Protein 1WOM (pdb70)

Nearest PDB structures (foldseek):
  1wom-assembly2_B  TM=9.988E-01  e=1.855E-53  Bacillus subtilis
  1wpr-assembly1_A  TM=9.916E-01  e=2.662E-53  Bacillus subtilis
  1wpr-assembly2_B  TM=9.948E-01  e=2.582E-51  Bacillus subtilis
  3qvm-assembly1_A  TM=9.762E-01  e=5.808E-33  Oleispira antarctica
  7uoc-assembly1_B  TM=9.599E-01  e=1.690E-27  Orobanche minor

Solvent-accessible surface area: 21821 Å² total; per-residue (Å²): 133,56,129,54,94,54,18,56,77,42,0,60,20,91,76,82,38,72,32,200,45,1,0,0,0,0,0,0,17,12,14,39,23,38,5,1,103,51,0,1,69,51,14,50,149,100,33,77,0,1,8,0,10,10,12,3,30,51,102,22,120,83,87,44,48,72,123,122,78,2,86,74,8,94,6,0,7,68,0,0,6,14,0,1,97,22,38,99,25,159,95,4,8,1,0,0,6,8,5,0,1,2,0,0,0,22,0,1,55,162,55,49,108,10,7,24,29,1,1,1,0,0,0,2,1,0,7,47,28,55,53,111,126,3,60,0,33,18,37,94,65,37,6,90,14,46,25,73,27,4,106,131,56,26,109,9,1,0,10,15,13,0,14,30,6,1,38,14,49,87,66,70,92,19,32,114,69,2,36,64,38,4,50,70,17,35,54,91,7,2,53,15,13,0,104,14,1,19,60,27,71,16,51,146,29,0,80,109,2,82,6,53,3,4,0,0,2,1,27,92,8,73,4,0,30,57,66,0,0,117,37,0,67,115,80,5,63,128,30,60,58,106,102,4,159,0,87,0,7,4,0,0,19,5,48,33,118,43,0,45,104,30,0,25,61,22,19,169,81,98,164,117,126,52,91,55,17,58,72,39,0,54,19,89,74,77,42,76,30,211,43,0,0,0,0,0,0,1,14,9,7,47,18,37,4,1,108,46,0,2,63,49,14,50,152,96,32,76,0,1,11,0,10,5,1,5,18,52,38,94,13,91,106,48,25,60,96,110,70,1,126,59,4,78,4,1,2,51,0,0,5,22,0,0,109,21,40,125,32,186,92,3,9,1,0,0,5,8,4,0,0,4,0,0,0,15,0,1,64,118,90,46,112,14,4,24,26,0,0,2,0,2,0,5,2,3,6,51,31,49,53,119,125,3,56,0,30,16,48,92,67,32,9,77,12,42,27,46,27,4,108,125,51,26,108,13,4,0,10,14,10,0,13,23,7,1,34,10,41,81,60,68,94,16,28,97,75,2,36,60,33,4,60,70,12,44,66,92,6,2,47,25,15,3,84,9,2,24,70,24,77,28,46,135,28,0,74,114,1,86,4,52,0,1,0,0,2,0,26,87,8,74,4,0,31,50,54,0,0,120,33,0,71,117,80,1,58,143,27,43,50,104,98,3,145,0,85,0,6,4,0,0,20,7,51,29,120,42,0,45,101,33,0,15,66,21,16,146,75,100,177

InterPro domains:
  IPR000073 Alpha/beta hydrolase fold-1 [PF00561] (21-254)
  IPR000073 Alpha/beta hydrolase fold-1 [PR00111] (44-59)
  IPR000073 Alpha/beta hydrolase fold-1 [PR00111] (92-105)
  IPR000073 Alpha/beta hydrolase fold-1 [PR00111] (106-119)
  IPR000073 Alpha/beta hydrolase fold-1 [PR00111] (211-225)
  IPR029058 Alpha/Beta hydrolase fold [G3DSA:3.40.50.1820] (2-269)
  IPR029058 Alpha/Beta hydrolase fold [SSF53474] (8-266)

Structure (mmCIF, N/CA/C/O backbone):
data_1WOM
#
_entry.id   1WOM
#
_cell.length_a   77.508
_cell.length_b   82.404
_cell.length_c   137.359
_cell.angle_alpha   90.00
_cell.angle_beta   90.00
_cell.angle_gamma   90.00
#
_symmetry.space_group_name_H-M   'P 21 21 21'
#
loop_
_entity.id
_entity.type
_entity.pdbx_description
1 polymer 'Sigma factor sigB regulation protein rsbQ'
2 non-polymer 'MALONIC ACID'
3 non-polymer S-1,2-PROPANEDIOL
4 water water
#
loop_
_atom_site.group_PDB
_atom_site.id
_atom_site.type_symbol
_atom_site.label_atom_id
_atom_site.label_alt_id
_atom_site.label_comp_id
_atom_site.label_asym_id
_atom_site.label_entity_id
_atom_site.label_seq_id
_atom_site.pdbx_PDB_ins_code
_atom_site.Cartn_x
_atom_site.Cartn_y
_atom_site.Cartn_z
_atom_site.occupancy
_atom_site.B_iso_or_equiv
_atom_site.auth_seq_id
_atom_site.auth_comp_id
_atom_site.auth_asym_id
_atom_site.auth_atom_id
_atom_site.pdbx_PDB_model_num
ATOM 1 N N . ALA A 1 1 ? 65.587 72.064 50.682 1.00 66.21 -1 ALA A N 1
ATOM 2 C CA . ALA A 1 1 ? 65.760 72.019 49.199 1.00 66.93 -1 ALA A CA 1
ATOM 3 C C . ALA A 1 1 ? 64.660 71.147 48.611 1.00 65.58 -1 ALA A C 1
ATOM 4 O O . ALA A 1 1 ? 64.739 69.919 48.678 1.00 66.70 -1 ALA A O 1
ATOM 6 N N . GLY A 1 2 ? 63.645 71.781 48.023 1.00 64.37 0 GLY A N 1
ATOM 7 C CA . GLY A 1 2 ? 62.529 71.031 47.476 1.00 59.32 0 GLY A CA 1
ATOM 8 C C . GLY A 1 2 ? 61.971 70.288 48.673 1.00 56.77 0 GLY A C 1
ATOM 9 O O . GLY A 1 2 ? 62.156 69.078 48.803 1.00 55.95 0 GLY A O 1
ATOM 10 N N . HIS A 1 3 ? 61.297 71.018 49.559 1.00 54.21 1 HIS A N 1
ATOM 11 C CA . HIS A 1 3 ? 60.759 70.427 50.778 1.00 52.89 1 HIS A CA 1
ATOM 12 C C . HIS A 1 3 ? 59.622 69.419 50.668 1.00 49.19 1 HIS A C 1
ATOM 13 O O . HIS A 1 3 ? 59.590 68.456 51.431 1.00 49.58 1 HIS A O 1
ATOM 20 N N . MET A 1 4 ? 58.686 69.622 49.751 1.00 44.08 2 MET A N 1
ATOM 21 C CA . MET A 1 4 ? 57.600 68.664 49.631 1.00 42.47 2 MET A CA 1
ATOM 22 C C . MET A 1 4 ? 58.178 67.268 49.343 1.00 41.73 2 MET A C 1
ATOM 23 O O . MET A 1 4 ? 57.820 66.301 50.011 1.00 40.88 2 MET A O 1
ATOM 25 N N . THR A 1 5 ? 59.087 67.169 48.373 1.00 41.84 3 THR A N 1
ATOM 26 C CA . THR A 1 5 ? 59.686 65.881 48.021 1.00 43.23 3 THR A CA 1
ATOM 27 C C . THR A 1 5 ? 60.589 65.315 49.118 1.00 42.65 3 THR A C 1
ATOM 28 O O . THR A 1 5 ? 60.673 64.094 49.301 1.00 40.48 3 THR A O 1
ATOM 32 N N . SER A 1 6 ? 61.263 66.203 49.843 1.00 41.37 4 SER A N 1
ATOM 33 C CA . SER A 1 6 ? 62.153 65.788 50.919 1.00 39.62 4 SER A CA 1
ATOM 34 C C . SER A 1 6 ? 61.351 65.152 52.056 1.00 37.75 4 SER A C 1
ATOM 35 O O . SER A 1 6 ? 61.805 64.207 52.693 1.00 37.75 4 SER A O 1
ATOM 38 N N . ILE A 1 7 ? 60.150 65.670 52.301 1.00 37.02 5 ILE A N 1
ATOM 39 C CA . ILE A 1 7 ? 59.275 65.137 53.343 1.00 34.70 5 ILE A CA 1
ATOM 40 C C . ILE A 1 7 ? 58.723 63.793 52.864 1.00 35.60 5 ILE A C 1
ATOM 41 O O . ILE A 1 7 ? 58.752 62.784 53.586 1.00 34.64 5 ILE A O 1
ATOM 46 N N . LEU A 1 8 ? 58.229 63.788 51.634 1.00 34.23 6 LEU A N 1
ATOM 47 C CA . LEU A 1 8 ? 57.707 62.576 51.024 1.00 36.35 6 LEU A CA 1
ATOM 48 C C . LEU A 1 8 ? 58.769 61.460 51.043 1.00 36.49 6 LEU A C 1
ATOM 49 O O . LEU A 1 8 ? 58.439 60.281 51.182 1.00 36.60 6 LEU A O 1
ATOM 54 N N . SER A 1 9 ? 60.042 61.832 50.915 1.00 37.47 7 SER A N 1
ATOM 55 C CA . SER A 1 9 ? 61.125 60.846 50.934 1.00 36.24 7 SER A CA 1
ATOM 56 C C . SER A 1 9 ? 61.441 60.392 52.362 1.00 36.65 7 SER A C 1
ATOM 57 O O . SER A 1 9 ? 61.496 59.186 52.646 1.00 37.01 7 SER A O 1
ATOM 60 N N . ARG A 1 10 ? 61.641 61.350 53.265 1.00 36.20 8 ARG A N 1
ATOM 61 C CA . ARG A 1 10 ? 61.946 61.021 54.658 1.00 35.92 8 ARG A CA 1
ATOM 62 C C . ARG A 1 10 ? 60.897 60.094 55.279 1.00 37.29 8 ARG A C 1
ATOM 63 O O . ARG A 1 10 ? 61.238 59.163 56.008 1.00 38.86 8 ARG A O 1
ATOM 71 N N . ASN A 1 11 ? 59.620 60.344 54.992 1.00 37.12 9 ASN A N 1
ATOM 72 C CA . ASN A 1 11 ? 58.553 59.531 55.565 1.00 35.48 9 ASN A CA 1
ATOM 73 C C . ASN A 1 11 ? 57.976 58.455 54.638 1.00 34.09 9 ASN A C 1
ATOM 74 O O . ASN A 1 11 ? 56.921 57.895 54.929 1.00 36.05 9 ASN A O 1
ATOM 79 N N . HIS A 1 12 ? 58.668 58.162 53.538 1.00 32.30 10 HIS A N 1
ATOM 80 C CA . HIS A 1 12 ? 58.231 57.135 52.586 1.00 32.18 10 HIS A CA 1
ATOM 81 C C . HIS A 1 12 ? 56.737 57.251 52.307 1.00 32.78 10 HIS A C 1
ATOM 82 O O . HIS A 1 12 ? 56.001 56.263 52.315 1.00 32.15 10 HIS A O 1
ATOM 89 N N . VAL A 1 13 ? 56.302 58.474 52.060 1.00 32.11 11 VAL A N 1
ATOM 90 C CA . VAL A 1 13 ? 54.909 58.755 51.810 1.00 32.66 11 VAL A CA 1
ATOM 91 C C . VAL A 1 13 ? 54.368 58.196 50.511 1.00 32.62 11 VAL A C 1
ATOM 92 O O . VAL A 1 13 ? 54.984 58.332 49.451 1.00 32.27 11 VAL A O 1
ATOM 96 N N . LYS A 1 14 ? 53.201 57.570 50.609 1.00 32.77 12 LYS A N 1
ATOM 97 C CA . LYS A 1 14 ? 52.512 56.997 49.455 1.00 32.30 12 LYS A CA 1
ATOM 98 C C . LYS A 1 14 ? 51.010 57.245 49.564 1.00 32.58 12 LYS A C 1
ATOM 99 O O . LYS A 1 14 ? 50.445 57.259 50.664 1.00 31.85 12 LYS A O 1
ATOM 105 N N . VAL A 1 15 ? 50.361 57.449 48.425 1.00 33.28 13 VAL A N 1
ATOM 106 C CA . VAL A 1 15 ? 48.920 57.641 48.425 1.00 33.90 13 VAL A CA 1
ATOM 107 C C . VAL A 1 15 ? 48.293 56.640 47.469 1.00 34.47 13 VAL A C 1
ATOM 108 O O . VAL A 1 15 ? 48.779 56.449 46.354 1.00 33.09 13 VAL A O 1
ATOM 112 N N . LYS A 1 16 ? 47.207 56.017 47.915 1.00 35.42 14 LYS A N 1
ATOM 113 C CA . LYS A 1 16 ? 46.509 55.013 47.127 1.00 36.16 14 LYS A CA 1
ATOM 114 C C . LYS A 1 16 ? 45.007 55.239 47.171 1.00 36.20 14 LYS A C 1
ATOM 115 O O . LYS A 1 16 ? 44.517 56.017 47.988 1.00 34.77 14 LYS A O 1
ATOM 121 N N . GLY A 1 17 ? 44.287 54.554 46.283 1.00 35.61 15 GLY A N 1
ATOM 122 C CA . GLY A 1 17 ? 42.843 54.680 46.235 1.00 34.35 15 GLY A CA 1
ATOM 123 C C . GLY A 1 17 ? 42.379 56.050 45.783 1.00 35.07 15 GLY A C 1
ATOM 124 O O . GLY A 1 17 ? 43.174 56.853 45.290 1.00 33.80 15 GLY A O 1
ATOM 125 N N . SER A 1 18 ? 41.086 56.313 45.950 1.00 35.99 16 SER A N 1
ATOM 126 C CA . SER A 1 18 ? 40.496 57.590 45.561 1.00 38.82 16 SER A CA 1
ATOM 127 C C . SER A 1 18 ? 39.181 57.777 46.293 1.00 38.68 16 SER A C 1
ATOM 128 O O . SER A 1 18 ? 38.509 56.800 46.609 1.00 39.29 16 SER A O 1
ATOM 131 N N . GLY A 1 19 ? 38.819 59.030 46.560 1.00 38.64 17 GLY A N 1
ATOM 132 C CA . GLY A 1 19 ? 37.583 59.311 47.268 1.00 39.51 17 GLY A CA 1
ATOM 133 C C . GLY A 1 19 ? 37.507 60.766 47.690 1.00 42.14 17 GLY A C 1
ATOM 134 O O . GLY A 1 19 ? 38.452 61.529 47.470 1.00 40.95 17 GLY A O 1
ATOM 135 N N . LYS A 1 20 ? 36.390 61.164 48.294 1.00 45.16 18 LYS A N 1
ATOM 136 C CA . LYS A 1 20 ? 36.232 62.549 48.730 1.00 47.29 18 LYS A CA 1
ATOM 137 C C . LYS A 1 20 ? 37.098 62.791 49.965 1.00 45.25 18 LYS A C 1
ATOM 138 O O . LYS A 1 20 ? 37.667 63.868 50.134 1.00 46.71 18 LYS A O 1
ATOM 144 N N . ALA A 1 21 ? 37.196 61.778 50.820 1.00 42.51 19 ALA A N 1
ATOM 145 C CA . ALA A 1 21 ? 37.997 61.872 52.039 1.00 42.41 19 ALA A CA 1
ATOM 146 C C . ALA A 1 21 ? 39.246 60.990 51.966 1.00 41.47 19 ALA A C 1
ATOM 147 O O . ALA A 1 21 ? 39.375 60.141 51.083 1.00 40.37 19 ALA A O 1
ATOM 149 N N . SER A 1 22 ? 40.167 61.206 52.898 1.00 40.11 20 SER A N 1
ATOM 150 C CA . SER A 1 22 ? 41.395 60.422 52.956 1.00 37.85 20 SER A CA 1
ATOM 151 C C . SER A 1 22 ? 41.594 59.845 54.352 1.00 36.99 20 SER A C 1
ATOM 152 O O . SER A 1 22 ? 41.104 60.390 55.351 1.00 35.23 20 SER A O 1
ATOM 155 N N . ILE A 1 23 ? 42.304 58.727 54.409 1.00 34.89 21 ILE A N 1
ATOM 156 C CA . ILE A 1 23 ? 42.592 58.079 55.671 1.00 32.34 21 ILE A CA 1
ATOM 157 C C . ILE A 1 23 ? 44.105 57.878 55.784 1.00 33.37 21 ILE A C 1
ATOM 158 O O . ILE A 1 23 ? 44.717 57.203 54.947 1.00 33.27 21 ILE A O 1
ATOM 163 N N . MET A 1 24 ? 44.708 58.479 56.808 1.00 32.58 22 MET A N 1
ATOM 164 C CA . MET A 1 24 ? 46.144 58.351 57.026 1.00 31.37 22 MET A CA 1
ATOM 165 C C . MET A 1 24 ? 46.358 57.247 58.043 1.00 29.87 22 MET A C 1
ATOM 166 O O . MET A 1 24 ? 45.734 57.263 59.099 1.00 33.12 22 MET A O 1
ATOM 171 N N . PHE A 1 25 ? 47.211 56.278 57.726 1.00 29.13 23 PHE A N 1
ATOM 172 C CA . PHE A 1 25 ? 47.489 55.175 58.657 1.00 30.03 23 PHE A CA 1
ATOM 173 C C . PHE A 1 25 ? 48.876 55.376 59.260 1.00 30.30 23 PHE A C 1
ATOM 174 O O . PHE A 1 25 ? 49.854 55.589 58.541 1.00 28.83 23 PHE A O 1
ATOM 182 N N . ALA A 1 26 ? 48.958 55.306 60.581 1.00 30.36 24 ALA A N 1
ATOM 183 C CA . ALA A 1 26 ? 50.228 55.506 61.276 1.00 31.22 24 ALA A CA 1
ATOM 184 C C . ALA A 1 26 ? 50.603 54.268 62.071 1.00 29.92 24 ALA A C 1
ATOM 185 O O . ALA A 1 26 ? 49.860 53.836 62.948 1.00 31.17 24 ALA A O 1
ATOM 187 N N . PRO A 1 27 ? 51.784 53.704 61.797 1.00 30.65 25 PRO A N 1
ATOM 188 C CA . PRO A 1 27 ? 52.314 52.501 62.453 1.00 31.64 25 PRO A CA 1
ATOM 189 C C . PRO A 1 27 ? 52.524 52.673 63.951 1.00 32.47 25 PRO A C 1
ATOM 190 O O . PRO A 1 27 ? 52.550 53.796 64.462 1.00 30.00 25 PRO A O 1
ATOM 194 N N . GLY A 1 28 ? 52.683 51.547 64.642 1.00 32.56 26 GLY A N 1
ATOM 195 C CA . GLY A 1 28 ? 52.950 51.577 66.068 1.00 32.71 26 GLY A CA 1
ATOM 196 C C . GLY A 1 28 ? 54.466 51.535 66.216 1.00 35.25 26 GLY A C 1
ATOM 197 O O . GLY A 1 28 ? 55.184 51.597 65.214 1.00 33.87 26 GLY A O 1
ATOM 198 N N . PHE A 1 29 ? 54.964 51.429 67.448 1.00 36.79 27 PHE A N 1
ATOM 199 C CA . PHE A 1 29 ? 56.403 51.376 67.684 1.00 35.36 27 PHE A CA 1
ATOM 200 C C . PHE A 1 29 ? 57.043 50.186 66.987 1.00 36.38 27 PHE A C 1
ATOM 201 O O . PHE A 1 29 ? 56.494 49.081 66.998 1.00 37.37 27 PHE A O 1
ATOM 209 N N . GLY A 1 30 ? 58.207 50.429 66.384 1.00 35.13 28 GLY A N 1
ATOM 210 C CA . GLY A 1 30 ? 58.945 49.386 65.697 1.00 33.95 28 GLY A CA 1
ATOM 211 C C . GLY A 1 30 ? 58.364 48.894 64.385 1.00 34.43 28 GLY A C 1
ATOM 212 O O . GLY A 1 30 ? 58.835 47.889 63.837 1.00 35.73 28 GLY A O 1
ATOM 213 N N . CYS A 1 31 ? 57.352 49.583 63.869 1.00 32.77 29 CYS A N 1
ATOM 214 C CA . CYS A 1 31 ? 56.732 49.155 62.619 1.00 33.72 29 CYS A CA 1
ATOM 215 C C . CYS A 1 31 ? 56.814 50.158 61.478 1.00 33.68 29 CYS A C 1
ATOM 216 O O . CYS A 1 31 ? 56.863 51.369 61.695 1.00 32.94 29 CYS A O 1
ATOM 219 N N . ASP A 1 32 ? 56.839 49.637 60.257 1.00 32.59 30 ASP A N 1
ATOM 220 C CA . ASP A 1 32 ? 56.873 50.488 59.080 1.00 32.97 30 ASP A CA 1
ATOM 221 C C . ASP A 1 32 ? 55.477 50.385 58.477 1.00 30.42 30 ASP A C 1
ATOM 222 O O . ASP A 1 32 ? 54.657 49.603 58.954 1.00 27.40 30 ASP A O 1
ATOM 227 N N . GLN A 1 33 ? 55.203 51.171 57.444 1.00 30.35 31 GLN A N 1
ATOM 228 C CA . GLN A 1 33 ? 53.877 51.172 56.835 1.00 31.45 31 GLN A CA 1
ATOM 229 C C . GLN A 1 33 ? 53.325 49.806 56.421 1.00 31.58 31 GLN A C 1
ATOM 230 O O . GLN A 1 33 ? 52.113 49.631 56.388 1.00 32.47 31 GLN A O 1
ATOM 236 N N . SER A 1 34 ? 54.192 48.838 56.131 1.00 30.35 32 SER A N 1
ATOM 237 C CA . SER A 1 34 ? 53.706 47.530 55.703 1.00 31.04 32 SER A CA 1
ATOM 238 C C . SER A 1 34 ? 52.880 46.753 56.732 1.00 31.05 32 SER A C 1
ATOM 239 O O . SER A 1 34 ? 52.235 45.780 56.373 1.00 32.13 32 SER A O 1
ATOM 242 N N . VAL A 1 35 ? 52.880 47.157 58.000 1.00 32.42 33 VAL A N 1
ATOM 243 C CA . VAL A 1 35 ? 52.062 46.432 58.978 1.00 32.99 33 VAL A CA 1
ATOM 244 C C . VAL A 1 35 ? 50.599 46.658 58.667 1.00 32.02 33 VAL A C 1
ATOM 245 O O . VAL A 1 35 ? 49.732 45.937 59.163 1.00 32.33 33 VAL A O 1
ATOM 249 N N . TRP A 1 36 ? 50.326 47.674 57.861 1.00 29.93 34 TRP A N 1
ATOM 250 C CA . TRP A 1 36 ? 48.958 47.977 57.478 1.00 33.01 34 TRP A CA 1
ATOM 251 C C . TRP A 1 36 ? 48.481 47.206 56.239 1.00 35.19 34 TRP A C 1
ATOM 252 O O . TRP A 1 36 ? 47.319 47.325 55.847 1.00 37.52 34 TRP A O 1
ATOM 263 N N . ASN A 1 37 ? 49.365 46.405 55.643 1.00 36.20 35 ASN A N 1
ATOM 264 C CA . ASN A 1 37 ? 49.046 45.625 54.436 1.00 38.05 35 ASN A CA 1
ATOM 265 C C . ASN A 1 37 ? 47.727 44.851 54.436 1.00 37.08 35 ASN A C 1
ATOM 266 O O . ASN A 1 37 ? 47.065 44.760 53.408 1.00 37.53 35 ASN A O 1
ATOM 271 N N . ALA A 1 38 ? 47.352 44.288 55.578 1.00 37.22 36 ALA A N 1
ATOM 272 C CA . ALA A 1 38 ? 46.133 43.495 55.670 1.00 38.17 36 ALA A CA 1
ATOM 273 C C . ALA A 1 38 ? 44.855 44.303 55.905 1.00 39.64 36 ALA A C 1
ATOM 274 O O . ALA A 1 38 ? 43.746 43.790 55.706 1.00 40.32 36 ALA A O 1
ATOM 276 N N . VAL A 1 39 ? 45.007 45.563 56.310 1.00 39.29 37 VAL A N 1
ATOM 277 C CA . VAL A 1 39 ? 43.859 46.423 56.603 1.00 36.14 37 VAL A CA 1
ATOM 278 C C . VAL A 1 39 ? 43.626 47.565 55.616 1.00 37.51 37 VAL A C 1
ATOM 279 O O . VAL A 1 39 ? 42.563 47.669 55.009 1.00 38.93 37 VAL A O 1
ATOM 283 N N . ALA A 1 40 ? 44.632 48.420 55.474 1.00 37.79 38 ALA A N 1
ATOM 284 C CA . ALA A 1 40 ? 44.566 49.597 54.618 1.00 36.37 38 ALA A CA 1
ATOM 285 C C . ALA A 1 40 ? 44.026 49.437 53.199 1.00 35.82 38 ALA A C 1
ATOM 286 O O . ALA A 1 40 ? 43.233 50.255 52.748 1.00 33.87 38 ALA A O 1
ATOM 288 N N . PRO A 1 41 ? 44.469 48.407 52.461 1.00 37.66 39 PRO A N 1
ATOM 289 C CA . PRO A 1 41 ? 43.950 48.255 51.097 1.00 38.25 39 PRO A CA 1
ATOM 290 C C . PRO A 1 41 ? 42.431 48.067 50.985 1.00 37.53 39 PRO A C 1
ATOM 291 O O . PRO A 1 41 ? 41.860 48.229 49.912 1.00 37.56 39 PRO A O 1
ATOM 295 N N . ALA A 1 42 ? 41.774 47.751 52.092 1.00 37.27 40 ALA A N 1
ATOM 296 C CA . ALA A 1 42 ? 40.326 47.588 52.074 1.00 37.52 40 ALA A CA 1
ATOM 297 C C . ALA A 1 42 ? 39.620 48.937 51.929 1.00 37.17 40 ALA A C 1
ATOM 298 O O . ALA A 1 42 ? 38.433 48.984 51.625 1.00 40.92 40 ALA A O 1
ATOM 300 N N . PHE A 1 43 ? 40.349 50.030 52.123 1.00 34.87 41 PHE A N 1
ATOM 301 C CA . PHE A 1 43 ? 39.761 51.368 52.039 1.00 33.51 41 PHE A CA 1
ATOM 302 C C . PHE A 1 43 ? 40.119 52.179 50.795 1.00 34.52 41 PHE A C 1
ATOM 303 O O . PHE A 1 43 ? 39.659 53.313 50.639 1.00 36.38 41 PHE A O 1
ATOM 311 N N . GLU A 1 44 ? 40.931 51.606 49.912 1.00 35.57 42 GLU A N 1
ATOM 312 C CA . GLU A 1 44 ? 41.343 52.300 48.696 1.00 38.10 42 GLU A CA 1
ATOM 313 C C . GLU A 1 44 ? 40.167 52.538 47.751 1.00 39.37 42 GLU A C 1
ATOM 314 O O . GLU A 1 44 ? 40.147 53.505 46.988 1.00 39.36 42 GLU A O 1
ATOM 320 N N . GLU A 1 45 ? 39.191 51.644 47.814 1.00 41.87 43 GLU A N 1
ATOM 321 C CA . GLU A 1 45 ? 37.996 51.730 46.989 1.00 44.39 43 GLU A CA 1
ATOM 322 C C . GLU A 1 45 ? 37.288 53.058 47.158 1.00 44.31 43 GLU A C 1
ATOM 323 O O . GLU A 1 45 ? 37.009 53.735 46.182 1.00 45.28 43 GLU A O 1
ATOM 329 N N . ASP A 1 46 ? 37.013 53.439 48.402 1.00 45.17 44 ASP A N 1
ATOM 330 C CA . ASP A 1 46 ? 36.304 54.684 48.668 1.00 45.39 44 ASP A CA 1
ATOM 331 C C . ASP A 1 46 ? 37.111 55.868 49.191 1.00 44.27 44 ASP A C 1
ATOM 332 O O . ASP A 1 46 ? 36.581 56.975 49.300 1.00 44.12 44 ASP A O 1
ATOM 337 N N . HIS A 1 47 ? 38.381 55.658 49.523 1.00 42.79 45 HIS A N 1
ATOM 338 C CA . HIS A 1 47 ? 39.182 56.771 50.029 1.00 40.59 45 HIS A CA 1
ATOM 339 C C . HIS A 1 47 ? 40.599 56.764 49.487 1.00 39.25 45 HIS A C 1
ATOM 340 O O . HIS A 1 47 ? 41.115 55.732 49.047 1.00 38.53 45 HIS A O 1
ATOM 347 N N . ARG A 1 48 ? 41.213 57.938 49.511 1.00 37.02 46 ARG A N 1
ATOM 348 C CA . ARG A 1 48 ? 42.609 58.065 49.153 1.00 36.14 46 ARG A CA 1
ATOM 349 C C . ARG A 1 48 ? 43.224 57.544 50.460 1.00 35.64 46 ARG A C 1
ATOM 350 O O . ARG A 1 48 ? 42.821 57.961 51.553 1.00 36.12 46 ARG A O 1
ATOM 358 N N . VAL A 1 49 ? 44.156 56.609 50.359 1.00 33.64 47 VAL A N 1
ATOM 359 C CA . VAL A 1 49 ? 44.786 56.046 51.543 1.00 32.40 47 VAL A CA 1
ATOM 360 C C . VAL A 1 49 ? 46.220 56.528 51.635 1.00 31.73 47 VAL A C 1
ATOM 361 O O . VAL A 1 49 ? 46.979 56.426 50.674 1.00 34.05 47 VAL A O 1
ATOM 365 N N . ILE A 1 50 ? 46.589 57.057 52.795 1.00 31.31 48 ILE A N 1
ATOM 366 C CA . ILE A 1 50 ? 47.937 57.577 52.991 1.00 28.76 48 ILE A CA 1
ATOM 367 C C . ILE A 1 50 ? 48.726 56.727 53.963 1.00 28.77 48 ILE A C 1
ATOM 368 O O . ILE A 1 50 ? 48.286 56.492 55.082 1.00 29.61 48 ILE A O 1
ATOM 373 N N . LEU A 1 51 ? 49.896 56.279 53.517 1.00 28.83 49 LEU A N 1
ATOM 374 C CA . LEU A 1 51 ? 50.798 55.451 54.310 1.00 27.21 49 LEU A CA 1
ATOM 375 C C . LEU A 1 51 ? 52.128 56.193 54.446 1.00 26.73 49 LEU A C 1
ATOM 376 O O . LEU A 1 51 ? 52.513 56.952 53.554 1.00 27.18 49 LEU A O 1
ATOM 381 N N . PHE A 1 52 ? 52.835 55.972 55.548 1.00 26.51 50 PHE A N 1
ATOM 382 C CA . PHE A 1 52 ? 54.117 56.650 55.768 1.00 26.69 50 PHE A CA 1
ATOM 383 C C . PHE A 1 52 ? 54.904 55.963 56.873 1.00 26.52 50 PHE A C 1
ATOM 384 O O . PHE A 1 52 ? 54.355 55.218 57.681 1.00 25.20 50 PHE A O 1
ATOM 392 N N . ASP A 1 53 ? 56.198 56.245 56.915 1.00 28.62 51 ASP A N 1
ATOM 393 C CA . ASP A 1 53 ? 57.066 55.671 57.925 1.00 28.59 51 ASP A CA 1
ATOM 394 C C . ASP A 1 53 ? 57.607 56.740 58.844 1.00 29.41 51 ASP A C 1
ATOM 395 O O . ASP A 1 53 ? 57.703 57.916 58.470 1.00 28.39 51 ASP A O 1
ATOM 400 N N . TYR A 1 54 ? 57.940 56.327 60.060 1.00 30.85 52 TYR A N 1
ATOM 401 C CA . TYR A 1 54 ? 58.580 57.228 61.001 1.00 33.22 52 TYR A CA 1
ATOM 402 C C . TYR A 1 54 ? 60.051 57.013 60.624 1.00 35.95 52 TYR A C 1
ATOM 403 O O . TYR A 1 54 ? 60.397 55.999 60.010 1.00 37.20 52 TYR A O 1
ATOM 412 N N . VAL A 1 55 ? 60.913 57.956 60.973 1.00 39.76 53 VAL A N 1
ATOM 413 C CA . VAL A 1 55 ? 62.339 57.820 60.702 1.00 42.43 53 VAL A CA 1
ATOM 414 C C . VAL A 1 55 ? 62.893 56.614 61.473 1.00 46.04 53 VAL A C 1
ATOM 415 O O . VAL A 1 55 ? 62.301 56.176 62.466 1.00 45.27 53 VAL A O 1
ATOM 419 N N . GLY A 1 56 ? 64.017 56.073 61.011 1.00 49.42 54 GLY A N 1
ATOM 420 C CA . GLY A 1 56 ? 64.644 54.951 61.697 1.00 55.33 54 GLY A CA 1
ATOM 421 C C . GLY A 1 56 ? 64.271 53.530 61.305 1.00 60.59 54 GLY A C 1
ATOM 422 O O . GLY A 1 56 ? 64.576 52.583 62.040 1.00 60.61 54 GLY A O 1
ATOM 423 N N . SER A 1 57 ? 63.637 53.359 60.149 1.00 65.55 55 SER A N 1
ATOM 424 C CA . SER A 1 57 ? 63.227 52.029 59.715 1.00 70.17 55 SER A CA 1
ATOM 425 C C . SER A 1 57 ? 64.141 51.354 58.699 1.00 72.57 55 SER A C 1
ATOM 426 O O . SER A 1 57 ? 64.039 51.613 57.496 1.00 72.91 55 SER A O 1
ATOM 429 N N . GLY A 1 58 ? 65.011 50.478 59.207 1.00 74.11 56 GLY A N 1
ATOM 430 C CA . GLY A 1 58 ? 65.950 49.716 58.394 1.00 76.01 56 GLY A CA 1
ATOM 431 C C . GLY A 1 58 ? 66.314 50.223 57.009 1.00 77.46 56 GLY A C 1
ATOM 432 O O . GLY A 1 58 ? 67.446 50.654 56.776 1.00 77.55 56 GLY A O 1
ATOM 433 N N . HIS A 1 59 ? 65.365 50.149 56.079 1.00 78.50 57 HIS A N 1
ATOM 434 C CA . HIS A 1 59 ? 65.597 50.607 54.713 1.00 79.47 57 HIS A CA 1
ATOM 435 C C . HIS A 1 59 ? 65.508 52.133 54.638 1.00 79.79 57 HIS A C 1
ATOM 436 O O . HIS A 1 59 ? 65.273 52.700 53.569 1.00 79.71 57 HIS A O 1
ATOM 438 N N . SER A 1 60 ? 65.699 52.787 55.781 1.00 80.31 58 SER A N 1
ATOM 439 C CA . SER A 1 60 ? 65.642 54.245 55.865 1.00 80.38 58 SER A CA 1
ATOM 440 C C . SER A 1 60 ? 67.001 54.878 55.570 1.00 80.23 58 SER A C 1
ATOM 441 O O . SER A 1 60 ? 68.036 54.399 56.036 1.00 79.83 58 SER A O 1
ATOM 443 N N . ASP A 1 61 ? 66.988 55.954 54.790 1.00 80.47 59 ASP A N 1
ATOM 444 C CA . ASP A 1 61 ? 68.215 56.657 54.442 1.00 80.57 59 ASP A CA 1
ATOM 445 C C . ASP A 1 61 ? 68.927 57.015 55.746 1.00 79.93 59 ASP A C 1
ATOM 446 O O . ASP A 1 61 ? 70.159 57.070 55.802 1.00 81.07 59 ASP A O 1
ATOM 451 N N . LEU A 1 62 ? 68.134 57.239 56.794 1.00 77.06 60 LEU A N 1
ATOM 452 C CA . LEU A 1 62 ? 68.647 57.588 58.116 1.00 73.97 60 LEU A CA 1
ATOM 453 C C . LEU A 1 62 ? 69.394 58.925 58.066 1.00 71.81 60 LEU A C 1
ATOM 454 O O . LEU A 1 62 ? 69.721 59.510 59.098 1.00 72.41 60 LEU A O 1
ATOM 459 N N . ARG A 1 63 ? 69.656 59.412 56.858 1.00 68.08 61 ARG A N 1
ATOM 460 C CA . ARG A 1 63 ? 70.326 60.692 56.692 1.00 64.61 61 ARG A CA 1
ATOM 461 C C . ARG A 1 63 ? 69.266 61.782 56.893 1.00 62.42 61 ARG A C 1
ATOM 462 O O . ARG A 1 63 ? 69.530 62.971 56.707 1.00 62.13 61 ARG A O 1
ATOM 464 N N . ALA A 1 64 ? 68.063 61.353 57.277 1.00 59.27 62 ALA A N 1
ATOM 465 C CA . ALA A 1 64 ? 66.935 62.251 57.522 1.00 54.71 62 ALA A CA 1
ATOM 466 C C . ALA A 1 64 ? 66.684 62.355 59.026 1.00 51.81 62 ALA A C 1
ATOM 467 O O . ALA A 1 64 ? 65.873 63.170 59.485 1.00 48.94 62 ALA A O 1
ATOM 469 N N . TYR A 1 65 ? 67.382 61.513 59.782 1.00 47.62 63 TYR A N 1
ATOM 470 C CA . TYR A 1 65 ? 67.260 61.496 61.231 1.00 45.05 63 TYR A CA 1
ATOM 471 C C . TYR A 1 65 ? 67.922 62.709 61.879 1.00 42.91 63 TYR A C 1
ATOM 472 O O . TYR A 1 65 ? 68.896 63.256 61.356 1.00 43.28 63 TYR A O 1
ATOM 481 N N . ASP A 1 66 ? 67.381 63.120 63.021 1.00 40.77 64 ASP A N 1
ATOM 482 C CA . ASP A 1 66 ? 67.912 64.243 63.789 1.00 38.43 64 ASP A CA 1
ATOM 483 C C . ASP A 1 66 ? 67.765 63.884 65.259 1.00 36.99 64 ASP A C 1
ATOM 484 O O . ASP A 1 66 ? 66.656 63.667 65.742 1.00 36.68 64 ASP A O 1
ATOM 489 N N . LEU A 1 67 ? 68.894 63.807 65.957 1.00 36.30 65 LEU A N 1
ATOM 490 C CA . LEU A 1 67 ? 68.932 63.451 67.373 1.00 35.43 65 LEU A CA 1
ATOM 491 C C . LEU A 1 67 ? 67.873 64.130 68.256 1.00 37.04 65 LEU A C 1
ATOM 492 O O . LEU A 1 67 ? 67.072 63.446 68.904 1.00 36.07 65 LEU A O 1
ATOM 497 N N . ASN A 1 68 ? 67.872 65.465 68.273 1.00 34.53 66 ASN A N 1
ATOM 498 C CA . ASN A 1 68 ? 66.945 66.236 69.095 1.00 35.46 66 ASN A CA 1
ATOM 499 C C . ASN A 1 68 ? 65.459 66.138 68.762 1.00 36.99 66 ASN A C 1
ATOM 500 O O . ASN A 1 68 ? 64.639 65.934 69.658 1.00 36.93 66 ASN A O 1
ATOM 505 N N . ARG A 1 69 ? 65.104 66.296 67.489 1.00 37.49 67 ARG A N 1
ATOM 506 C CA . ARG A 1 69 ? 63.695 66.275 67.109 1.00 38.47 67 ARG A CA 1
ATOM 507 C C . ARG A 1 69 ? 62.922 65.080 67.630 1.00 37.77 67 ARG A C 1
ATOM 508 O O . ARG A 1 69 ? 61.836 65.247 68.179 1.00 39.38 67 ARG A O 1
ATOM 516 N N . TYR A 1 70 ? 63.486 63.883 67.505 1.00 35.69 68 TYR A N 1
ATOM 517 C CA . TYR A 1 70 ? 62.780 62.680 67.939 1.00 32.48 68 TYR A CA 1
ATOM 518 C C . TYR A 1 70 ? 63.035 62.226 69.374 1.00 32.98 68 TYR A C 1
ATOM 519 O O . TYR A 1 70 ? 62.774 61.072 69.732 1.00 29.00 68 TYR A O 1
ATOM 528 N N . GLN A 1 71 ? 63.534 63.147 70.194 1.00 31.86 69 GLN A N 1
ATOM 529 C CA . GLN A 1 71 ? 63.809 62.856 71.588 1.00 31.75 69 GLN A CA 1
ATOM 530 C C . GLN A 1 71 ? 62.463 62.704 72.326 1.00 32.46 69 GLN A C 1
ATOM 531 O O . GLN A 1 71 ? 62.354 61.938 73.285 1.00 32.00 69 GLN A O 1
ATOM 537 N N . THR A 1 72 ? 61.438 63.429 71.876 1.00 30.29 70 THR A N 1
ATOM 538 C CA . THR A 1 72 ? 60.105 63.305 72.483 1.00 31.30 70 THR A CA 1
ATOM 539 C C . THR A 1 72 ? 59.089 62.981 71.382 1.00 29.53 70 THR A C 1
ATOM 540 O O . THR A 1 72 ? 59.397 63.073 70.197 1.00 31.22 70 THR A O 1
ATOM 544 N N . LEU A 1 73 ? 57.879 62.606 71.770 1.00 28.38 71 LEU A N 1
ATOM 545 C CA . LEU A 1 73 ? 56.855 62.289 70.782 1.00 27.52 71 LEU A CA 1
ATOM 546 C C . LEU A 1 73 ? 56.465 63.486 69.915 1.00 27.16 71 LEU A C 1
ATOM 547 O O . LEU A 1 73 ? 55.935 63.311 68.821 1.00 27.72 71 LEU A O 1
ATOM 552 N N . ASP A 1 74 ? 56.732 64.696 70.390 1.00 27.64 72 ASP A N 1
ATOM 553 C CA . ASP A 1 74 ? 56.395 65.889 69.622 1.00 30.94 72 ASP A CA 1
ATOM 554 C C . ASP A 1 74 ? 57.072 65.854 68.263 1.00 30.31 72 ASP A C 1
ATOM 555 O O . ASP A 1 74 ? 56.491 66.274 67.264 1.00 30.10 72 ASP A O 1
ATOM 560 N N . GLY A 1 75 ? 58.308 65.363 68.232 1.00 28.73 73 GLY A N 1
ATOM 561 C CA . GLY A 1 75 ? 59.032 65.280 66.978 1.00 28.13 73 GLY A CA 1
ATOM 562 C C . GLY A 1 75 ? 58.304 64.382 65.992 1.00 29.67 73 GLY A C 1
ATOM 563 O O . GLY A 1 75 ? 58.327 64.620 64.778 1.00 29.58 73 GLY A O 1
ATOM 564 N N . TYR A 1 76 ? 57.662 63.345 66.527 1.00 28.50 74 TYR A N 1
ATOM 565 C CA . TYR A 1 76 ? 56.893 62.390 65.735 1.00 29.96 74 TYR A CA 1
ATOM 566 C C . TYR A 1 76 ? 55.585 63.043 65.270 1.00 29.91 74 TYR A C 1
ATOM 567 O O . TYR A 1 76 ? 55.165 62.882 64.114 1.00 28.61 74 TYR A O 1
ATOM 576 N N . ALA A 1 77 ? 54.955 63.793 66.169 1.00 28.45 75 ALA A N 1
ATOM 577 C CA . ALA A 1 77 ? 53.722 64.482 65.830 1.00 28.19 75 ALA A CA 1
ATOM 578 C C . ALA A 1 77 ? 54.053 65.474 64.717 1.00 27.63 75 ALA A C 1
ATOM 579 O O . ALA A 1 77 ? 53.242 65.704 63.817 1.00 29.58 75 ALA A O 1
ATOM 581 N N . GLN A 1 78 ? 55.259 66.038 64.759 1.00 27.93 76 GLN A N 1
ATOM 582 C CA . GLN A 1 78 ? 55.677 66.995 63.728 1.00 28.74 76 GLN A CA 1
ATOM 583 C C . GLN A 1 78 ? 55.810 66.332 62.358 1.00 28.28 76 GLN A C 1
ATOM 584 O O . GLN A 1 78 ? 55.536 66.970 61.335 1.00 28.19 76 GLN A O 1
ATOM 590 N N . ASP A 1 79 ? 56.246 65.071 62.328 1.00 26.36 77 ASP A N 1
ATOM 591 C CA . ASP A 1 79 ? 56.355 64.347 61.052 1.00 26.80 77 ASP A CA 1
ATOM 592 C C . ASP A 1 79 ? 54.970 64.205 60.401 1.00 27.72 77 ASP A C 1
ATOM 593 O O . ASP A 1 79 ? 54.823 64.398 59.188 1.00 27.05 77 ASP A O 1
ATOM 598 N N . VAL A 1 80 ? 53.967 63.854 61.213 1.00 26.91 78 VAL A N 1
ATOM 599 C CA . VAL A 1 80 ? 52.603 63.700 60.729 1.00 28.15 78 VAL A CA 1
ATOM 600 C C . VAL A 1 80 ? 52.125 65.029 60.149 1.00 31.48 78 VAL A C 1
ATOM 601 O O . VAL A 1 80 ? 51.538 65.069 59.064 1.00 33.12 78 VAL A O 1
ATOM 605 N N . LEU A 1 81 ? 52.384 66.116 60.874 1.00 32.02 79 LEU A N 1
ATOM 606 C CA . LEU A 1 81 ? 52.015 67.456 60.419 1.00 32.19 79 LEU A CA 1
ATOM 607 C C . LEU A 1 81 ? 52.752 67.776 59.112 1.00 33.49 79 LEU A C 1
ATOM 608 O O . LEU A 1 81 ? 52.162 68.323 58.177 1.00 33.57 79 LEU A O 1
ATOM 613 N N . ASP A 1 82 ? 54.036 67.420 59.049 1.00 34.57 80 ASP A N 1
ATOM 614 C CA . ASP A 1 82 ? 54.848 67.648 57.850 1.00 35.08 80 ASP A CA 1
ATOM 615 C C . ASP A 1 82 ? 54.248 66.931 56.637 1.00 34.32 80 ASP A C 1
ATOM 616 O O . ASP A 1 82 ? 54.150 67.507 55.551 1.00 34.69 80 ASP A O 1
ATOM 621 N N . VAL A 1 83 ? 53.857 65.674 56.821 1.00 31.56 81 VAL A N 1
ATOM 622 C CA . VAL A 1 83 ? 53.264 64.902 55.732 1.00 30.64 81 VAL A CA 1
ATOM 623 C C . VAL A 1 83 ? 51.952 65.543 55.289 1.00 32.49 81 VAL A C 1
ATOM 624 O O . VAL A 1 83 ? 51.706 65.681 54.090 1.00 33.73 81 VAL A O 1
ATOM 628 N N . CYS A 1 84 ? 51.111 65.932 56.247 1.00 32.70 82 CYS A N 1
ATOM 629 C CA . CYS A 1 84 ? 49.837 66.564 55.905 1.00 35.29 82 CYS A CA 1
ATOM 630 C C . CYS A 1 84 ? 50.048 67.834 55.068 1.00 36.40 82 CYS A C 1
ATOM 631 O O . CYS A 1 84 ? 49.275 68.103 54.140 1.00 36.90 82 CYS A O 1
ATOM 634 N N . GLU A 1 85 ? 51.094 68.600 55.388 1.00 35.87 83 GLU A N 1
ATOM 635 C CA . GLU A 1 85 ? 51.402 69.833 54.663 1.00 38.80 83 GLU A CA 1
ATOM 636 C C . GLU A 1 85 ? 51.957 69.536 53.271 1.00 38.79 83 GLU A C 1
ATOM 637 O O . GLU A 1 85 ? 51.675 70.249 52.314 1.00 39.13 83 GLU A O 1
ATOM 643 N N . ALA A 1 86 ? 52.753 68.481 53.161 1.00 38.53 84 ALA A N 1
ATOM 644 C CA . ALA A 1 86 ? 53.330 68.106 51.881 1.00 36.97 84 ALA A CA 1
ATOM 645 C C . ALA A 1 86 ? 52.229 67.624 50.951 1.00 36.38 84 ALA A C 1
ATOM 646 O O . ALA A 1 86 ? 52.210 67.975 49.769 1.00 33.73 84 ALA A O 1
ATOM 648 N N . LEU A 1 87 ? 51.317 66.813 51.488 1.00 35.24 85 LEU A N 1
ATOM 649 C CA . LEU A 1 87 ? 50.207 66.288 50.695 1.00 35.80 85 LEU A CA 1
ATOM 650 C C . LEU A 1 87 ? 49.171 67.380 50.431 1.00 36.95 85 LEU A C 1
ATOM 651 O O . LEU A 1 87 ? 48.192 67.168 49.707 1.00 36.40 85 LEU A O 1
ATOM 656 N N . ASP A 1 88 ? 49.394 68.549 51.027 1.00 38.82 86 ASP A N 1
ATOM 657 C CA . ASP A 1 88 ? 48.503 69.685 50.834 1.00 40.27 86 ASP A CA 1
ATOM 658 C C . ASP A 1 88 ? 47.053 69.377 51.221 1.00 39.41 86 ASP A C 1
ATOM 659 O O . ASP A 1 88 ? 46.118 69.852 50.588 1.00 40.75 86 ASP A O 1
ATOM 664 N N . LEU A 1 89 ? 46.874 68.584 52.269 1.00 39.06 87 LEU A N 1
ATOM 665 C CA . LEU A 1 89 ? 45.548 68.204 52.739 1.00 39.31 87 LEU A CA 1
ATOM 666 C C . LEU A 1 89 ? 44.873 69.323 53.528 1.00 41.19 87 LEU A C 1
ATOM 667 O O . LEU A 1 89 ? 45.537 70.128 54.182 1.00 42.00 87 LEU A O 1
ATOM 672 N N . LYS A 1 90 ? 43.548 69.372 53.466 1.00 42.32 88 LYS A N 1
ATOM 673 C CA . LYS A 1 90 ? 42.802 70.360 54.229 1.00 44.51 88 LYS A CA 1
ATOM 674 C C . LYS A 1 90 ? 42.285 69.640 55.467 1.00 43.36 88 LYS A C 1
ATOM 675 O O . LYS A 1 90 ? 42.140 70.238 56.537 1.00 43.93 88 LYS A O 1
ATOM 681 N N . GLU A 1 91 ? 42.043 68.340 55.314 1.00 40.53 89 GLU A N 1
ATOM 682 C CA . GLU A 1 91 ? 41.512 67.521 56.393 1.00 40.05 89 GLU A CA 1
ATOM 683 C C . GLU A 1 91 ? 41.714 66.030 56.073 1.00 37.39 89 GLU A C 1
ATOM 684 O O . GLU A 1 91 ? 41.818 65.656 54.910 1.00 36.96 89 GLU A O 1
ATOM 690 N N . THR A 1 92 ? 41.765 65.187 57.101 1.00 32.88 90 THR A N 1
ATOM 691 C CA . THR A 1 92 ? 41.921 63.753 56.888 1.00 31.43 90 THR A CA 1
ATOM 692 C C . THR A 1 92 ? 41.528 62.918 58.100 1.00 31.03 90 THR A C 1
ATOM 693 O O . THR A 1 92 ? 41.573 63.388 59.241 1.00 30.58 90 THR A O 1
ATOM 697 N N . VAL A 1 93 ? 41.117 61.681 57.837 1.00 29.58 91 VAL A N 1
ATOM 698 C CA . VAL A 1 93 ? 40.806 60.746 58.905 1.00 27.62 91 VAL A CA 1
ATOM 699 C C . VAL A 1 93 ? 42.206 60.253 59.298 1.00 29.65 91 VAL A C 1
ATOM 700 O O . VAL A 1 93 ? 43.110 60.168 58.449 1.00 30.18 91 VAL A O 1
ATOM 704 N N . PHE A 1 94 ? 42.405 59.946 60.571 1.00 28.85 92 PHE A N 1
ATOM 705 C CA . PHE A 1 94 ? 43.704 59.473 61.011 1.00 28.15 92 PHE A CA 1
ATOM 706 C C . PHE A 1 94 ? 43.527 58.172 61.780 1.00 28.10 92 PHE A C 1
ATOM 707 O O . PHE A 1 94 ? 42.827 58.145 62.792 1.00 27.65 92 PHE A O 1
ATOM 715 N N . VAL A 1 95 ? 44.147 57.099 61.290 1.00 25.55 93 VAL A N 1
ATOM 716 C CA . VAL A 1 95 ? 44.077 55.806 61.960 1.00 25.06 93 VAL A CA 1
ATOM 717 C C . VAL A 1 95 ? 45.472 55.474 62.484 1.00 26.98 93 VAL A C 1
ATOM 718 O O . VAL A 1 95 ? 46.411 55.281 61.707 1.00 26.91 93 VAL A O 1
ATOM 722 N N . GLY A 1 96 ? 45.611 55.399 63.801 1.00 26.92 94 GLY A N 1
ATOM 723 C CA . GLY A 1 96 ? 46.910 55.096 64.360 1.00 26.05 94 GLY A CA 1
ATOM 724 C C . GLY A 1 96 ? 46.886 53.895 65.266 1.00 26.12 94 GLY A C 1
ATOM 725 O O . GLY A 1 96 ? 45.900 53.663 65.959 1.00 25.86 94 GLY A O 1
ATOM 726 N N . HIS A 1 97 ? 47.970 53.124 65.257 1.00 26.89 95 HIS A N 1
ATOM 727 C CA . HIS A 1 97 ? 48.070 51.951 66.122 1.00 28.71 95 HIS A CA 1
ATOM 728 C C . HIS A 1 97 ? 48.982 52.234 67.312 1.00 29.79 95 HIS A C 1
ATOM 729 O O . HIS A 1 97 ? 50.082 52.757 67.151 1.00 29.61 95 HIS A O 1
ATOM 736 N N . SER A 1 98 ? 48.510 51.897 68.508 1.00 31.76 96 SER A N 1
ATOM 737 C CA . SER A 1 98 ? 49.308 52.057 69.712 1.00 30.32 96 SER A CA 1
ATOM 738 C C . SER A 1 98 ? 49.872 53.480 69.847 1.00 31.03 96 SER A C 1
ATOM 739 O O . SER A 1 98 ? 49.121 54.459 69.777 1.00 30.08 96 SER A O 1
ATOM 742 N N . VAL A 1 99 ? 51.187 53.607 70.024 1.00 28.94 97 VAL A N 1
ATOM 743 C CA . VAL A 1 99 ? 51.764 54.932 70.172 1.00 30.19 97 VAL A CA 1
ATOM 744 C C . VAL A 1 99 ? 51.429 55.819 68.970 1.00 30.12 97 VAL A C 1
ATOM 745 O O . VAL A 1 99 ? 51.434 57.047 69.078 1.00 33.04 97 VAL A O 1
ATOM 749 N N . GLY A 1 100 ? 51.127 55.203 67.831 1.00 29.41 98 GLY A N 1
ATOM 750 C CA . GLY A 1 100 ? 50.764 55.975 66.653 1.00 28.49 98 GLY A CA 1
ATOM 751 C C . GLY A 1 100 ? 49.462 56.742 66.879 1.00 29.78 98 GLY A C 1
ATOM 752 O O . GLY A 1 100 ? 49.263 57.832 66.335 1.00 28.62 98 GLY A O 1
ATOM 753 N N . ALA A 1 101 ? 48.563 56.174 67.678 1.00 27.98 99 ALA A N 1
ATOM 754 C CA . ALA A 1 101 ? 47.302 56.848 67.980 1.00 28.54 99 ALA A CA 1
ATOM 755 C C . ALA A 1 101 ? 47.570 58.145 68.769 1.00 29.57 99 ALA A C 1
ATOM 756 O O . ALA A 1 101 ? 46.953 59.182 68.502 1.00 27.31 99 ALA A O 1
ATOM 758 N N . LEU A 1 102 ? 48.482 58.067 69.744 1.00 29.34 100 LEU A N 1
ATOM 759 C CA . LEU A 1 102 ? 48.837 59.210 70.585 1.00 28.57 100 LEU A CA 1
ATOM 760 C C . LEU A 1 102 ? 49.593 60.276 69.820 1.00 28.01 100 LEU A C 1
ATOM 761 O O . LEU A 1 102 ? 49.413 61.469 70.076 1.00 26.23 100 LEU A O 1
ATOM 766 N N . ILE A 1 103 ? 50.433 59.838 68.883 1.00 25.84 101 ILE A N 1
ATOM 767 C CA . ILE A 1 103 ? 51.204 60.752 68.056 1.00 24.42 101 ILE A CA 1
ATOM 768 C C . ILE A 1 103 ? 50.183 61.548 67.258 1.00 25.56 101 ILE A C 1
ATOM 769 O O . ILE A 1 103 ? 50.280 62.775 67.138 1.00 25.78 101 ILE A O 1
ATOM 774 N N . GLY A 1 104 ? 49.187 60.838 66.727 1.00 27.18 102 GLY A N 1
ATOM 775 C CA . GLY A 1 104 ? 48.136 61.492 65.967 1.00 27.33 102 GLY A CA 1
ATOM 776 C C . GLY A 1 104 ? 47.356 62.439 66.866 1.00 27.80 102 GLY A C 1
ATOM 777 O O . GLY A 1 104 ? 47.006 63.554 66.475 1.00 27.80 102 GLY A O 1
ATOM 778 N N . MET A 1 105 ? 47.099 62.005 68.092 1.00 27.74 103 MET A N 1
ATOM 779 C CA . MET A 1 105 ? 46.357 62.834 69.032 1.00 30.94 103 MET A CA 1
ATOM 780 C C . MET A 1 105 ? 47.090 64.145 69.297 1.00 30.59 103 MET A C 1
ATOM 781 O O . MET A 1 105 ? 46.480 65.213 69.269 1.00 33.77 103 MET A O 1
ATOM 786 N N . LEU A 1 106 ? 48.393 64.062 69.551 1.00 29.66 104 LEU A N 1
ATOM 787 C CA . LEU A 1 106 ? 49.203 65.245 69.813 1.00 28.43 104 LEU A CA 1
ATOM 788 C C . LEU A 1 106 ? 49.158 66.225 68.646 1.00 27.23 104 LEU A C 1
ATOM 789 O O . LEU A 1 106 ? 48.971 67.428 68.843 1.00 28.05 104 LEU A O 1
ATOM 794 N N . ALA A 1 107 ? 49.327 65.721 67.431 1.00 25.74 105 ALA A N 1
ATOM 795 C CA . ALA A 1 107 ? 49.283 66.592 66.256 1.00 27.03 105 ALA A CA 1
ATOM 796 C C . ALA A 1 107 ? 47.888 67.226 66.107 1.00 27.96 105 ALA A C 1
ATOM 797 O O . ALA A 1 107 ? 47.751 68.353 65.607 1.00 26.28 105 ALA A O 1
ATOM 799 N N . SER A 1 108 ? 46.852 66.512 66.545 1.00 26.51 106 SER A N 1
ATOM 800 C CA . SER A 1 108 ? 45.499 67.049 66.427 1.00 28.43 106 SER A CA 1
ATOM 801 C C . SER A 1 108 ? 45.269 68.200 67.397 1.00 27.50 106 SER A C 1
ATOM 802 O O . SER A 1 108 ? 44.474 69.099 67.125 1.00 27.69 106 SER A O 1
ATOM 805 N N . ILE A 1 109 ? 45.966 68.179 68.528 1.00 27.99 107 ILE A N 1
ATOM 806 C CA . ILE A 1 109 ? 45.822 69.253 69.505 1.00 28.94 107 ILE A CA 1
ATOM 807 C C . ILE A 1 109 ? 46.512 70.509 68.981 1.00 31.48 107 ILE A C 1
ATOM 808 O O . ILE A 1 109 ? 46.117 71.640 69.284 1.00 33.27 107 ILE A O 1
ATOM 813 N N . ARG A 1 110 ? 47.543 70.300 68.177 1.00 32.08 108 ARG A N 1
ATOM 814 C CA . ARG A 1 110 ? 48.295 71.403 67.614 1.00 33.12 108 ARG A CA 1
ATOM 815 C C . ARG A 1 110 ? 47.584 71.957 66.384 1.00 35.13 108 ARG A C 1
ATOM 816 O O . ARG A 1 110 ? 47.550 73.170 66.168 1.00 35.76 108 ARG A O 1
ATOM 829 N N . ARG A 1 111 ? 47.008 71.060 65.587 1.00 35.89 109 ARG A N 1
ATOM 830 C CA . ARG A 1 111 ? 46.297 71.440 64.367 1.00 36.87 109 ARG A CA 1
ATOM 831 C C . ARG A 1 111 ? 44.989 70.660 64.248 1.00 36.27 109 ARG A C 1
ATOM 832 O O . ARG A 1 111 ? 44.856 69.794 63.382 1.00 35.11 109 ARG A O 1
ATOM 840 N N . PRO A 1 112 ? 44.009 70.953 65.118 1.00 33.57 110 PRO A N 1
ATOM 841 C CA . PRO A 1 112 ? 42.727 70.244 65.068 1.00 33.28 110 PRO A CA 1
ATOM 842 C C . PRO A 1 112 ? 41.974 70.314 63.730 1.00 33.11 110 PRO A C 1
ATOM 843 O O . PRO A 1 112 ? 41.369 69.327 63.308 1.00 32.11 110 PRO A O 1
ATOM 847 N N . GLU A 1 113 ? 42.030 71.457 63.054 1.00 32.54 111 GLU A N 1
ATOM 848 C CA . GLU A 1 113 ? 41.321 71.622 61.782 1.00 34.47 111 GLU A CA 1
ATOM 849 C C . GLU A 1 113 ? 41.805 70.667 60.689 1.00 36.29 111 GLU A C 1
ATOM 850 O O . GLU A 1 113 ? 41.150 70.499 59.658 1.00 36.54 111 GLU A O 1
ATOM 856 N N . LEU A 1 114 ? 42.943 70.028 60.934 1.00 37.31 112 LEU A N 1
ATOM 857 C CA . LEU A 1 114 ? 43.549 69.104 59.981 1.00 36.17 112 LEU A CA 1
ATOM 858 C C . LEU A 1 114 ? 42.984 67.689 60.103 1.00 35.74 112 LEU A C 1
ATOM 859 O O . LEU A 1 114 ? 43.138 66.872 59.193 1.00 36.42 112 LEU A O 1
ATOM 864 N N . PHE A 1 115 ? 42.318 67.394 61.213 1.00 33.78 113 PHE A N 1
ATOM 865 C CA . PHE A 1 115 ? 41.786 66.052 61.394 1.00 33.59 113 PHE A CA 1
ATOM 866 C C . PHE A 1 115 ? 40.277 65.956 61.612 1.00 34.18 113 PHE A C 1
ATOM 867 O O . PHE A 1 115 ? 39.736 66.540 62.541 1.00 33.89 113 PHE A O 1
ATOM 875 N N . SER A 1 116 ? 39.609 65.183 60.758 1.00 34.44 114 SER A N 1
ATOM 876 C CA . SER A 1 116 ? 38.172 64.974 60.866 1.00 32.59 114 SER A CA 1
ATOM 877 C C . SER A 1 116 ? 37.903 63.969 61.987 1.00 31.81 114 SER A C 1
ATOM 878 O O . SER A 1 116 ? 37.102 64.217 62.879 1.00 31.81 114 SER A O 1
ATOM 881 N N . HIS A 1 117 ? 38.575 62.828 61.939 1.00 32.21 115 HIS A N 1
ATOM 882 C CA . HIS A 1 117 ? 38.398 61.811 62.974 1.00 31.62 115 HIS A CA 1
ATOM 883 C C . HIS A 1 117 ? 39.731 61.191 63.409 1.00 31.89 115 HIS A C 1
ATOM 884 O O . HIS A 1 117 ? 40.713 61.183 62.658 1.00 29.14 115 HIS A O 1
ATOM 891 N N . LEU A 1 118 ? 39.739 60.660 64.626 1.00 30.54 116 LEU A N 1
ATOM 892 C CA . LEU A 1 118 ? 40.907 60.012 65.189 1.00 30.93 116 LEU A CA 1
ATOM 893 C C . LEU A 1 118 ? 40.531 58.564 65.528 1.00 31.03 116 LEU A C 1
ATOM 894 O O . LEU A 1 118 ? 39.854 58.311 66.528 1.00 32.93 116 LEU A O 1
ATOM 899 N N . VAL A 1 119 ? 40.936 57.612 64.696 1.00 29.20 117 VAL A N 1
ATOM 900 C CA . VAL A 1 119 ? 40.637 56.211 64.991 1.00 28.72 117 VAL A CA 1
ATOM 901 C C . VAL A 1 119 ? 41.866 55.638 65.694 1.00 29.71 117 VAL A C 1
ATOM 902 O O . VAL A 1 119 ? 42.930 55.507 65.085 1.00 31.47 117 VAL A O 1
ATOM 906 N N . MET A 1 120 ? 41.720 55.308 66.974 1.00 28.74 118 MET A N 1
ATOM 907 C CA . MET A 1 120 ? 42.835 54.787 67.760 1.00 28.47 118 MET A CA 1
ATOM 908 C C . MET A 1 120 ? 42.750 53.283 68.007 1.00 29.92 118 MET A C 1
ATOM 909 O O . MET A 1 120 ? 41.829 52.800 68.668 1.00 29.92 118 MET A O 1
ATOM 914 N N . VAL A 1 121 ? 43.719 52.541 67.481 1.00 30.39 119 VAL A N 1
ATOM 915 C CA . VAL A 1 121 ? 43.741 51.088 67.670 1.00 29.95 119 VAL A CA 1
ATOM 916 C C . VAL A 1 121 ? 44.714 50.717 68.797 1.00 29.78 119 VAL A C 1
ATOM 917 O O . VAL A 1 121 ? 45.927 50.712 68.599 1.00 31.03 119 VAL A O 1
ATOM 921 N N . GLY A 1 122 ? 44.178 50.424 69.977 1.00 30.38 120 GLY A N 1
ATOM 922 C CA . GLY A 1 122 ? 45.012 50.054 71.111 1.00 30.36 120 GLY A CA 1
ATOM 923 C C . GLY A 1 122 ? 45.822 51.200 71.710 1.00 31.07 120 GLY A C 1
ATOM 924 O O . GLY A 1 122 ? 47.017 51.051 71.977 1.00 29.44 120 GLY A O 1
ATOM 925 N N . PRO A 1 123 ? 45.200 52.358 71.957 1.00 31.48 121 PRO A N 1
ATOM 926 C CA . PRO A 1 123 ? 45.951 53.478 72.528 1.00 31.66 121 PRO A CA 1
ATOM 927 C C . PRO A 1 123 ? 46.162 53.406 74.048 1.00 31.76 121 PRO A C 1
ATOM 928 O O . PRO A 1 123 ? 45.490 52.665 74.755 1.00 32.27 121 PRO A O 1
ATOM 932 N N . SER A 1 124 ? 47.115 54.187 74.531 1.00 32.59 122 SER A N 1
ATOM 933 C CA . SER A 1 124 ? 47.384 54.299 75.954 1.00 32.27 122 SER A CA 1
ATOM 934 C C . SER A 1 124 ? 47.942 55.695 76.163 1.00 32.63 122 SER A C 1
ATOM 935 O O . SER A 1 124 ? 48.798 56.150 75.405 1.00 32.22 122 SER A O 1
ATOM 938 N N . PRO A 1 125 ? 47.444 56.406 77.178 1.00 31.80 123 PRO A N 1
ATOM 939 C CA . PRO A 1 125 ? 47.941 57.754 77.432 1.00 33.17 123 PRO A CA 1
ATOM 940 C C . PRO A 1 125 ? 49.082 57.720 78.434 1.00 33.22 123 PRO A C 1
ATOM 941 O O . PRO A 1 125 ? 49.724 58.738 78.684 1.00 33.87 123 PRO A O 1
ATOM 945 N N . CYS A 1 126 ? 49.327 56.538 78.992 1.00 32.79 124 CYS A N 1
ATOM 946 C CA . CYS A 1 126 ? 50.359 56.362 80.007 1.00 33.26 124 CYS A CA 1
ATOM 947 C C . CYS A 1 126 ? 50.478 54.878 80.374 1.00 33.63 124 CYS A C 1
ATOM 948 O O . CYS A 1 126 ? 49.491 54.255 80.760 1.00 35.32 124 CYS A O 1
ATOM 951 N N . TYR A 1 127 ? 51.677 54.311 80.263 1.00 34.66 125 TYR A N 1
ATOM 952 C CA . TYR A 1 127 ? 51.873 52.893 80.579 1.00 35.25 125 TYR A CA 1
ATOM 953 C C . TYR A 1 127 ? 52.181 52.609 82.055 1.00 37.31 125 TYR A C 1
ATOM 954 O O . TYR A 1 127 ? 52.277 51.444 82.456 1.00 34.62 125 TYR A O 1
ATOM 963 N N . LEU A 1 128 ? 52.325 53.665 82.859 1.00 40.32 126 LEU A N 1
ATOM 964 C CA . LEU A 1 128 ? 52.628 53.512 84.289 1.00 43.36 126 LEU A CA 1
ATOM 965 C C . LEU A 1 128 ? 51.400 53.303 85.179 1.00 44.35 126 LEU A C 1
ATOM 966 O O . LEU A 1 128 ? 50.359 53.919 84.969 1.00 43.16 126 LEU A O 1
ATOM 971 N N . ASN A 1 129 ? 51.532 52.412 86.161 1.00 46.74 127 ASN A N 1
ATOM 972 C CA . ASN A 1 129 ? 50.469 52.135 87.127 1.00 46.70 127 ASN A CA 1
ATOM 973 C C . ASN A 1 129 ? 50.418 53.331 88.069 1.00 48.72 127 ASN A C 1
ATOM 974 O O . ASN A 1 129 ? 51.460 53.816 88.514 1.00 48.43 127 ASN A O 1
ATOM 979 N N . ASP A 1 130 ? 49.217 53.809 88.374 1.00 50.05 128 ASP A N 1
ATOM 980 C CA . ASP A 1 130 ? 49.073 54.940 89.283 1.00 53.30 128 ASP A CA 1
ATOM 981 C C . ASP A 1 130 ? 47.836 54.751 90.165 1.00 54.52 128 ASP A C 1
ATOM 982 O O . ASP A 1 130 ? 46.913 55.565 90.140 1.00 53.11 128 ASP A O 1
ATOM 987 N N . PRO A 1 131 ? 47.803 53.664 90.957 1.00 56.11 129 PRO A N 1
ATOM 988 C CA . PRO A 1 131 ? 46.639 53.439 91.820 1.00 57.06 129 PRO A CA 1
ATOM 989 C C . PRO A 1 131 ? 46.502 54.587 92.816 1.00 56.94 129 PRO A C 1
ATOM 990 O O . PRO A 1 131 ? 47.498 55.192 93.221 1.00 56.22 129 PRO A O 1
ATOM 994 N N . PRO A 1 132 ? 45.265 54.892 93.232 1.00 57.51 130 PRO A N 1
ATOM 995 C CA . PRO A 1 132 ? 44.031 54.214 92.810 1.00 58.19 130 PRO A CA 1
ATOM 996 C C . PRO A 1 132 ? 43.345 54.753 91.543 1.00 58.31 130 PRO A C 1
ATOM 997 O O . PRO A 1 132 ? 42.451 54.103 90.994 1.00 57.36 130 PRO A O 1
ATOM 1001 N N . GLU A 1 133 ? 43.761 55.928 91.077 1.00 58.14 131 GLU A N 1
ATOM 1002 C CA . GLU A 1 133 ? 43.137 56.533 89.904 1.00 58.93 131 GLU A CA 1
ATOM 1003 C C . GLU A 1 133 ? 43.405 55.882 88.547 1.00 57.16 131 GLU A C 1
ATOM 1004 O O . GLU A 1 133 ? 42.486 55.734 87.738 1.00 55.97 131 GLU A O 1
ATOM 1010 N N . TYR A 1 134 ? 44.652 55.484 88.300 1.00 54.22 132 TYR A N 1
ATOM 1011 C CA . TYR A 1 134 ? 45.021 54.937 86.997 1.00 51.21 132 TYR A CA 1
ATOM 1012 C C . TYR A 1 134 ? 45.895 53.679 87.006 1.00 51.29 132 TYR A C 1
ATOM 1013 O O . TYR A 1 134 ? 46.845 53.573 87.774 1.00 51.06 132 TYR A O 1
ATOM 1022 N N . TYR A 1 135 ? 45.582 52.737 86.123 1.00 51.74 133 TYR A N 1
ATOM 1023 C CA . TYR A 1 135 ? 46.345 51.492 86.022 1.00 51.69 133 TYR A CA 1
ATOM 1024 C C . TYR A 1 135 ? 46.901 51.305 84.618 1.00 48.98 133 TYR A C 1
ATOM 1025 O O . TYR A 1 135 ? 46.284 50.647 83.781 1.00 48.78 133 TYR A O 1
ATOM 1034 N N . GLY A 1 136 ? 48.072 51.883 84.367 1.00 47.57 134 GLY A N 1
ATOM 1035 C CA . GLY A 1 136 ? 48.686 51.779 83.052 1.00 45.19 134 GLY A CA 1
ATOM 1036 C C . GLY A 1 136 ? 49.093 50.369 82.666 1.00 44.96 134 GLY A C 1
ATOM 1037 O O . GLY A 1 136 ? 49.146 50.028 81.478 1.00 41.47 134 GLY A O 1
ATOM 1038 N N . GLY A 1 137 ? 49.397 49.550 83.672 1.00 44.28 135 GLY A N 1
ATOM 1039 C CA . GLY A 1 137 ? 49.788 48.178 83.415 1.00 43.56 135 GLY A CA 1
ATOM 1040 C C . GLY A 1 137 ? 51.247 47.857 83.683 1.00 43.69 135 GLY A C 1
ATOM 1041 O O . GLY A 1 137 ? 51.650 46.696 83.601 1.00 45.35 135 GLY A O 1
ATOM 1042 N N . PHE A 1 138 ? 52.046 48.866 84.010 1.00 43.67 136 PHE A N 1
ATOM 1043 C CA . PHE A 1 138 ? 53.465 48.635 84.266 1.00 43.48 136 PHE A CA 1
ATOM 1044 C C . PHE A 1 138 ? 54.038 49.445 85.409 1.00 42.87 136 PHE A C 1
ATOM 1045 O O . PHE A 1 138 ? 53.642 50.586 85.649 1.00 43.03 136 PHE A O 1
ATOM 1053 N N . GLU A 1 139 ? 54.987 48.837 86.108 1.00 42.91 137 GLU A N 1
ATOM 1054 C CA . GLU A 1 139 ? 55.678 49.495 87.202 1.00 42.35 137 GLU A CA 1
ATOM 1055 C C . GLU A 1 139 ? 56.849 50.164 86.502 1.00 43.27 137 GLU A C 1
ATOM 1056 O O . GLU A 1 139 ? 57.351 49.640 85.510 1.00 44.85 137 GLU A O 1
ATOM 1062 N N . GLU A 1 140 ? 57.273 51.318 86.993 1.00 42.61 138 GLU A N 1
ATOM 1063 C CA . GLU A 1 140 ? 58.393 52.008 86.386 1.00 45.13 138 GLU A CA 1
ATOM 1064 C C . GLU A 1 140 ? 59.573 51.049 86.188 1.00 45.37 138 GLU A C 1
ATOM 1065 O O . GLU A 1 140 ? 60.215 51.047 85.130 1.00 42.85 138 GLU A O 1
ATOM 1071 N N . GLU A 1 141 ? 59.837 50.220 87.199 1.00 45.59 139 GLU A N 1
ATOM 1072 C CA . GLU A 1 141 ? 60.940 49.264 87.139 1.00 46.37 139 GLU A CA 1
ATOM 1073 C C . GLU A 1 141 ? 60.805 48.260 85.999 1.00 45.96 139 GLU A C 1
ATOM 1074 O O . GLU A 1 141 ? 61.808 47.792 85.458 1.00 45.49 139 GLU A O 1
ATOM 1080 N N . GLN A 1 142 ? 59.573 47.927 85.633 1.00 45.52 140 GLN A N 1
ATOM 1081 C CA . GLN A 1 142 ? 59.351 46.994 84.537 1.00 47.45 140 GLN A CA 1
ATOM 1082 C C . GLN A 1 142 ? 59.758 47.649 83.217 1.00 47.65 140 GLN A C 1
ATOM 1083 O O . GLN A 1 142 ? 60.440 47.036 82.390 1.00 48.06 140 GLN A O 1
ATOM 1089 N N . LEU A 1 143 ? 59.355 48.901 83.027 1.00 46.65 141 LEU A N 1
ATOM 1090 C CA . LEU A 1 143 ? 59.699 49.620 81.808 1.00 46.62 141 LEU A CA 1
ATOM 1091 C C . LEU A 1 143 ? 61.197 49.897 81.787 1.00 46.03 141 LEU A C 1
ATOM 1092 O O . LEU A 1 143 ? 61.848 49.766 80.753 1.00 46.76 141 LEU A O 1
ATOM 1097 N N . LEU A 1 144 ? 61.737 50.277 82.939 1.00 46.56 142 LEU A N 1
ATOM 1098 C CA . LEU A 1 144 ? 63.160 50.561 83.067 1.00 44.86 142 LEU A CA 1
ATOM 1099 C C . LEU A 1 144 ? 63.937 49.281 82.751 1.00 44.74 142 LEU A C 1
ATOM 1100 O O . LEU A 1 144 ? 65.018 49.324 82.152 1.00 43.41 142 LEU A O 1
ATOM 1105 N N . GLY A 1 145 ? 63.366 48.143 83.144 1.00 44.73 143 GLY A N 1
ATOM 1106 C CA . GLY A 1 145 ? 63.995 46.859 82.885 1.00 44.89 143 GLY A CA 1
ATOM 1107 C C . GLY A 1 145 ? 64.089 46.563 81.397 1.00 46.68 143 GLY A C 1
ATOM 1108 O O . GLY A 1 145 ? 65.150 46.197 80.889 1.00 48.08 143 GLY A O 1
ATOM 1109 N N . LEU A 1 146 ? 62.979 46.714 80.685 1.00 46.13 144 LEU A N 1
ATOM 1110 C CA . LEU A 1 146 ? 62.976 46.462 79.251 1.00 45.75 144 LEU A CA 1
ATOM 1111 C C . LEU A 1 146 ? 63.919 47.417 78.524 1.00 45.34 144 LEU A C 1
ATOM 1112 O O . LEU A 1 146 ? 64.561 47.032 77.552 1.00 44.91 144 LEU A O 1
ATOM 1117 N N . LEU A 1 147 ? 63.999 48.660 78.992 1.00 45.67 145 LEU A N 1
ATOM 1118 C CA . LEU A 1 147 ? 64.876 49.650 78.368 1.00 46.95 145 LEU A CA 1
ATOM 1119 C C . LEU A 1 147 ? 66.316 49.172 78.481 1.00 47.53 145 LEU A C 1
ATOM 1120 O O . LEU A 1 147 ? 67.081 49.224 77.521 1.00 46.43 145 LEU A O 1
ATOM 1125 N N . GLU A 1 148 ? 66.667 48.711 79.676 1.00 48.10 146 GLU A N 1
ATOM 1126 C CA . GLU A 1 148 ? 67.997 48.207 79.960 1.00 49.63 146 GLU A CA 1
ATOM 1127 C C . GLU A 1 148 ? 68.275 47.014 79.040 1.00 48.85 146 GLU A C 1
ATOM 1128 O O . GLU A 1 148 ? 69.308 46.964 78.362 1.00 49.06 146 GLU A O 1
ATOM 1134 N N . MET A 1 149 ? 67.345 46.066 78.996 1.00 45.89 147 MET A N 1
ATOM 1135 C CA . MET A 1 149 ? 67.526 44.899 78.145 1.00 46.93 147 MET A CA 1
ATOM 1136 C C . MET A 1 149 ? 67.658 45.286 76.675 1.00 47.71 147 MET A C 1
ATOM 1137 O O . MET A 1 149 ? 68.316 44.596 75.900 1.00 46.67 147 MET A O 1
ATOM 1142 N N . MET A 1 150 ? 67.027 46.390 76.291 1.00 49.12 148 MET A N 1
ATOM 1143 C CA . MET A 1 150 ? 67.095 46.850 74.916 1.00 50.09 148 MET A CA 1
ATOM 1144 C C . MET A 1 150 ? 68.537 47.233 74.609 1.00 51.98 148 MET A C 1
ATOM 1145 O O . MET A 1 150 ? 69.035 46.998 73.508 1.00 51.48 148 MET A O 1
ATOM 1150 N N . GLU A 1 151 ? 69.211 47.818 75.593 1.00 54.21 149 GLU A N 1
ATOM 1151 C CA . GLU A 1 151 ? 70.593 48.233 75.406 1.00 56.58 149 GLU A CA 1
ATOM 1152 C C . GLU A 1 151 ? 71.583 47.072 75.463 1.00 55.21 149 GLU A C 1
ATOM 1153 O O . GLU A 1 151 ? 72.430 46.942 74.587 1.00 55.24 149 GLU A O 1
ATOM 1159 N N . LYS A 1 152 ? 71.468 46.232 76.488 1.00 55.03 150 LYS A N 1
ATOM 1160 C CA . LYS A 1 152 ? 72.372 45.096 76.664 1.00 55.45 150 LYS A CA 1
ATOM 1161 C C . LYS A 1 152 ? 72.221 43.985 75.624 1.00 55.03 150 LYS A C 1
ATOM 1162 O O . LYS A 1 152 ? 73.206 43.565 75.019 1.00 57.04 150 LYS A O 1
ATOM 1168 N N . ASN A 1 153 ? 70.994 43.507 75.424 1.00 53.17 151 ASN A N 1
ATOM 1169 C CA . ASN A 1 153 ? 70.727 42.416 74.482 1.00 49.90 151 ASN A CA 1
ATOM 1170 C C . ASN A 1 153 ? 69.530 42.716 73.566 1.00 49.32 151 ASN A C 1
ATOM 1171 O O . ASN A 1 153 ? 68.455 42.119 73.698 1.00 49.98 151 ASN A O 1
ATOM 1176 N N . TYR A 1 154 ? 69.735 43.634 72.624 1.00 48.90 152 TYR A N 1
ATOM 1177 C CA . TYR A 1 154 ? 68.690 44.048 71.685 1.00 46.69 152 TYR A CA 1
ATOM 1178 C C . TYR A 1 154 ? 67.928 42.897 71.031 1.00 45.68 152 TYR A C 1
ATOM 1179 O O . TYR A 1 154 ? 66.698 42.847 71.093 1.00 45.21 152 TYR A O 1
ATOM 1188 N N . ILE A 1 155 ? 68.653 41.982 70.396 1.00 44.62 153 ILE A N 1
ATOM 1189 C CA . ILE A 1 155 ? 68.025 40.830 69.751 1.00 43.59 153 ILE A CA 1
ATOM 1190 C C . ILE A 1 155 ? 67.161 40.092 70.772 1.00 42.68 153 ILE A C 1
ATOM 1191 O O . ILE A 1 155 ? 66.042 39.670 70.472 1.00 41.49 153 ILE A O 1
ATOM 1196 N N . GLY A 1 156 ? 67.691 39.942 71.982 1.00 41.87 154 GLY A N 1
ATOM 1197 C CA . GLY A 1 156 ? 66.957 39.252 73.025 1.00 41.87 154 GLY A CA 1
ATOM 1198 C C . GLY A 1 156 ? 65.696 40.009 73.383 1.00 42.15 154 GLY A C 1
ATOM 1199 O O . GLY A 1 156 ? 64.627 39.419 73.583 1.00 39.05 154 GLY A O 1
ATOM 1200 N N . TRP A 1 157 ? 65.824 41.328 73.476 1.00 41.65 155 TRP A N 1
ATOM 1201 C CA . TRP A 1 157 ? 64.685 42.163 73.795 1.00 40.07 155 TRP A CA 1
ATOM 1202 C C . TRP A 1 157 ? 63.645 42.042 72.685 1.00 40.33 155 TRP A C 1
ATOM 1203 O O . TRP A 1 157 ? 62.445 41.975 72.950 1.00 41.14 155 TRP A O 1
ATOM 1214 N N . ALA A 1 158 ? 64.108 42.012 71.442 1.00 39.10 156 ALA A N 1
ATOM 1215 C CA . ALA A 1 158 ? 63.201 41.927 70.304 1.00 41.31 156 ALA A CA 1
ATOM 1216 C C . ALA A 1 158 ? 62.239 40.753 70.405 1.00 42.76 156 ALA A C 1
ATOM 1217 O O . ALA A 1 158 ? 61.028 40.905 70.209 1.00 43.55 156 ALA A O 1
ATOM 1219 N N . THR A 1 159 ? 62.776 39.582 70.718 1.00 44.20 157 THR A N 1
ATOM 1220 C CA . THR A 1 159 ? 61.962 38.383 70.832 1.00 45.50 157 THR A CA 1
ATOM 1221 C C . THR A 1 159 ? 61.098 38.362 72.097 1.00 45.55 157 THR A C 1
ATOM 1222 O O . THR A 1 159 ? 59.997 37.815 72.090 1.00 46.85 157 THR A O 1
ATOM 1226 N N . VAL A 1 160 ? 61.578 38.969 73.177 1.00 46.82 158 VAL A N 1
ATOM 1227 C CA . VAL A 1 160 ? 60.809 39.006 74.421 1.00 47.63 158 VAL A CA 1
ATOM 1228 C C . VAL A 1 160 ? 59.628 39.962 74.289 1.00 47.43 158 VAL A C 1
ATOM 1229 O O . VAL A 1 160 ? 58.493 39.622 74.626 1.00 47.42 158 VAL A O 1
ATOM 1233 N N . PHE A 1 161 ? 59.906 41.162 73.792 1.00 46.92 159 PHE A N 1
ATOM 1234 C CA . PHE A 1 161 ? 58.877 42.176 73.623 1.00 46.35 159 PHE A CA 1
ATOM 1235 C C . PHE A 1 161 ? 57.844 41.759 72.579 1.00 46.36 159 PHE A C 1
ATOM 1236 O O . PHE A 1 161 ? 56.654 42.041 72.728 1.00 47.97 159 PHE A O 1
ATOM 1244 N N . ALA A 1 162 ? 58.291 41.089 71.524 1.00 45.16 160 ALA A N 1
ATOM 1245 C CA . ALA A 1 162 ? 57.363 40.648 70.489 1.00 44.27 160 ALA A CA 1
ATOM 1246 C C . ALA A 1 162 ? 56.362 39.658 71.085 1.00 44.20 160 ALA A C 1
ATOM 1247 O O . ALA A 1 162 ? 55.160 39.726 70.804 1.00 43.51 160 ALA A O 1
ATOM 1249 N N . ALA A 1 163 ? 56.856 38.742 71.913 1.00 42.58 161 ALA A N 1
ATOM 1250 C CA . ALA A 1 163 ? 55.985 37.761 72.541 1.00 42.70 161 ALA A CA 1
ATOM 1251 C C . ALA A 1 163 ? 54.954 38.458 73.425 1.00 43.06 161 ALA A C 1
ATOM 1252 O O . ALA A 1 163 ? 53.779 38.096 73.434 1.00 43.11 161 ALA A O 1
ATOM 1254 N N . THR A 1 164 ? 55.411 39.469 74.159 1.00 43.20 162 THR A N 1
ATOM 1255 C CA . THR A 1 164 ? 54.559 40.217 75.068 1.00 42.66 162 THR A CA 1
ATOM 1256 C C . THR A 1 164 ? 53.424 40.985 74.411 1.00 43.88 162 THR A C 1
ATOM 1257 O O . THR A 1 164 ? 52.275 40.866 74.835 1.00 44.34 162 THR A O 1
ATOM 1261 N N . VAL A 1 165 ? 53.726 41.774 73.381 1.00 43.31 163 VAL A N 1
ATOM 1262 C CA . VAL A 1 165 ? 52.674 42.556 72.754 1.00 42.45 163 VAL A CA 1
ATOM 1263 C C . VAL A 1 165 ? 51.628 41.690 72.071 1.00 42.33 163 VAL A C 1
ATOM 1264 O O . VAL A 1 165 ? 50.446 42.012 72.107 1.00 43.00 163 VAL A O 1
ATOM 1268 N N . LEU A 1 166 ? 52.048 40.581 71.469 1.00 44.14 164 LEU A N 1
ATOM 1269 C CA . LEU A 1 166 ? 51.103 39.696 70.792 1.00 44.49 164 LEU A CA 1
ATOM 1270 C C . LEU A 1 166 ? 50.239 38.895 71.762 1.00 45.71 164 LEU A C 1
ATOM 1271 O O . LEU A 1 166 ? 49.049 38.685 71.510 1.00 45.35 164 LEU A O 1
ATOM 1276 N N . ASN A 1 167 ? 50.840 38.456 72.868 1.00 46.71 165 ASN A N 1
ATOM 1277 C CA . ASN A 1 167 ? 50.135 37.684 73.895 1.00 48.39 165 ASN A CA 1
ATOM 1278 C C . ASN A 1 167 ? 49.314 36.544 73.275 1.00 50.50 165 ASN A C 1
ATOM 1279 O O . ASN A 1 167 ? 48.197 36.259 73.702 1.00 51.66 165 ASN A O 1
ATOM 1284 N N . GLN A 1 168 ? 49.887 35.898 72.262 1.00 51.60 166 GLN A N 1
ATOM 1285 C CA . GLN A 1 168 ? 49.236 34.792 71.566 1.00 52.86 166 GLN A CA 1
ATOM 1286 C C . GLN A 1 168 ? 50.254 33.706 71.226 1.00 53.12 166 GLN A C 1
ATOM 1287 O O . GLN A 1 168 ? 50.803 33.679 70.128 1.00 50.98 166 GLN A O 1
ATOM 1293 N N . PRO A 1 169 ? 50.514 32.790 72.170 1.00 55.67 167 PRO A N 1
ATOM 1294 C CA . PRO A 1 169 ? 51.473 31.698 71.966 1.00 56.58 167 PRO A CA 1
ATOM 1295 C C . PRO A 1 169 ? 51.113 30.755 70.819 1.00 57.27 167 PRO A C 1
ATOM 1296 O O . PRO A 1 169 ? 51.982 30.081 70.262 1.00 57.21 167 PRO A O 1
ATOM 1300 N N . ASP A 1 170 ? 49.835 30.720 70.459 1.00 58.17 168 ASP A N 1
ATOM 1301 C CA . ASP A 1 170 ? 49.372 29.855 69.380 1.00 59.74 168 ASP A CA 1
ATOM 1302 C C . ASP A 1 170 ? 49.317 30.595 68.041 1.00 59.25 168 ASP A C 1
ATOM 1303 O O . ASP A 1 170 ? 48.501 30.268 67.180 1.00 57.88 168 ASP A O 1
ATOM 1308 N N . ARG A 1 171 ? 50.186 31.588 67.870 1.00 59.72 169 ARG A N 1
ATOM 1309 C CA . ARG A 1 171 ? 50.221 32.374 66.639 1.00 58.37 169 ARG A CA 1
ATOM 1310 C C . ARG A 1 171 ? 51.653 32.812 66.334 1.00 58.27 169 ARG A C 1
ATOM 1311 O O . ARG A 1 171 ? 51.918 33.992 66.101 1.00 57.39 169 ARG A O 1
ATOM 1319 N N . PRO A 1 172 ? 52.590 31.851 66.297 1.00 58.29 170 PRO A N 1
ATOM 1320 C CA . PRO A 1 172 ? 54.020 32.062 66.035 1.00 56.87 170 PRO A CA 1
ATOM 1321 C C . PRO A 1 172 ? 54.416 32.863 64.798 1.00 55.75 170 PRO A C 1
ATOM 1322 O O . PRO A 1 172 ? 55.421 33.577 64.822 1.00 54.29 170 PRO A O 1
ATOM 1326 N N . GLU A 1 173 ? 53.644 32.746 63.722 1.00 55.08 171 GLU A N 1
ATOM 1327 C CA . GLU A 1 173 ? 53.979 33.455 62.492 1.00 55.25 171 GLU A CA 1
ATOM 1328 C C . GLU A 1 173 ? 53.922 34.977 62.628 1.00 52.62 171 GLU A C 1
ATOM 1329 O O . GLU A 1 173 ? 54.828 35.669 62.168 1.00 51.97 171 GLU A O 1
ATOM 1335 N N . ILE A 1 174 ? 52.866 35.496 63.248 1.00 50.58 172 ILE A N 1
ATOM 1336 C CA . ILE A 1 174 ? 52.739 36.938 63.459 1.00 50.16 172 ILE A CA 1
ATOM 1337 C C . ILE A 1 174 ? 53.848 37.329 64.448 1.00 50.52 172 ILE A C 1
ATOM 1338 O O . ILE A 1 174 ? 54.452 38.400 64.353 1.00 49.81 172 ILE A O 1
ATOM 1343 N N . LYS A 1 175 ? 54.105 36.427 65.389 1.00 50.59 173 LYS A N 1
ATOM 1344 C CA . LYS A 1 175 ? 55.123 36.597 66.418 1.00 50.25 173 LYS A CA 1
ATOM 1345 C C . LYS A 1 175 ? 56.516 36.769 65.813 1.00 48.19 173 LYS A C 1
ATOM 1346 O O . LYS A 1 175 ? 57.248 37.690 66.164 1.00 46.06 173 LYS A O 1
ATOM 1352 N N . GLU A 1 176 ? 56.881 35.878 64.900 1.00 49.44 174 GLU A N 1
ATOM 1353 C CA . GLU A 1 176 ? 58.192 35.948 64.260 1.00 49.76 174 GLU A CA 1
ATOM 1354 C C . GLU A 1 176 ? 58.300 37.182 63.377 1.00 47.72 174 GLU A C 1
ATOM 1355 O O . GLU A 1 176 ? 59.380 37.742 63.194 1.00 44.92 174 GLU A O 1
ATOM 1361 N N . GLU A 1 177 ? 57.165 37.618 62.848 1.00 46.70 175 GLU A N 1
ATOM 1362 C CA . GLU A 1 177 ? 57.146 38.783 61.991 1.00 46.50 175 GLU A CA 1
ATOM 1363 C C . GLU A 1 177 ? 57.462 40.047 62.780 1.00 45.62 175 GLU A C 1
ATOM 1364 O O . GLU A 1 177 ? 58.315 40.837 62.376 1.00 44.89 175 GLU A O 1
ATOM 1370 N N . LEU A 1 178 ? 56.768 40.239 63.898 1.00 43.99 176 LEU A N 1
ATOM 1371 C CA . LEU A 1 178 ? 56.995 41.415 64.730 1.00 44.51 176 LEU A CA 1
ATOM 1372 C C . LEU A 1 178 ? 58.437 41.417 65.199 1.00 44.58 176 LEU A C 1
ATOM 1373 O O . LEU A 1 178 ? 59.092 42.457 65.227 1.00 45.03 176 LEU A O 1
ATOM 1378 N N . GLU A 1 179 ? 58.925 40.239 65.565 1.00 45.64 177 GLU A N 1
ATOM 1379 C CA . GLU A 1 179 ? 60.292 40.089 66.036 1.00 48.32 177 GLU A CA 1
ATOM 1380 C C . GLU A 1 179 ? 61.290 40.555 64.978 1.00 47.92 177 GLU A C 1
ATOM 1381 O O . GLU A 1 179 ? 62.256 41.261 65.279 1.00 48.23 177 GLU A O 1
ATOM 1387 N N . SER A 1 180 ? 61.056 40.149 63.738 1.00 48.45 178 SER A N 1
ATOM 1388 C CA . SER A 1 180 ? 61.930 40.535 62.639 1.00 48.57 178 SER A CA 1
ATOM 1389 C C . SER A 1 180 ? 61.865 42.050 62.450 1.00 47.41 178 SER A C 1
ATOM 1390 O O . SER A 1 180 ? 62.890 42.706 62.272 1.00 47.09 178 SER A O 1
ATOM 1393 N N . ARG A 1 181 ? 60.655 42.602 62.494 1.00 46.11 179 ARG A N 1
ATOM 1394 C CA . ARG A 1 181 ? 60.478 44.038 62.344 1.00 44.30 179 ARG A CA 1
ATOM 1395 C C . ARG A 1 181 ? 61.278 44.777 63.419 1.00 44.51 179 ARG A C 1
ATOM 1396 O O . ARG A 1 181 ? 61.902 45.805 63.141 1.00 45.20 179 ARG A O 1
ATOM 1404 N N . PHE A 1 182 ? 61.262 44.254 64.642 1.00 41.87 180 PHE A N 1
ATOM 1405 C CA . PHE A 1 182 ? 61.999 44.880 65.731 1.00 42.88 180 PHE A CA 1
ATOM 1406 C C . PHE A 1 182 ? 63.512 44.759 65.525 1.00 43.58 180 PHE A C 1
ATOM 1407 O O . PHE A 1 182 ? 64.265 45.664 65.880 1.00 41.65 180 PHE A O 1
ATOM 1415 N N . CYS A 1 183 ? 63.956 43.640 64.958 1.00 44.03 181 CYS A N 1
ATOM 1416 C CA . CYS A 1 183 ? 65.380 43.428 64.717 1.00 44.60 181 CYS A CA 1
ATOM 1417 C C . CYS A 1 183 ? 65.872 44.246 63.547 1.00 46.18 181 CYS A C 1
ATOM 1418 O O . CYS A 1 183 ? 67.060 44.555 63.459 1.00 48.13 181 CYS A O 1
ATOM 1421 N N . SER A 1 184 ? 64.958 44.592 62.651 1.00 46.14 182 SER A N 1
ATOM 1422 C CA . SER A 1 184 ? 65.299 45.362 61.467 1.00 48.63 182 SER A CA 1
ATOM 1423 C C . SER A 1 184 ? 65.370 46.860 61.707 1.00 47.44 182 SER A C 1
ATOM 1424 O O . SER A 1 184 ? 65.877 47.600 60.871 1.00 48.86 182 SER A O 1
ATOM 1427 N N . THR A 1 185 ? 64.868 47.307 62.848 1.00 47.24 183 THR A N 1
ATOM 1428 C CA . THR A 1 185 ? 64.844 48.728 63.156 1.00 46.74 183 THR A CA 1
ATOM 1429 C C . THR A 1 185 ? 66.129 49.204 63.851 1.00 45.33 183 THR A C 1
ATOM 1430 O O . THR A 1 185 ? 66.647 48.526 64.731 1.00 44.72 183 THR A O 1
ATOM 1434 N N . ASP A 1 186 ? 66.651 50.360 63.436 1.00 43.40 184 ASP A N 1
ATOM 1435 C CA . ASP A 1 186 ? 67.863 50.910 64.045 1.00 41.26 184 ASP A CA 1
ATOM 1436 C C . ASP A 1 186 ? 67.709 50.869 65.573 1.00 40.70 184 ASP A C 1
ATOM 1437 O O . ASP A 1 186 ? 66.783 51.460 66.125 1.00 40.55 184 ASP A O 1
ATOM 1442 N N . PRO A 1 187 ? 68.627 50.184 66.276 1.00 39.78 185 PRO A N 1
ATOM 1443 C CA . PRO A 1 187 ? 68.557 50.076 67.739 1.00 37.13 185 PRO A CA 1
ATOM 1444 C C . PRO A 1 187 ? 68.713 51.376 68.535 1.00 37.05 185 PRO A C 1
ATOM 1445 O O . PRO A 1 187 ? 68.074 51.561 69.568 1.00 36.59 185 PRO A O 1
ATOM 1449 N N . VAL A 1 188 ? 69.557 52.282 68.065 1.00 36.63 186 VAL A N 1
ATOM 1450 C CA . VAL A 1 188 ? 69.744 53.542 68.782 1.00 36.12 186 VAL A CA 1
ATOM 1451 C C . VAL A 1 188 ? 68.462 54.374 68.721 1.00 35.49 186 VAL A C 1
ATOM 1452 O O . VAL A 1 188 ? 67.997 54.913 69.727 1.00 34.84 186 VAL A O 1
ATOM 1456 N N . ILE A 1 189 ? 67.887 54.459 67.530 1.00 33.43 187 ILE A N 1
ATOM 1457 C CA . ILE A 1 189 ? 66.669 55.206 67.337 1.00 33.32 187 ILE A CA 1
ATOM 1458 C C . ILE A 1 189 ? 65.500 54.501 68.038 1.00 32.82 187 ILE A C 1
ATOM 1459 O O . ILE A 1 189 ? 64.678 55.145 68.687 1.00 32.05 187 ILE A O 1
ATOM 1464 N N . ALA A 1 190 ? 65.455 53.178 67.955 1.00 31.18 188 ALA A N 1
ATOM 1465 C CA . ALA A 1 190 ? 64.380 52.432 68.592 1.00 31.12 188 ALA A CA 1
ATOM 1466 C C . ALA A 1 190 ? 64.336 52.699 70.090 1.00 32.45 188 ALA A C 1
ATOM 1467 O O . ALA A 1 190 ? 63.262 52.887 70.668 1.00 32.56 188 ALA A O 1
ATOM 1469 N N . ARG A 1 191 ? 65.503 52.707 70.722 1.00 34.09 189 ARG A N 1
ATOM 1470 C CA . ARG A 1 191 ? 65.584 52.959 72.161 1.00 35.08 189 ARG A CA 1
ATOM 1471 C C . ARG A 1 191 ? 65.103 54.372 72.504 1.00 32.85 189 ARG A C 1
ATOM 1472 O O . ARG A 1 191 ? 64.456 54.578 73.520 1.00 32.19 189 ARG A O 1
ATOM 1480 N N . GLN A 1 192 ? 65.433 55.344 71.662 1.00 30.14 190 GLN A N 1
ATOM 1481 C CA . GLN A 1 192 ? 65.001 56.710 71.901 1.00 30.97 190 GLN A CA 1
ATOM 1482 C C . GLN A 1 192 ? 63.473 56.753 71.784 1.00 32.81 190 GLN A C 1
ATOM 1483 O O . GLN A 1 192 ? 62.799 57.432 72.553 1.00 33.33 190 GLN A O 1
ATOM 1489 N N . PHE A 1 193 ? 62.946 56.003 70.818 1.00 33.41 191 PHE A N 1
ATOM 1490 C CA . PHE A 1 193 ? 61.512 55.933 70.539 1.00 35.47 191 PHE A CA 1
ATOM 1491 C C . PHE A 1 193 ? 60.779 55.268 71.701 1.00 36.86 191 PHE A C 1
ATOM 1492 O O . PHE A 1 193 ? 59.763 55.775 72.181 1.00 37.06 191 PHE A O 1
ATOM 1500 N N . ALA A 1 194 ? 61.309 54.139 72.157 1.00 35.13 192 ALA A N 1
ATOM 1501 C CA . ALA A 1 194 ? 60.707 53.417 73.261 1.00 37.03 192 ALA A CA 1
ATOM 1502 C C . ALA A 1 194 ? 60.662 54.296 74.506 1.00 38.05 192 ALA A C 1
ATOM 1503 O O . ALA A 1 194 ? 59.626 54.414 75.160 1.00 38.86 192 ALA A O 1
ATOM 1505 N N . LYS A 1 195 ? 61.786 54.914 74.835 1.00 39.83 193 LYS A N 1
ATOM 1506 C CA . LYS A 1 195 ? 61.837 55.771 76.006 1.00 42.72 193 LYS A CA 1
ATOM 1507 C C . LYS A 1 195 ? 60.783 56.875 75.898 1.00 43.02 193 LYS A C 1
ATOM 1508 O O . LYS A 1 195 ? 59.990 57.082 76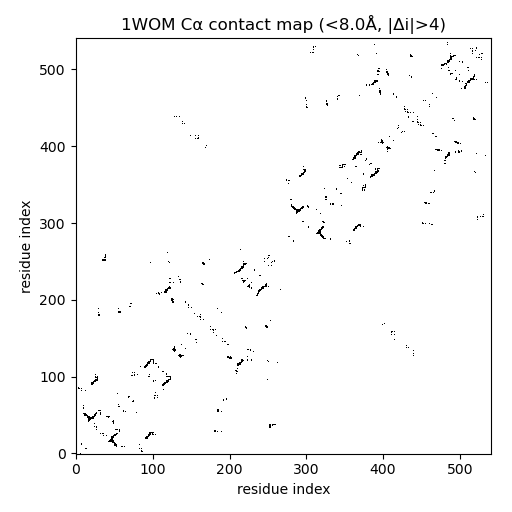.817 1.00 43.13 193 LYS A O 1
ATOM 1514 N N . ALA A 1 196 ? 60.769 57.575 74.769 1.00 41.62 194 ALA A N 1
ATOM 1515 C CA . ALA A 1 196 ? 59.813 58.658 74.567 1.00 43.18 194 ALA A CA 1
ATOM 1516 C C . ALA A 1 196 ? 58.352 58.190 74.632 1.00 44.34 194 ALA A C 1
ATOM 1517 O O . ALA A 1 196 ? 57.466 58.925 75.069 1.00 44.01 194 ALA A O 1
ATOM 1519 N N . ALA A 1 197 ? 58.105 56.962 74.201 1.00 44.45 195 ALA A N 1
ATOM 1520 C CA . ALA A 1 197 ? 56.757 56.438 74.181 1.00 44.98 195 ALA A CA 1
ATOM 1521 C C . ALA A 1 197 ? 56.281 55.841 75.494 1.00 46.59 195 ALA A C 1
ATOM 1522 O O . ALA A 1 197 ? 55.208 56.189 75.994 1.00 46.89 195 ALA A O 1
ATOM 1524 N N . PHE A 1 198 ? 57.082 54.955 76.066 1.00 48.17 196 PHE A N 1
ATOM 1525 C CA . PHE A 1 198 ? 56.682 54.288 77.293 1.00 50.49 196 PHE A CA 1
ATOM 1526 C C . PHE A 1 198 ? 56.820 55.058 78.603 1.00 49.91 196 PHE A C 1
ATOM 1527 O O . PHE A 1 198 ? 56.363 54.592 79.640 1.00 50.65 196 PHE A O 1
ATOM 1535 N N . PHE A 1 199 ? 57.418 56.243 78.568 1.00 49.38 197 PHE A N 1
ATOM 1536 C CA . PHE A 1 199 ? 57.553 57.028 79.793 1.00 48.62 197 PHE A CA 1
ATOM 1537 C C . PHE A 1 199 ? 56.756 58.320 79.739 1.00 47.38 197 PHE A C 1
ATOM 1538 O O . PHE A 1 199 ? 56.693 59.070 80.710 1.00 46.76 197 PHE A O 1
ATOM 1546 N N . SER A 1 200 ? 56.139 58.581 78.597 1.00 46.77 198 SER A N 1
ATOM 1547 C CA . SER A 1 200 ? 55.342 59.786 78.458 1.00 46.18 198 SER A CA 1
ATOM 1548 C C . SER A 1 200 ? 54.025 59.612 79.217 1.00 43.94 198 SER A C 1
ATOM 1549 O O . SER A 1 200 ? 53.609 58.494 79.532 1.00 41.91 198 SER A O 1
ATOM 1552 N N . ASP A 1 201 ? 53.387 60.733 79.527 1.00 42.44 199 ASP A N 1
ATOM 1553 C CA . ASP A 1 201 ? 52.113 60.724 80.233 1.00 40.36 199 ASP A CA 1
ATOM 1554 C C . ASP A 1 201 ? 51.253 61.813 79.597 1.00 39.57 199 ASP A C 1
ATOM 1555 O O . ASP A 1 201 ? 51.523 63.008 79.753 1.00 38.52 199 ASP A O 1
ATOM 1560 N N . HIS A 1 202 ? 50.226 61.394 78.866 1.00 39.35 200 HIS A N 1
ATOM 1561 C CA . HIS A 1 202 ? 49.350 62.332 78.189 1.00 39.52 200 HIS A CA 1
ATOM 1562 C C . HIS A 1 202 ? 47.983 62.436 78.824 1.00 37.75 200 HIS A C 1
ATOM 1563 O O . HIS A 1 202 ? 47.079 63.023 78.244 1.00 37.21 200 HIS A O 1
ATOM 1570 N N . ARG A 1 203 ? 47.820 61.864 80.008 1.00 36.87 201 ARG A N 1
ATOM 1571 C CA . ARG A 1 203 ? 46.531 61.938 80.680 1.00 37.25 201 ARG A CA 1
ATOM 1572 C C . ARG A 1 203 ? 45.978 63.370 80.775 1.00 38.39 201 ARG A C 1
ATOM 1573 O O . ARG A 1 203 ? 44.783 63.590 80.575 1.00 39.53 201 ARG A O 1
ATOM 1581 N N . GLU A 1 204 ? 46.840 64.341 81.061 1.00 40.28 202 GLU A N 1
ATOM 1582 C CA . GLU A 1 204 ? 46.404 65.732 81.166 1.00 43.36 202 GLU A CA 1
ATOM 1583 C C . GLU A 1 204 ? 46.040 66.338 79.810 1.00 42.96 202 GLU A C 1
ATOM 1584 O O . GLU A 1 204 ? 45.428 67.402 79.738 1.00 44.18 202 GLU A O 1
ATOM 1590 N N . ASP A 1 205 ? 46.417 65.670 78.732 1.00 41.48 203 ASP A N 1
ATOM 1591 C CA . ASP A 1 205 ? 46.144 66.204 77.410 1.00 39.37 203 ASP A CA 1
ATOM 1592 C C . ASP A 1 205 ? 44.848 65.707 76.797 1.00 37.35 203 ASP A C 1
ATOM 1593 O O . ASP A 1 205 ? 44.335 66.308 75.857 1.00 35.42 203 ASP A O 1
ATOM 1598 N N . LEU A 1 206 ? 44.317 64.615 77.337 1.00 36.18 204 LEU A N 1
ATOM 1599 C CA . LEU A 1 206 ? 43.078 64.048 76.825 1.00 37.15 204 LEU A CA 1
ATOM 1600 C C . LEU A 1 206 ? 41.986 65.114 76.726 1.00 37.48 204 LEU A C 1
ATOM 1601 O O . LEU A 1 206 ? 41.336 65.264 75.689 1.00 37.90 204 LEU A O 1
ATOM 1606 N N . SER A 1 207 ? 41.800 65.867 77.801 1.00 36.51 205 SER A N 1
ATOM 1607 C CA . SER A 1 207 ? 40.782 66.913 77.835 1.00 37.48 205 SER A CA 1
ATOM 1608 C C . SER A 1 207 ? 40.934 67.970 76.742 1.00 37.32 205 SER A C 1
ATOM 1609 O O . SER A 1 207 ? 39.992 68.720 76.473 1.00 38.16 205 SER A O 1
ATOM 1612 N N . LYS A 1 208 ? 42.108 68.040 76.116 1.00 36.36 206 LYS A N 1
ATOM 1613 C CA . LYS A 1 208 ? 42.352 69.044 75.079 1.00 32.90 206 LYS A CA 1
ATOM 1614 C C . LYS A 1 208 ? 41.937 68.622 73.683 1.00 31.67 206 LYS A C 1
ATOM 1615 O O . LYS A 1 208 ? 41.836 69.462 72.790 1.00 32.24 206 LYS A O 1
ATOM 1621 N N . VAL A 1 209 ? 41.706 67.328 73.488 1.00 31.24 207 VAL A N 1
ATOM 1622 C CA . VAL A 1 209 ? 41.316 66.807 72.175 1.00 30.63 207 VAL A CA 1
ATOM 1623 C C . VAL A 1 209 ? 39.933 67.278 71.751 1.00 31.55 207 VAL A C 1
ATOM 1624 O O . VAL A 1 209 ? 38.944 67.006 72.435 1.00 32.50 207 VAL A O 1
ATOM 1628 N N . THR A 1 210 ? 39.857 67.968 70.617 1.00 29.98 208 THR A N 1
ATOM 1629 C CA . THR A 1 210 ? 38.579 68.462 70.144 1.00 31.48 208 THR A CA 1
ATOM 1630 C C . THR A 1 210 ? 38.102 67.733 68.901 1.00 33.56 208 THR A C 1
ATOM 1631 O O . THR A 1 210 ? 37.011 67.997 68.388 1.00 34.98 208 THR A O 1
ATOM 1635 N N . VAL A 1 211 ? 38.918 66.803 68.426 1.00 34.16 209 VAL A N 1
ATOM 1636 C CA . VAL A 1 211 ? 38.566 66.018 67.255 1.00 34.43 209 VAL A CA 1
ATOM 1637 C C . VAL A 1 211 ? 37.888 64.728 67.719 1.00 33.53 209 VAL A C 1
ATOM 1638 O O . VAL A 1 211 ? 38.319 64.111 68.689 1.00 32.48 209 VAL A O 1
ATOM 1642 N N . PRO A 1 212 ? 36.796 64.318 67.044 1.00 34.17 210 PRO A N 1
ATOM 1643 C CA . PRO A 1 212 ? 36.074 63.090 67.410 1.00 33.02 210 PRO A CA 1
ATOM 1644 C C . PRO A 1 212 ? 37.026 61.897 67.412 1.00 33.97 210 PRO A C 1
ATOM 1645 O O . PRO A 1 212 ? 37.867 61.771 66.514 1.00 32.46 210 PRO A O 1
ATOM 1649 N N . SER A 1 213 ? 36.898 61.023 68.407 1.00 33.72 211 SER A N 1
ATOM 1650 C CA . SER A 1 213 ? 37.794 59.878 68.487 1.00 35.62 211 SER A CA 1
ATOM 1651 C C . SER A 1 213 ? 37.127 58.548 68.785 1.00 34.86 211 SER A C 1
ATOM 1652 O O . SER A 1 213 ? 36.282 58.451 69.666 1.00 35.44 211 SER A O 1
ATOM 1655 N N . LEU A 1 214 ? 37.549 57.520 68.054 1.00 34.53 212 LEU A N 1
ATOM 1656 C CA . LEU A 1 214 ? 37.051 56.168 68.246 1.00 34.14 212 LEU A CA 1
ATOM 1657 C C . LEU A 1 214 ? 38.167 55.341 68.899 1.00 35.28 212 LEU A C 1
ATOM 1658 O O . LEU A 1 214 ? 39.277 55.258 68.371 1.00 35.77 212 LEU A O 1
ATOM 1663 N N . ILE A 1 215 ? 37.873 54.739 70.046 1.00 35.74 213 ILE A N 1
ATOM 1664 C CA . ILE A 1 215 ? 38.854 53.922 70.760 1.00 36.36 213 ILE A CA 1
ATOM 1665 C C . ILE A 1 215 ? 38.567 52.433 70.584 1.00 37.70 213 ILE A C 1
ATOM 1666 O O . ILE A 1 215 ? 37.569 51.931 71.092 1.00 39.96 213 ILE A O 1
ATOM 1671 N N . LEU A 1 216 ? 39.434 51.729 69.865 1.00 36.58 214 LEU A N 1
ATOM 1672 C CA . LEU A 1 216 ? 39.265 50.294 69.677 1.00 36.18 214 LEU A CA 1
ATOM 1673 C C . LEU A 1 216 ? 40.118 49.589 70.727 1.00 36.38 214 LEU A C 1
ATOM 1674 O O . LEU A 1 216 ? 41.350 49.593 70.649 1.00 35.54 214 LEU A O 1
ATOM 1679 N N . GLN A 1 217 ? 39.455 49.000 71.717 1.00 35.47 215 GLN A N 1
ATOM 1680 C CA . GLN A 1 217 ? 40.146 48.301 72.793 1.00 35.99 215 GLN A CA 1
ATOM 1681 C C . GLN A 1 217 ? 40.299 46.820 72.489 1.00 36.88 215 GLN A C 1
ATOM 1682 O O . GLN A 1 217 ? 39.340 46.156 72.105 1.00 36.81 215 GLN A O 1
ATOM 1688 N N . CYS A 1 218 ? 41.508 46.302 72.672 1.00 38.69 216 CYS A N 1
ATOM 1689 C CA . CYS A 1 218 ? 41.778 44.889 72.418 1.00 40.85 216 CYS A CA 1
ATOM 1690 C C . CYS A 1 218 ? 41.518 44.045 73.655 1.00 40.25 216 CYS A C 1
ATOM 1691 O O . CYS A 1 218 ? 41.502 44.551 74.772 1.00 38.92 216 CYS A O 1
ATOM 1694 N N . ALA A 1 219 ? 41.318 42.749 73.451 1.00 42.76 217 ALA A N 1
ATOM 1695 C CA . ALA A 1 219 ? 41.081 41.843 74.568 1.00 43.05 217 ALA A CA 1
ATOM 1696 C C . ALA A 1 219 ? 42.425 41.292 75.027 1.00 43.80 217 ALA A C 1
ATOM 1697 O O . ALA A 1 219 ? 43.334 41.102 74.217 1.00 44.67 217 ALA A O 1
ATOM 1699 N N . ASP A 1 220 ? 42.552 41.045 76.324 1.00 44.35 218 ASP A N 1
ATOM 1700 C CA . ASP A 1 220 ? 43.787 40.506 76.876 1.00 45.76 218 ASP A CA 1
ATOM 1701 C C . ASP A 1 220 ? 45.021 41.186 76.293 1.00 44.50 218 ASP A C 1
ATOM 1702 O O . ASP A 1 220 ? 45.968 40.535 75.854 1.00 43.59 218 ASP A O 1
ATOM 1707 N N . ASP A 1 221 ? 44.993 42.511 76.301 1.00 43.63 219 ASP A N 1
ATOM 1708 C CA . ASP A 1 221 ? 46.090 43.311 75.801 1.00 42.65 219 ASP A CA 1
ATOM 1709 C C . ASP A 1 221 ? 46.978 43.659 76.997 1.00 44.50 219 ASP A C 1
ATOM 1710 O O . ASP A 1 221 ? 46.527 44.308 77.945 1.00 46.76 219 ASP A O 1
ATOM 1715 N N . ILE A 1 222 ? 48.232 43.216 76.959 1.00 44.41 220 ILE A N 1
ATOM 1716 C CA . ILE A 1 222 ? 49.174 43.485 78.039 1.00 44.39 220 ILE A CA 1
ATOM 1717 C C . ILE A 1 222 ? 49.738 44.900 77.958 1.00 43.70 220 ILE A C 1
ATOM 1718 O O . ILE A 1 222 ? 49.989 45.539 78.977 1.00 44.45 220 ILE A O 1
ATOM 1723 N N . ILE A 1 223 ? 49.939 45.383 76.739 1.00 41.85 221 ILE A N 1
ATOM 1724 C CA . ILE A 1 223 ? 50.492 46.714 76.518 1.00 40.09 221 ILE A CA 1
ATOM 1725 C C . ILE A 1 223 ? 49.494 47.806 76.887 1.00 39.10 221 ILE A C 1
ATOM 1726 O O . ILE A 1 223 ? 49.836 48.766 77.579 1.00 36.60 221 ILE A O 1
ATOM 1731 N N . ALA A 1 224 ? 48.258 47.643 76.422 1.00 38.84 222 ALA A N 1
ATOM 1732 C CA . ALA A 1 224 ? 47.190 48.600 76.679 1.00 38.33 222 ALA A CA 1
ATOM 1733 C C . ALA A 1 224 ? 45.972 47.873 77.240 1.00 37.68 222 ALA A C 1
ATOM 1734 O O . ALA A 1 224 ? 45.029 47.554 76.513 1.00 37.71 222 ALA A O 1
ATOM 1736 N N . PRO A 1 225 ? 45.974 47.611 78.554 1.00 38.82 223 PRO A N 1
ATOM 1737 C CA . PRO A 1 225 ? 44.855 46.912 79.203 1.00 39.91 223 PRO A CA 1
ATOM 1738 C C . PRO A 1 225 ? 43.506 47.607 79.065 1.00 39.81 223 PRO A C 1
ATOM 1739 O O . PRO A 1 225 ? 43.437 48.809 78.823 1.00 42.63 223 PRO A O 1
ATOM 1743 N N . ALA A 1 226 ? 42.436 46.835 79.203 1.00 39.01 224 ALA A N 1
ATOM 1744 C CA . ALA A 1 226 ? 41.081 47.364 79.104 1.00 39.79 224 ALA A CA 1
ATOM 1745 C C . ALA A 1 226 ? 40.859 48.642 79.934 1.00 40.42 224 ALA A C 1
ATOM 1746 O O . ALA A 1 226 ? 40.137 49.546 79.504 1.00 38.11 224 ALA A O 1
ATOM 1748 N N . THR A 1 227 ? 41.473 48.713 81.116 1.00 39.63 225 THR A N 1
ATOM 1749 C CA . THR A 1 227 ? 41.323 49.881 81.973 1.00 40.15 225 THR A CA 1
ATOM 1750 C C . THR A 1 227 ? 41.817 51.173 81.326 1.00 40.12 225 THR A C 1
ATOM 1751 O O . THR A 1 227 ? 41.228 52.230 81.550 1.00 42.76 225 THR A O 1
ATOM 1755 N N . VAL A 1 228 ? 42.882 51.110 80.528 1.00 37.97 226 VAL A N 1
ATOM 1756 C CA . VAL A 1 228 ? 43.385 52.326 79.890 1.00 38.04 226 VAL A CA 1
ATOM 1757 C C . VAL A 1 228 ? 42.450 52.839 78.798 1.00 36.33 226 VAL A C 1
ATOM 1758 O O . VAL A 1 228 ? 42.316 54.042 78.616 1.00 39.00 226 VAL A O 1
ATOM 1762 N N . GLY A 1 229 ? 41.803 51.934 78.077 1.00 34.87 227 GLY A N 1
ATOM 1763 C CA . GLY A 1 229 ? 40.884 52.351 77.034 1.00 35.36 227 GLY A CA 1
ATOM 1764 C C . GLY A 1 229 ? 39.629 52.963 77.632 1.00 36.21 227 GLY A C 1
ATOM 1765 O O . GLY A 1 229 ? 39.068 53.920 77.102 1.00 36.60 227 GLY A O 1
ATOM 1766 N N . LYS A 1 230 ? 39.185 52.395 78.745 1.00 38.40 228 LYS A N 1
ATOM 1767 C CA . LYS A 1 230 ? 38.005 52.876 79.454 1.00 40.87 228 LYS A CA 1
ATOM 1768 C C . LYS A 1 230 ? 38.322 54.279 79.982 1.00 40.88 228 LYS A C 1
ATOM 1769 O O . LYS A 1 230 ? 37.532 55.211 79.845 1.00 41.13 228 LYS A O 1
ATOM 1775 N N . TYR A 1 231 ? 39.496 54.424 80.578 1.00 38.12 229 TYR A N 1
ATOM 1776 C CA . TYR A 1 231 ? 39.909 55.705 81.109 1.00 37.71 229 TYR A CA 1
ATOM 1777 C C . TYR A 1 231 ? 39.968 56.742 79.985 1.00 39.10 229 TYR A C 1
ATOM 1778 O O . TYR A 1 231 ? 39.481 57.865 80.134 1.00 39.98 229 TYR A O 1
ATOM 1787 N N . MET A 1 232 ? 40.545 56.368 78.849 1.00 39.52 230 MET A N 1
ATOM 1788 C CA . MET A 1 232 ? 40.635 57.301 77.740 1.00 39.03 230 MET A CA 1
ATOM 1789 C C . MET A 1 232 ? 39.252 57.694 77.268 1.00 39.35 230 MET A C 1
ATOM 1790 O O . MET A 1 232 ? 38.989 58.869 77.001 1.00 39.31 230 MET A O 1
ATOM 1795 N N . HIS A 1 233 ? 38.360 56.716 77.165 1.00 38.61 231 HIS A N 1
ATOM 1796 C CA . HIS A 1 233 ? 37.009 57.028 76.737 1.00 38.84 231 HIS A CA 1
ATOM 1797 C C . HIS A 1 233 ? 36.388 58.074 77.680 1.00 39.26 231 HIS A C 1
ATOM 1798 O O . HIS A 1 233 ? 35.772 59.039 77.230 1.00 39.55 231 HIS A O 1
ATOM 1805 N N . GLN A 1 234 ? 36.579 57.886 78.981 1.00 38.38 232 GLN A N 1
ATOM 1806 C CA . GLN A 1 234 ? 36.041 58.792 79.984 1.00 39.54 232 GLN A CA 1
ATOM 1807 C C . GLN A 1 234 ? 36.560 60.227 79.920 1.00 39.57 232 GLN A C 1
ATOM 1808 O O . GLN A 1 234 ? 35.784 61.168 80.072 1.00 40.70 232 GLN A O 1
ATOM 1814 N N . HIS A 1 235 ? 37.859 60.398 79.684 1.00 39.37 233 HIS A N 1
ATOM 1815 C CA . HIS A 1 235 ? 38.459 61.732 79.691 1.00 38.37 233 HIS A CA 1
ATOM 1816 C C . HIS A 1 235 ? 38.562 62.491 78.388 1.00 37.07 233 HIS A C 1
ATOM 1817 O O . HIS A 1 235 ? 38.785 63.702 78.387 1.00 36.87 233 HIS A O 1
ATOM 1824 N N . LEU A 1 236 ? 38.413 61.783 77.280 1.00 37.29 234 LEU A N 1
ATOM 1825 C CA . LEU A 1 236 ? 38.451 62.407 75.965 1.00 36.86 234 LEU A CA 1
ATOM 1826 C C . LEU A 1 236 ? 37.026 62.972 75.813 1.00 37.41 234 LEU A C 1
ATOM 1827 O O . LEU A 1 236 ? 36.045 62.247 75.958 1.00 36.16 234 LEU A O 1
ATOM 1832 N N . PRO A 1 237 ? 36.893 64.276 75.551 1.00 38.55 235 PRO A N 1
ATOM 1833 C CA . PRO A 1 237 ? 35.558 64.867 75.404 1.00 38.10 235 PRO A CA 1
ATOM 1834 C C . PRO A 1 237 ? 34.583 64.291 74.375 1.00 36.87 235 PRO A C 1
ATOM 1835 O O . PRO A 1 237 ? 33.393 64.140 74.670 1.00 37.94 235 PRO A O 1
ATOM 1839 N N . TYR A 1 238 ? 35.066 63.958 73.186 1.00 35.77 236 TYR A N 1
ATOM 1840 C CA . TYR A 1 238 ? 34.189 63.439 72.137 1.00 34.36 236 TYR A CA 1
ATOM 1841 C C . TYR A 1 238 ? 34.600 62.055 71.666 1.00 34.19 236 TYR A C 1
ATOM 1842 O O . TYR A 1 238 ? 35.255 61.918 70.642 1.00 36.87 236 TYR A O 1
ATOM 1851 N N . SER A 1 239 ? 34.186 61.018 72.376 1.00 34.24 237 SER A N 1
ATOM 1852 C CA . SER A 1 239 ? 34.613 59.693 71.974 1.00 35.30 237 SER A CA 1
ATOM 1853 C C . SER A 1 239 ? 33.617 58.565 72.161 1.00 36.05 237 SER A C 1
ATOM 1854 O O . SER A 1 239 ? 32.579 58.728 72.792 1.00 35.94 237 SER A O 1
ATOM 1857 N N . SER A 1 240 ? 33.980 57.410 71.602 1.00 37.03 238 SER A N 1
ATOM 1858 C CA . SER A 1 240 ? 33.208 56.178 71.705 1.00 38.29 238 SER A CA 1
ATOM 1859 C C . SER A 1 240 ? 34.217 55.051 71.876 1.00 37.79 238 SER A C 1
ATOM 1860 O O . SER A 1 240 ? 35.342 55.148 71.393 1.00 37.69 238 SER A O 1
ATOM 1863 N N . LEU A 1 241 ? 33.803 53.995 72.570 1.00 38.42 239 LEU A N 1
ATOM 1864 C CA . LEU A 1 241 ? 34.647 52.841 72.853 1.00 39.26 239 LEU A CA 1
ATOM 1865 C C . LEU A 1 241 ? 34.072 51.540 72.269 1.00 42.20 239 LEU A C 1
ATOM 1866 O O . LEU A 1 241 ? 32.862 51.281 72.344 1.00 43.58 239 LEU A O 1
ATOM 1871 N N . LYS A 1 242 ? 34.947 50.723 71.691 1.00 42.60 240 LYS A N 1
ATOM 1872 C CA . LYS A 1 242 ? 34.549 49.450 71.102 1.00 43.22 240 LYS A CA 1
ATOM 1873 C C . LYS A 1 242 ? 35.510 48.334 71.496 1.00 43.35 240 LYS A C 1
ATOM 1874 O O . LYS A 1 242 ? 36.696 48.373 71.165 1.00 44.87 240 LYS A O 1
ATOM 1880 N N . GLN A 1 243 ? 34.990 47.353 72.224 1.00 42.57 241 GLN A N 1
ATOM 1881 C CA . GLN A 1 243 ? 35.773 46.210 72.660 1.00 42.12 241 GLN A CA 1
ATOM 1882 C C . GLN A 1 243 ? 35.864 45.212 71.522 1.00 42.01 241 GLN A C 1
ATOM 1883 O O . GLN A 1 243 ? 34.851 44.675 71.080 1.00 42.03 241 GLN A O 1
ATOM 1889 N N . MET A 1 244 ? 37.075 44.979 71.037 1.00 41.73 242 MET A N 1
ATOM 1890 C CA . MET A 1 244 ? 37.281 44.028 69.954 1.00 42.04 242 MET A CA 1
ATOM 1891 C C . MET A 1 244 ? 37.294 42.633 70.554 1.00 42.88 242 MET A C 1
ATOM 1892 O O . MET A 1 244 ? 37.494 42.466 71.756 1.00 41.78 242 MET A O 1
ATOM 1897 N N . GLU A 1 245 ? 37.064 41.632 69.718 1.00 44.75 243 GLU A N 1
ATOM 1898 C CA . GLU A 1 245 ? 37.115 40.258 70.183 1.00 44.86 243 GLU A CA 1
ATOM 1899 C C . GLU A 1 245 ? 38.580 39.865 70.040 1.00 43.45 243 GLU A C 1
ATOM 1900 O O . GLU A 1 245 ? 39.050 38.926 70.684 1.00 43.27 243 GLU A O 1
ATOM 1906 N N . ALA A 1 246 ? 39.291 40.624 69.203 1.00 41.89 244 ALA A N 1
ATOM 1907 C CA . ALA A 1 246 ? 40.711 40.416 68.929 1.00 41.12 244 ALA A CA 1
ATOM 1908 C C . ALA A 1 246 ? 41.562 40.473 70.194 1.00 41.26 244 ALA A C 1
ATOM 1909 O O . ALA A 1 246 ? 41.374 41.339 71.052 1.00 40.85 244 ALA A O 1
ATOM 1911 N N . ARG A 1 247 ? 42.501 39.537 70.289 1.00 42.28 245 ARG A N 1
ATOM 1912 C CA . ARG A 1 247 ? 43.401 39.422 71.431 1.00 43.61 245 ARG A CA 1
ATOM 1913 C C . ARG A 1 247 ? 44.757 40.036 71.124 1.00 42.04 245 ARG A C 1
ATOM 1914 O O . ARG A 1 247 ? 45.154 40.140 69.968 1.00 40.79 245 ARG A O 1
ATOM 1922 N N . GLY A 1 248 ? 45.476 40.427 72.168 1.00 41.24 246 GLY A N 1
ATOM 1923 C CA . GLY A 1 248 ? 46.787 41.007 71.960 1.00 42.51 246 GLY A CA 1
ATOM 1924 C C . GLY A 1 248 ? 46.734 42.490 71.651 1.00 42.11 246 GLY A C 1
ATOM 1925 O O . GLY A 1 248 ? 45.666 43.100 71.676 1.00 42.35 246 GLY A O 1
ATOM 1926 N N . HIS A 1 249 ? 47.889 43.059 71.320 1.00 40.17 247 HIS A N 1
ATOM 1927 C CA . HIS A 1 249 ? 47.988 44.483 71.052 1.00 39.49 247 HIS A CA 1
ATOM 1928 C C . HIS A 1 249 ? 48.044 44.880 69.578 1.00 39.42 247 HIS A C 1
ATOM 1929 O O . HIS A 1 249 ? 47.995 46.073 69.267 1.00 37.74 247 HIS A O 1
ATOM 1936 N N . CYS A 1 250 ? 48.125 43.896 68.677 1.00 38.42 248 CYS A N 1
ATOM 1937 C CA . CYS A 1 250 ? 48.197 44.171 67.238 1.00 38.37 248 CYS A CA 1
ATOM 1938 C C . CYS A 1 250 ? 47.082 43.537 66.408 1.00 38.17 248 CYS A C 1
ATOM 1939 O O . CYS A 1 250 ? 47.333 42.683 65.556 1.00 37.66 248 CYS A O 1
ATOM 1942 N N . PRO A 1 251 ? 45.836 43.980 66.610 1.00 38.90 249 PRO A N 1
ATOM 1943 C CA . PRO A 1 251 ? 44.725 43.405 65.843 1.00 37.27 249 PRO A CA 1
ATOM 1944 C C . PRO A 1 251 ? 44.822 43.609 64.328 1.00 36.61 249 PRO A C 1
ATOM 1945 O O . PRO A 1 251 ? 44.307 42.809 63.560 1.00 35.59 249 PRO A O 1
ATOM 1949 N N . HIS A 1 252 ? 45.477 44.680 63.893 1.00 36.79 250 HIS A N 1
ATOM 1950 C CA . HIS A 1 252 ? 45.602 44.940 62.462 1.00 35.35 250 HIS A CA 1
ATOM 1951 C C . HIS A 1 252 ? 46.448 43.889 61.760 1.00 36.58 250 HIS A C 1
ATOM 1952 O O . HIS A 1 252 ? 46.456 43.804 60.533 1.00 36.32 250 HIS A O 1
ATOM 1959 N N . MET A 1 253 ? 47.184 43.093 62.521 1.00 38.69 251 MET A N 1
ATOM 1960 C CA . MET A 1 253 ? 47.966 42.058 61.872 1.00 41.15 251 MET A CA 1
ATOM 1961 C C . MET A 1 253 ? 47.538 40.650 62.275 1.00 41.54 251 MET A C 1
ATOM 1962 O O . MET A 1 253 ? 47.733 39.701 61.517 1.00 44.77 251 MET A O 1
ATOM 1967 N N . SER A 1 254 ? 46.915 40.514 63.442 1.00 40.78 252 SER A N 1
ATOM 1968 C CA . SER A 1 254 ? 46.463 39.208 63.901 1.00 39.15 252 SER A CA 1
ATOM 1969 C C . SER A 1 254 ? 44.977 38.983 63.600 1.00 39.77 252 SER A C 1
ATOM 1970 O O . SER A 1 254 ? 44.541 37.847 63.424 1.00 40.04 252 SER A O 1
ATOM 1973 N N . HIS A 1 255 ? 44.206 40.065 63.531 1.00 39.19 253 HIS A N 1
ATOM 1974 C CA . HIS A 1 255 ? 42.774 39.990 63.230 1.00 37.82 253 HIS A CA 1
ATOM 1975 C C . HIS A 1 255 ? 42.360 41.124 62.290 1.00 38.82 253 HIS A C 1
ATOM 1976 O O . HIS A 1 255 ? 41.496 41.938 62.619 1.00 39.02 253 HIS A O 1
ATOM 1983 N N . PRO A 1 256 ? 42.965 41.185 61.101 1.00 38.96 254 PRO A N 1
ATOM 1984 C CA . PRO A 1 256 ? 42.624 42.248 60.151 1.00 40.07 254 PRO A CA 1
ATOM 1985 C C . PRO A 1 256 ? 41.153 42.388 59.797 1.00 42.04 254 PRO A C 1
ATOM 1986 O O . PRO A 1 256 ? 40.654 43.503 59.635 1.00 44.35 254 PRO A O 1
ATOM 1990 N N . ASP A 1 257 ? 40.448 41.271 59.681 1.00 43.79 255 ASP A N 1
ATOM 1991 C CA . ASP A 1 257 ? 39.043 41.341 59.308 1.00 44.81 255 ASP A CA 1
ATOM 1992 C C . ASP A 1 257 ? 38.168 42.119 60.273 1.00 43.22 255 ASP A C 1
ATOM 1993 O O . ASP A 1 257 ? 37.339 42.919 59.843 1.00 42.01 255 ASP A O 1
ATOM 1998 N N . GLU A 1 258 ? 38.341 41.900 61.571 1.00 43.28 256 GLU A N 1
ATOM 1999 C CA . GLU A 1 258 ? 37.538 42.635 62.538 1.00 42.03 256 GLU A CA 1
ATOM 2000 C C . GLU A 1 258 ? 37.971 44.094 62.536 1.00 42.46 256 GLU A C 1
ATOM 2001 O O . GLU A 1 258 ? 37.136 44.994 62.656 1.00 44.86 256 GLU A O 1
ATOM 2007 N N . THR A 1 259 ? 39.275 44.325 62.384 1.00 39.87 257 THR A N 1
ATOM 2008 C CA . THR A 1 259 ? 39.812 45.677 62.372 1.00 37.03 257 THR A CA 1
ATOM 2009 C C . THR A 1 259 ? 39.171 46.470 61.248 1.00 37.12 257 THR A C 1
ATOM 2010 O O . THR A 1 259 ? 38.717 47.596 61.458 1.00 36.11 257 THR A O 1
ATOM 2014 N N . ILE A 1 260 ? 39.125 45.878 60.057 1.00 36.20 258 ILE A N 1
ATOM 2015 C CA . ILE A 1 260 ? 38.514 46.527 58.897 1.00 35.34 258 ILE A CA 1
ATOM 2016 C C . ILE A 1 260 ? 37.033 46.808 59.135 1.00 36.37 258 ILE A C 1
ATOM 2017 O O . ILE A 1 260 ? 36.525 47.871 58.767 1.00 34.99 258 ILE A O 1
ATOM 2022 N N . GLN A 1 261 ? 36.346 45.852 59.756 1.00 37.48 259 GLN A N 1
ATOM 2023 C CA . GLN A 1 261 ? 34.911 45.978 60.019 1.00 38.98 259 GLN A CA 1
ATOM 2024 C C . GLN A 1 261 ? 34.567 47.182 60.891 1.00 38.44 259 GLN A C 1
ATOM 2025 O O . GLN A 1 261 ? 33.771 48.048 60.501 1.00 35.55 259 GLN A O 1
ATOM 2031 N N . LEU A 1 262 ? 35.177 47.224 62.072 1.00 36.43 260 LEU A N 1
ATOM 2032 C CA . LEU A 1 262 ? 34.954 48.298 63.027 1.00 36.04 260 LEU A CA 1
ATOM 2033 C C . LEU A 1 262 ? 35.298 49.685 62.467 1.00 36.10 260 LEU A C 1
ATOM 2034 O O . LEU A 1 262 ? 34.535 50.639 62.653 1.00 36.30 260 LEU A O 1
ATOM 2039 N N . ILE A 1 263 ? 36.425 49.807 61.773 1.00 34.97 261 ILE A N 1
ATOM 2040 C CA . ILE A 1 263 ? 36.795 51.097 61.203 1.00 35.45 261 ILE A CA 1
ATOM 2041 C C . ILE A 1 263 ? 35.793 51.478 60.111 1.00 36.53 261 ILE A C 1
ATOM 2042 O O . ILE A 1 263 ? 35.377 52.639 60.004 1.00 37.48 261 ILE A O 1
ATOM 2047 N N . GLY A 1 264 ? 35.399 50.495 59.306 1.00 37.42 262 GLY A N 1
ATOM 2048 C CA . GLY A 1 264 ? 34.435 50.744 58.249 1.00 36.73 262 GLY A CA 1
ATOM 2049 C C . GLY A 1 264 ? 33.069 51.140 58.796 1.00 37.60 262 GLY A C 1
ATOM 2050 O O . GLY A 1 264 ? 32.422 52.044 58.258 1.00 36.02 262 GLY A O 1
ATOM 2051 N N . ASP A 1 265 ? 32.621 50.471 59.857 1.00 37.69 263 ASP A N 1
ATOM 2052 C CA . ASP A 1 265 ? 31.318 50.796 60.453 1.00 40.42 263 ASP A CA 1
ATOM 2053 C C . ASP A 1 265 ? 31.317 52.222 60.952 1.00 40.51 263 ASP A C 1
ATOM 2054 O O . ASP A 1 265 ? 30.347 52.961 60.756 1.00 42.21 263 ASP A O 1
ATOM 2059 N N . TYR A 1 266 ? 32.417 52.601 61.599 1.00 39.51 2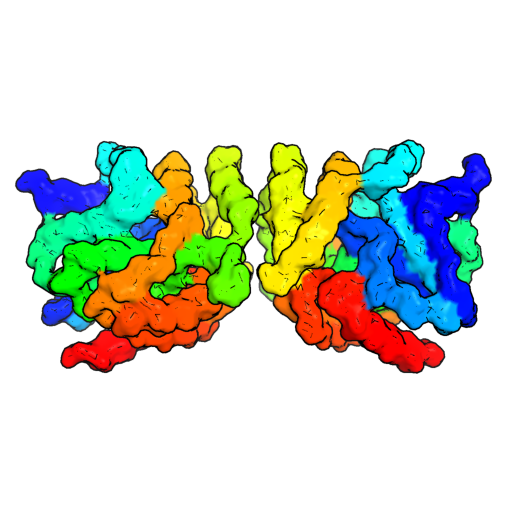64 TYR A N 1
ATOM 2060 C CA . TYR A 1 266 ? 32.555 53.937 62.148 1.00 38.21 264 TYR A CA 1
ATOM 2061 C C . TYR A 1 266 ? 32.487 55.029 61.090 1.00 38.39 264 TYR A C 1
ATOM 2062 O O . TYR A 1 266 ? 31.716 55.972 61.229 1.00 38.43 264 TYR A O 1
ATOM 2071 N N . LEU A 1 267 ? 33.296 54.908 60.040 1.00 40.66 265 LEU A N 1
ATOM 2072 C CA . LEU A 1 267 ? 33.321 55.921 58.989 1.00 41.73 265 LEU A CA 1
ATOM 2073 C C . LEU A 1 267 ? 31.991 55.957 58.254 1.00 43.26 265 LEU A C 1
ATOM 2074 O O . LEU A 1 267 ? 31.537 57.010 57.799 1.00 43.81 265 LEU A O 1
ATOM 2079 N N . LYS A 1 268 ? 31.360 54.797 58.154 1.00 45.09 266 LYS A N 1
ATOM 2080 C CA . LYS A 1 268 ? 30.073 54.683 57.486 1.00 48.11 266 LYS A CA 1
ATOM 2081 C C . LYS A 1 268 ? 29.004 55.458 58.262 1.00 46.66 266 LYS A C 1
ATOM 2082 O O . LYS A 1 268 ? 28.074 56.004 57.678 1.00 47.12 266 LYS A O 1
ATOM 2088 N N . ALA A 1 269 ? 29.157 55.520 59.581 1.00 45.34 267 ALA A N 1
ATOM 2089 C CA . ALA A 1 269 ? 28.195 56.207 60.436 1.00 43.62 267 ALA A CA 1
ATOM 2090 C C . ALA A 1 269 ? 28.421 57.704 60.601 1.00 44.90 267 ALA A C 1
ATOM 2091 O O . ALA A 1 269 ? 27.500 58.428 60.977 1.00 45.31 267 ALA A O 1
ATOM 2093 N N . HIS A 1 270 ? 29.630 58.179 60.320 1.00 44.87 268 HIS A N 1
ATOM 2094 C CA . HIS A 1 270 ? 29.919 59.599 60.492 1.00 45.50 268 HIS A CA 1
ATOM 2095 C C . HIS A 1 270 ? 30.158 60.362 59.204 1.00 47.46 268 HIS A C 1
ATOM 2096 O O . HIS A 1 270 ? 30.589 61.521 59.227 1.00 45.90 268 HIS A O 1
ATOM 2103 N N . VAL A 1 271 ? 29.871 59.717 58.082 1.00 51.13 269 VAL A N 1
ATOM 2104 C CA . VAL A 1 271 ? 30.061 60.352 56.784 1.00 55.31 269 VAL A CA 1
ATOM 2105 C C . VAL A 1 271 ? 28.919 61.340 56.513 1.00 56.49 269 VAL A C 1
ATOM 2106 O O . VAL A 1 271 ? 27.924 61.300 57.270 1.00 57.05 269 VAL A O 1
ATOM 2111 N N . GLY B 1 2 ? 72.844 13.782 117.507 1.00 55.60 0 GLY B N 1
ATOM 2112 C CA . GLY B 1 2 ? 73.712 14.878 116.957 1.00 56.09 0 GLY B CA 1
ATOM 2113 C C . GLY B 1 2 ? 73.376 15.389 115.558 1.00 55.87 0 GLY B C 1
ATOM 2114 O O . GLY B 1 2 ? 73.904 16.425 115.153 1.00 56.87 0 GLY B O 1
ATOM 2115 N N . HIS B 1 3 ? 72.500 14.693 114.829 1.00 54.09 1 HIS B N 1
ATOM 2116 C CA . HIS B 1 3 ? 72.143 15.091 113.465 1.00 52.71 1 HIS B CA 1
ATOM 2117 C C . HIS B 1 3 ? 70.681 15.483 113.215 1.00 50.47 1 HIS B C 1
ATOM 2118 O O . HIS B 1 3 ? 70.390 16.249 112.292 1.00 49.87 1 HIS B O 1
ATOM 2125 N N . MET B 1 4 ? 69.763 14.950 114.013 1.00 46.46 2 MET B N 1
ATOM 2126 C CA . MET B 1 4 ? 68.362 15.296 113.859 1.00 43.90 2 MET B CA 1
ATOM 2127 C C . MET B 1 4 ? 68.217 16.789 114.182 1.00 43.49 2 MET B C 1
ATOM 2128 O O . MET B 1 4 ? 67.397 17.487 113.582 1.00 42.79 2 MET B O 1
ATOM 2130 N N . THR B 1 5 ? 69.030 17.281 115.115 1.00 42.07 3 THR B N 1
ATOM 2131 C CA . THR B 1 5 ? 68.970 18.690 115.498 1.00 43.41 3 THR B CA 1
ATOM 2132 C C . THR B 1 5 ? 69.619 19.602 114.472 1.00 43.56 3 THR B C 1
ATOM 2133 O O . THR B 1 5 ? 69.237 20.770 114.332 1.00 41.84 3 THR B O 1
ATOM 2137 N N . SER B 1 6 ? 70.614 19.069 113.771 1.00 43.89 4 SER B N 1
ATOM 2138 C CA . SER B 1 6 ? 71.312 19.827 112.743 1.00 44.03 4 SER B CA 1
ATOM 2139 C C . SER B 1 6 ? 70.323 20.111 111.614 1.00 42.73 4 SER B C 1
ATOM 2140 O O . SER B 1 6 ? 70.295 21.201 111.045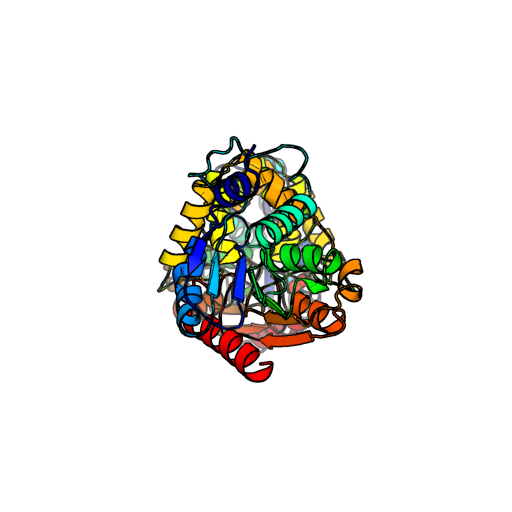 1.00 40.39 4 SER B O 1
ATOM 2143 N N . ILE B 1 7 ? 69.504 19.118 111.298 1.00 41.38 5 ILE B N 1
ATOM 2144 C CA . ILE B 1 7 ? 68.503 19.277 110.267 1.00 41.81 5 ILE B CA 1
ATOM 2145 C C . ILE B 1 7 ? 67.498 20.334 110.743 1.00 42.28 5 ILE B C 1
ATOM 2146 O O . ILE B 1 7 ? 67.163 21.266 110.008 1.00 41.80 5 ILE B O 1
ATOM 2151 N N . LEU B 1 8 ? 67.028 20.183 111.977 1.00 41.30 6 LEU B N 1
ATOM 2152 C CA . LEU B 1 8 ? 66.077 21.124 112.554 1.00 41.13 6 LEU B CA 1
ATOM 2153 C C . LEU B 1 8 ? 66.618 22.562 112.506 1.00 40.91 6 LEU B C 1
ATOM 2154 O O . LEU B 1 8 ? 65.857 23.522 112.341 1.00 40.30 6 LEU B O 1
ATOM 2159 N N . SER B 1 9 ? 67.933 22.702 112.645 1.00 39.59 7 SER B N 1
ATOM 2160 C CA . SER B 1 9 ? 68.584 24.010 112.604 1.00 39.47 7 SER B CA 1
ATOM 2161 C C . SER B 1 9 ? 68.688 24.502 111.158 1.00 40.55 7 SER B C 1
ATOM 2162 O O . SER B 1 9 ? 68.249 25.605 110.816 1.00 41.60 7 SER B O 1
ATOM 2165 N N . ARG B 1 10 ? 69.275 23.664 110.316 1.00 40.58 8 ARG B N 1
ATOM 2166 C CA . ARG B 1 10 ? 69.453 23.971 108.903 1.00 42.04 8 ARG B CA 1
ATOM 2167 C C . ARG B 1 10 ? 68.150 24.412 108.216 1.00 41.08 8 ARG B C 1
ATOM 2168 O O . ARG B 1 10 ? 68.120 25.421 107.517 1.00 40.60 8 ARG B O 1
ATOM 2176 N N . ASN B 1 11 ? 67.074 23.659 108.422 1.00 39.30 9 ASN B N 1
ATOM 2177 C CA . ASN B 1 11 ? 65.798 23.979 107.799 1.00 37.17 9 ASN B CA 1
ATOM 2178 C C . ASN B 1 11 ? 64.838 24.792 108.676 1.00 37.74 9 ASN B C 1
ATOM 2179 O O . ASN B 1 11 ? 63.636 24.815 108.411 1.00 36.25 9 ASN B O 1
ATOM 2184 N N . HIS B 1 12 ? 65.364 25.453 109.710 1.00 36.86 10 HIS B N 1
ATOM 2185 C CA . HIS B 1 12 ? 64.547 26.266 110.617 1.00 35.88 10 HIS B CA 1
ATOM 2186 C C . HIS B 1 12 ? 63.202 25.619 110.917 1.00 35.60 10 HIS B C 1
ATOM 2187 O O . HIS B 1 12 ? 62.164 26.268 110.833 1.00 37.57 10 HIS B O 1
ATOM 2194 N N . VAL B 1 13 ? 63.221 24.344 111.285 1.00 34.55 11 VAL B N 1
ATOM 2195 C CA . VAL B 1 13 ? 61.991 23.614 111.552 1.00 33.49 11 VAL B CA 1
ATOM 2196 C C . VAL B 1 13 ? 61.315 23.988 112.854 1.00 34.47 11 VAL B C 1
ATOM 2197 O O . VAL B 1 13 ? 61.974 24.127 113.881 1.00 35.69 11 VAL B O 1
ATOM 2201 N N . LYS B 1 14 ? 59.993 24.147 112.792 1.00 33.42 12 LYS B N 1
ATOM 2202 C CA . LYS B 1 14 ? 59.169 24.482 113.949 1.00 33.49 12 LYS B CA 1
ATOM 2203 C C . LYS B 1 14 ? 57.876 23.691 113.812 1.00 34.53 12 LYS B C 1
ATOM 2204 O O . LYS B 1 14 ? 57.470 23.346 112.693 1.00 32.70 12 LYS B O 1
ATOM 2210 N N . VAL B 1 15 ? 57.238 23.412 114.948 1.00 33.22 13 VAL B N 1
ATOM 2211 C CA . VAL B 1 15 ? 55.975 22.686 114.973 1.00 33.68 13 VAL B CA 1
ATOM 2212 C C . VAL B 1 15 ? 55.053 23.407 115.942 1.00 34.24 13 VAL B C 1
ATOM 2213 O O . VAL B 1 15 ? 55.467 23.753 117.046 1.00 32.81 13 VAL B O 1
ATOM 2217 N N . LYS B 1 16 ? 53.807 23.623 115.526 1.00 36.44 14 LYS B N 1
ATOM 2218 C CA . LYS B 1 16 ? 52.816 24.313 116.346 1.00 37.69 14 LYS B CA 1
ATOM 2219 C C . LYS B 1 16 ? 51.499 23.544 116.388 1.00 37.20 14 LYS B C 1
ATOM 2220 O O . LYS B 1 16 ? 51.277 22.627 115.594 1.00 38.54 14 LYS B O 1
ATOM 2226 N N . GLY B 1 17 ? 50.625 23.934 117.312 1.00 37.51 15 GLY B N 1
ATOM 2227 C CA . GLY B 1 17 ? 49.335 23.280 117.450 1.00 39.70 15 GLY B CA 1
ATOM 2228 C C . GLY B 1 17 ? 49.401 21.802 117.798 1.00 40.61 15 GLY B C 1
ATOM 2229 O O . GLY B 1 17 ? 50.451 21.303 118.202 1.00 41.06 15 GLY B O 1
ATOM 2230 N N . SER B 1 18 ? 48.273 21.103 117.650 1.00 42.57 16 SER B N 1
ATOM 2231 C CA . SER B 1 18 ? 48.204 19.668 117.939 1.00 43.14 16 SER B CA 1
ATOM 2232 C C . SER B 1 18 ? 46.979 18.998 117.310 1.00 44.84 16 SER B C 1
ATOM 2233 O O . SER B 1 18 ? 45.931 19.627 117.138 1.00 45.25 16 SER B O 1
ATOM 2236 N N . GLY B 1 19 ? 47.114 17.715 116.985 1.00 44.56 17 GLY B N 1
ATOM 2237 C CA . GLY B 1 19 ? 46.018 16.977 116.385 1.00 45.54 17 GLY B CA 1
ATOM 2238 C C . GLY B 1 19 ? 46.463 15.604 115.909 1.00 47.74 17 GLY B C 1
ATOM 2239 O O . GLY B 1 19 ? 47.656 15.297 115.919 1.00 46.76 17 GLY B O 1
ATOM 2240 N N . LYS B 1 20 ? 45.513 14.773 115.486 1.00 49.95 18 LYS B N 1
ATOM 2241 C CA . LYS B 1 20 ? 45.851 13.429 115.015 1.00 51.00 18 LYS B CA 1
ATOM 2242 C C . LYS B 1 20 ? 46.737 13.449 113.771 1.00 49.34 18 LYS B C 1
ATOM 2243 O O . LYS B 1 20 ? 47.544 12.543 113.558 1.00 48.98 18 LYS B O 1
ATOM 2249 N N . ALA B 1 21 ? 46.576 14.478 112.946 1.00 47.95 19 ALA B N 1
ATOM 2250 C CA . ALA B 1 21 ? 47.361 14.598 111.725 1.00 47.36 19 ALA B CA 1
ATOM 2251 C C . ALA B 1 21 ? 48.242 15.848 111.732 1.00 47.59 19 ALA B C 1
ATOM 2252 O O . ALA B 1 21 ? 48.022 16.783 112.508 1.00 48.15 19 ALA B O 1
ATOM 2254 N N . SER B 1 22 ? 49.242 15.860 110.861 1.00 47.20 20 SER B N 1
ATOM 2255 C CA . SER B 1 22 ? 50.142 16.998 110.765 1.00 47.80 20 SER B CA 1
ATOM 2256 C C . SER B 1 22 ? 50.107 17.592 109.357 1.00 48.47 20 SER B C 1
ATOM 2257 O O . SER B 1 22 ? 49.849 16.885 108.381 1.00 49.03 20 SER B O 1
ATOM 2260 N N . ILE B 1 23 ? 50.349 18.894 109.257 1.00 48.09 21 ILE B N 1
ATOM 2261 C CA . ILE B 1 23 ? 50.379 19.552 107.956 1.00 47.54 21 ILE B CA 1
ATOM 2262 C C . ILE B 1 23 ? 51.694 20.308 107.805 1.00 46.41 21 ILE B C 1
ATOM 2263 O O . ILE B 1 23 ? 52.018 21.182 108.612 1.00 47.49 21 ILE B O 1
ATOM 2268 N N . MET B 1 24 ? 52.451 19.959 106.773 1.00 45.58 22 MET B N 1
ATOM 2269 C CA . MET B 1 24 ? 53.728 20.601 106.490 1.00 43.27 22 MET B CA 1
ATOM 2270 C C . MET B 1 24 ? 53.490 21.643 105.391 1.00 42.48 22 MET B C 1
ATOM 2271 O O . MET B 1 24 ? 52.850 21.340 104.387 1.00 43.12 22 MET B O 1
ATOM 2276 N N . PHE B 1 25 ? 53.978 22.867 105.591 1.00 42.17 23 PHE B N 1
ATOM 2277 C CA . PHE B 1 25 ? 53.829 23.939 104.596 1.00 40.20 23 PHE B CA 1
ATOM 2278 C C . PHE B 1 25 ? 55.192 24.301 104.005 1.00 39.83 23 PHE B C 1
ATOM 2279 O O . PHE B 1 25 ? 56.117 24.645 104.739 1.00 38.12 23 PHE B O 1
ATOM 2287 N N . ALA B 1 26 ? 55.310 24.227 102.682 1.00 40.05 24 ALA B N 1
ATOM 2288 C CA . ALA B 1 26 ? 56.555 24.567 101.994 1.00 41.29 24 ALA B CA 1
ATOM 2289 C C . ALA B 1 26 ? 56.417 25.910 101.265 1.00 42.10 24 ALA B C 1
ATOM 2290 O O . ALA B 1 26 ? 55.435 26.154 100.560 1.00 41.83 24 ALA B O 1
ATOM 2292 N N . PRO B 1 27 ? 57.402 26.803 101.433 1.00 42.64 25 PRO B N 1
ATOM 2293 C CA . PRO B 1 27 ? 57.355 28.112 100.774 1.00 43.78 25 PRO B CA 1
ATOM 2294 C C . PRO B 1 27 ? 57.661 27.992 99.280 1.00 43.99 25 PRO B C 1
ATOM 2295 O O . PRO B 1 27 ? 58.143 26.957 98.815 1.00 43.50 25 PRO B O 1
ATOM 2299 N N . GLY B 1 28 ? 57.376 29.057 98.538 1.00 44.28 26 GLY B N 1
ATOM 2300 C CA . GLY B 1 28 ? 57.672 29.066 97.119 1.00 45.00 26 GLY B CA 1
ATOM 2301 C C . GLY B 1 28 ? 59.076 29.622 96.976 1.00 45.57 26 GLY B C 1
ATOM 2302 O O . GLY B 1 28 ? 59.767 29.795 97.975 1.00 46.29 26 GLY B O 1
ATOM 2303 N N . PHE B 1 29 ? 59.508 29.908 95.754 1.00 45.93 27 PHE B N 1
ATOM 2304 C CA . PHE B 1 29 ? 60.842 30.456 95.534 1.00 47.27 27 PHE B CA 1
ATOM 2305 C C . PHE B 1 29 ? 61.027 31.839 96.171 1.00 47.52 27 PHE B C 1
ATOM 2306 O O . PHE B 1 29 ? 60.103 32.656 96.210 1.00 48.71 27 PHE B O 1
ATOM 2314 N N . GLY B 1 30 ? 62.232 32.092 96.667 1.00 46.94 28 GLY B N 1
ATOM 2315 C CA . GLY B 1 30 ? 62.533 33.373 97.279 1.00 47.08 28 GLY B CA 1
ATOM 2316 C C . GLY B 1 30 ? 61.783 33.697 98.559 1.00 47.35 28 GLY B C 1
ATOM 2317 O O . GLY B 1 30 ? 61.894 34.811 99.070 1.00 46.30 28 GLY B O 1
ATOM 2318 N N . CYS B 1 31 ? 61.031 32.740 99.092 1.00 47.76 29 CYS B N 1
ATOM 2319 C CA . CYS B 1 31 ? 60.277 32.983 100.322 1.00 49.03 29 CYS B CA 1
ATOM 2320 C C . CYS B 1 31 ? 60.681 32.064 101.468 1.00 47.63 29 CYS B C 1
ATOM 2321 O O . CYS B 1 31 ? 61.244 30.995 101.241 1.00 47.23 29 CYS B O 1
ATOM 2324 N N . ASP B 1 32 ? 60.390 32.495 102.695 1.00 45.69 30 ASP B N 1
ATOM 2325 C CA . ASP B 1 32 ? 60.672 31.694 103.879 1.00 45.07 30 ASP B CA 1
ATOM 2326 C C . ASP B 1 32 ? 59.329 31.372 104.540 1.00 44.95 30 ASP B C 1
ATOM 2327 O O . ASP B 1 32 ? 58.282 31.847 104.088 1.00 44.10 30 ASP B O 1
ATOM 2332 N N . GLN B 1 33 ? 59.356 30.578 105.605 1.00 43.71 31 GLN B N 1
ATOM 2333 C CA . GLN B 1 33 ? 58.129 30.163 106.274 1.00 42.55 31 GLN B CA 1
ATOM 2334 C C . GLN B 1 33 ? 57.176 31.276 106.700 1.00 41.73 31 GLN B C 1
ATOM 2335 O O . GLN B 1 33 ? 55.975 31.046 106.818 1.00 41.35 31 GLN B O 1
ATOM 2341 N N . SER B 1 34 ? 57.691 32.480 106.918 1.00 41.48 32 SER B N 1
ATOM 2342 C CA . SER B 1 34 ? 56.832 33.580 107.347 1.00 40.33 32 SER B CA 1
ATOM 2343 C C . SER B 1 34 ? 55.708 33.902 106.368 1.00 39.40 32 SER B C 1
ATOM 2344 O O . SER B 1 34 ? 54.718 34.507 106.756 1.00 37.84 32 SER B O 1
ATOM 2347 N N . VAL B 1 35 ? 55.844 33.500 105.106 1.00 40.32 33 VAL B N 1
ATOM 2348 C CA . VAL B 1 35 ? 54.787 33.778 104.134 1.00 41.23 33 VAL B CA 1
ATOM 2349 C C . VAL B 1 35 ? 53.519 33.007 104.471 1.00 41.37 33 VAL B C 1
ATOM 2350 O O . VAL B 1 35 ? 52.456 33.277 103.912 1.00 42.73 33 VAL B O 1
ATOM 2354 N N . TRP B 1 36 ? 53.636 32.043 105.379 1.00 39.51 34 TRP B N 1
ATOM 2355 C CA . TRP B 1 36 ? 52.494 31.236 105.778 1.00 38.50 34 TRP B CA 1
ATOM 2356 C C . TRP B 1 36 ? 51.759 31.817 106.979 1.00 39.35 34 TRP B C 1
ATOM 2357 O O . TRP B 1 36 ? 50.752 31.268 107.418 1.00 40.38 34 TRP B O 1
ATOM 2368 N N . ASN B 1 37 ? 52.259 32.939 107.493 1.00 41.40 35 ASN B N 1
ATOM 2369 C CA . ASN B 1 37 ? 51.683 33.599 108.667 1.00 44.07 35 ASN B CA 1
ATOM 2370 C C . ASN B 1 37 ? 50.181 33.867 108.654 1.00 44.66 35 ASN B C 1
ATOM 2371 O O . ASN B 1 37 ? 49.556 33.936 109.711 1.00 43.85 35 ASN B O 1
ATOM 2376 N N . ALA B 1 38 ? 49.601 34.011 107.468 1.00 45.33 36 ALA B N 1
ATOM 2377 C CA . ALA B 1 38 ? 48.174 34.290 107.359 1.00 45.75 36 ALA B CA 1
ATOM 2378 C C . ALA B 1 38 ? 47.312 33.050 107.159 1.00 45.14 36 ALA B C 1
ATOM 2379 O O . ALA B 1 38 ? 46.100 33.105 107.346 1.00 47.47 36 ALA B O 1
ATOM 2381 N N . VAL B 1 39 ? 47.926 31.933 106.791 1.00 44.50 37 VAL B N 1
ATOM 2382 C CA . VAL B 1 39 ? 47.169 30.709 106.547 1.00 44.39 37 VAL B CA 1
ATOM 2383 C C . VAL B 1 39 ? 47.431 29.569 107.525 1.00 44.56 37 VAL B C 1
ATOM 2384 O O . VAL B 1 39 ? 46.494 29.014 108.097 1.00 44.20 37 VAL B O 1
ATOM 2388 N N . ALA B 1 40 ? 48.706 29.229 107.709 1.00 44.82 38 ALA B N 1
ATOM 2389 C CA . ALA B 1 40 ? 49.124 28.131 108.588 1.00 43.78 38 ALA B CA 1
ATOM 2390 C C . ALA B 1 40 ? 48.589 28.156 110.017 1.00 43.20 38 ALA B C 1
ATOM 2391 O O . ALA B 1 40 ? 48.142 27.133 110.533 1.00 43.51 38 ALA B O 1
ATOM 2393 N N . PRO B 1 41 ? 48.634 29.316 110.686 1.00 43.84 39 PRO B N 1
ATOM 2394 C CA . PRO B 1 41 ? 48.116 29.298 112.055 1.00 44.54 39 PRO B CA 1
ATOM 2395 C C . PRO B 1 41 ? 46.659 28.859 112.173 1.00 45.90 39 PRO B C 1
ATOM 2396 O O . PRO B 1 41 ? 46.240 28.365 113.216 1.00 47.81 39 PRO B O 1
ATOM 2400 N N . ALA B 1 42 ? 45.893 29.003 111.099 1.00 46.34 40 ALA B N 1
ATOM 2401 C CA . ALA B 1 42 ? 44.488 28.610 111.129 1.00 47.13 40 ALA B CA 1
ATOM 2402 C C . ALA B 1 42 ? 44.303 27.112 111.347 1.00 48.10 40 ALA B C 1
ATOM 2403 O O . ALA B 1 42 ? 43.246 26.674 111.802 1.00 48.52 40 ALA B O 1
ATOM 2405 N N . PHE B 1 43 ? 45.329 26.329 111.028 1.00 48.55 41 PHE B N 1
ATOM 2406 C CA . PHE B 1 43 ? 45.252 24.876 111.165 1.00 50.28 41 PHE B CA 1
ATOM 2407 C C . PHE B 1 43 ? 45.848 24.285 112.445 1.00 52.01 41 PHE B C 1
ATOM 2408 O O . PHE B 1 43 ? 45.827 23.066 112.631 1.00 52.73 41 PHE B O 1
ATOM 2416 N N . GLU B 1 44 ? 46.369 25.130 113.331 1.00 51.98 42 GLU B N 1
ATOM 2417 C CA . GLU B 1 44 ? 46.970 24.627 114.562 1.00 53.20 42 GLU B CA 1
ATOM 2418 C C . GLU B 1 44 ? 45.929 23.984 115.472 1.00 54.33 42 GLU B C 1
ATOM 2419 O O . GLU B 1 44 ? 46.251 23.112 116.284 1.00 53.49 42 GLU B O 1
ATOM 2425 N N . GLU B 1 45 ? 44.681 24.421 115.312 1.00 56.12 43 GLU B N 1
ATOM 2426 C CA . GLU B 1 45 ? 43.541 23.932 116.084 1.00 56.84 43 GLU B CA 1
ATOM 2427 C C . GLU B 1 45 ? 43.304 22.427 116.009 1.00 55.83 43 GLU B C 1
ATOM 2428 O O . GLU B 1 45 ? 43.016 21.795 117.020 1.00 56.12 43 GLU B O 1
ATOM 2434 N N . ASP B 1 46 ? 43.423 21.856 114.814 1.00 55.02 44 ASP B N 1
ATOM 2435 C CA . ASP B 1 46 ? 43.169 20.431 114.628 1.00 54.24 44 ASP B CA 1
ATOM 2436 C C . ASP B 1 46 ? 44.340 19.682 114.031 1.00 52.28 44 ASP B C 1
ATOM 2437 O O . ASP B 1 46 ? 44.208 18.517 113.651 1.00 52.15 44 ASP B O 1
ATOM 2442 N N . HIS B 1 47 ? 45.484 20.347 113.936 1.00 49.28 45 HIS 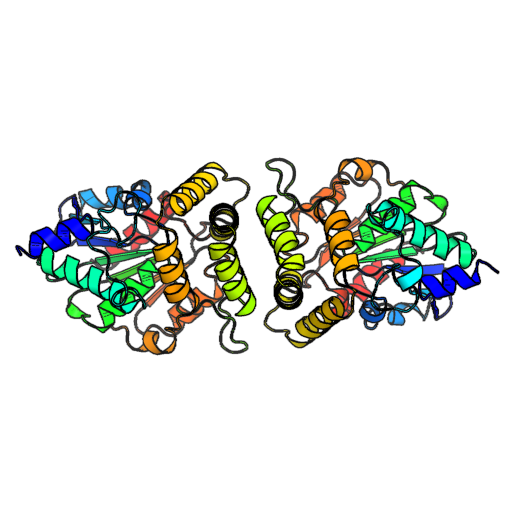B N 1
ATOM 2443 C CA . HIS B 1 47 ? 46.660 19.714 113.361 1.00 47.55 45 HIS B CA 1
ATOM 2444 C C . HIS B 1 47 ? 47.947 20.206 114.000 1.00 45.96 45 HIS B C 1
ATOM 2445 O O . HIS B 1 47 ? 47.982 21.254 114.644 1.00 45.41 45 HIS B O 1
ATOM 2452 N N . ARG B 1 48 ? 49.002 19.422 113.820 1.00 45.21 46 ARG B N 1
ATOM 2453 C CA . ARG B 1 48 ? 50.322 19.808 114.278 1.00 44.29 46 ARG B CA 1
ATOM 2454 C C . ARG B 1 48 ? 50.824 20.480 112.997 1.00 43.22 46 ARG B C 1
ATOM 2455 O O . ARG B 1 48 ? 50.927 19.835 111.954 1.00 43.41 46 ARG B O 1
ATOM 2463 N N . VAL B 1 49 ? 51.081 21.781 113.055 1.00 41.45 47 VAL B N 1
ATOM 2464 C CA . VAL B 1 49 ? 51.551 22.489 111.873 1.00 39.90 47 VAL B CA 1
ATOM 2465 C C . VAL B 1 49 ? 53.076 22.514 111.826 1.00 39.55 47 VAL B C 1
ATOM 2466 O O . VAL B 1 49 ? 53.720 22.914 112.793 1.00 39.80 47 VAL B O 1
ATOM 2470 N N . ILE B 1 50 ? 53.649 22.084 110.705 1.00 37.65 48 ILE B N 1
ATOM 2471 C CA . ILE B 1 50 ? 55.101 22.075 110.531 1.00 36.03 48 ILE B CA 1
ATOM 2472 C C . ILE B 1 50 ? 55.522 23.182 109.555 1.00 37.77 48 ILE B C 1
ATOM 2473 O O . ILE B 1 50 ? 54.951 23.315 108.467 1.00 38.09 48 ILE B O 1
ATOM 2478 N N . LEU B 1 51 ? 56.506 23.985 109.957 1.00 36.69 49 LEU B N 1
ATOM 2479 C CA . LEU B 1 51 ? 57.012 25.076 109.120 1.00 34.32 49 LEU B CA 1
ATOM 2480 C C . LEU B 1 51 ? 58.503 24.877 108.899 1.00 33.80 49 LEU B C 1
ATOM 2481 O O . LEU B 1 51 ? 59.177 24.275 109.734 1.00 32.95 49 LEU B O 1
ATOM 2486 N N . PHE B 1 52 ? 59.028 25.377 107.781 1.00 34.07 50 PHE B N 1
ATOM 2487 C CA . PHE B 1 52 ? 60.453 25.221 107.515 1.00 34.77 50 PHE B CA 1
ATOM 2488 C C . PHE B 1 52 ? 60.950 26.089 106.367 1.00 34.70 50 PHE B C 1
ATOM 2489 O O . PHE B 1 52 ? 60.162 26.606 105.582 1.00 35.26 50 PHE B O 1
ATOM 2497 N N . ASP B 1 53 ? 62.267 26.235 106.285 1.00 36.49 51 ASP B N 1
ATOM 2498 C CA . ASP B 1 53 ? 62.919 27.012 105.236 1.00 39.08 51 ASP B CA 1
ATOM 2499 C C . ASP B 1 53 ? 63.861 26.115 104.436 1.00 40.61 51 ASP B C 1
ATOM 2500 O O . ASP B 1 53 ? 64.360 25.112 104.950 1.00 40.09 51 ASP B O 1
ATOM 2505 N N . TYR B 1 54 ? 64.098 26.473 103.174 1.00 43.71 52 TYR B N 1
ATOM 2506 C CA . TYR B 1 54 ? 65.011 25.707 102.318 1.00 45.21 52 TYR B CA 1
ATOM 2507 C C . TYR B 1 54 ? 66.426 26.171 102.644 1.00 47.52 52 TYR B C 1
ATOM 2508 O O . TYR B 1 54 ? 66.628 27.302 103.090 1.00 47.83 52 TYR B O 1
ATOM 2517 N N . VAL B 1 55 ? 67.407 25.308 102.420 1.00 51.07 53 VAL B N 1
ATOM 2518 C CA . VAL B 1 55 ? 68.790 25.676 102.683 1.00 54.02 53 VAL B CA 1
ATOM 2519 C C . VAL B 1 55 ? 69.209 26.777 101.723 1.00 56.87 53 VAL B C 1
ATOM 2520 O O . VAL B 1 55 ? 69.289 26.547 100.518 1.00 56.99 53 VAL B O 1
ATOM 2524 N N . GLY B 1 56 ? 69.460 27.969 102.252 1.00 60.09 54 GLY B N 1
ATOM 2525 C CA . GLY B 1 56 ? 69.893 29.069 101.410 1.00 66.65 54 GLY B CA 1
ATOM 2526 C C . GLY B 1 56 ? 69.010 30.300 101.380 1.00 70.93 54 GLY B C 1
ATOM 2527 O O . GLY B 1 56 ? 69.161 31.149 100.499 1.00 71.31 54 GLY B O 1
ATOM 2528 N N . SER B 1 57 ? 68.090 30.414 102.331 1.00 76.20 55 SER B N 1
ATOM 2529 C CA . SER B 1 57 ? 67.199 31.572 102.369 1.00 81.73 55 SER B CA 1
ATOM 2530 C C . SER B 1 57 ? 67.508 32.483 103.551 1.00 85.39 55 SER B C 1
ATOM 2531 O O . SER B 1 57 ? 67.172 32.155 104.691 1.00 85.93 55 SER B O 1
ATOM 2534 N N . GLY B 1 58 ? 68.143 33.622 103.266 1.00 89.77 56 GLY B N 1
ATOM 2535 C CA . GLY B 1 58 ? 68.498 34.585 104.302 1.00 94.49 56 GLY B CA 1
ATOM 2536 C C . GLY B 1 58 ? 68.557 33.927 105.663 1.00 98.13 56 GLY B C 1
ATOM 2537 O O . GLY B 1 58 ? 67.599 33.996 106.437 1.00 97.82 56 GLY B O 1
ATOM 2538 N N . HIS B 1 59 ? 69.683 33.287 105.961 1.00 101.71 57 HIS B N 1
ATOM 2539 C CA . HIS B 1 59 ? 69.821 32.580 107.224 1.00 104.96 57 HIS B CA 1
ATOM 2540 C C . HIS B 1 59 ? 71.262 32.360 107.668 1.00 106.68 57 HIS B C 1
ATOM 2541 O O . HIS B 1 59 ? 72.199 32.977 107.154 1.00 106.99 57 HIS B O 1
ATOM 2548 N N . SER B 1 60 ? 71.410 31.454 108.631 1.00 108.54 58 SER B N 1
ATOM 2549 C CA . SER B 1 60 ? 72.704 31.083 109.183 1.00 109.63 58 SER B CA 1
ATOM 2550 C C . SER B 1 60 ? 73.162 29.786 108.516 1.00 109.87 58 SER B C 1
ATOM 2551 O O . SER B 1 60 ? 74.359 29.564 108.324 1.00 110.25 58 SER B O 1
ATOM 2554 N N . ASP B 1 61 ? 72.199 28.937 108.160 1.00 109.62 59 ASP B N 1
ATOM 2555 C CA . ASP B 1 61 ? 72.497 27.666 107.505 1.00 109.44 59 ASP B CA 1
ATOM 2556 C C . ASP B 1 61 ? 73.069 27.912 106.109 1.00 109.32 59 ASP B C 1
ATOM 2557 O O . ASP B 1 61 ? 73.020 27.040 105.239 1.00 109.28 59 ASP B O 1
ATOM 2559 N N . LEU B 1 62 ? 73.608 29.112 105.911 1.00 109.17 60 LEU B N 1
ATOM 2560 C CA . LEU B 1 62 ? 74.208 29.517 104.644 1.00 108.95 60 LEU B CA 1
ATOM 2561 C C . LEU B 1 62 ? 75.422 28.650 104.318 1.00 108.51 60 LEU B C 1
ATOM 2562 O O . LEU B 1 62 ? 75.772 28.467 103.152 1.00 108.13 60 LEU B O 1
ATOM 2567 N N . ARG B 1 63 ? 76.062 28.126 105.359 1.00 108.10 61 ARG B N 1
ATOM 2568 C CA . ARG B 1 63 ? 77.238 27.278 105.198 1.00 107.20 61 ARG B CA 1
ATOM 2569 C C . ARG B 1 63 ? 76.841 25.848 104.836 1.00 106.62 61 ARG B C 1
ATOM 2570 O O . ARG B 1 63 ? 77.697 25.022 104.522 1.00 106.67 61 ARG B O 1
ATOM 2572 N N . ALA B 1 64 ? 75.541 25.564 104.881 1.00 105.76 62 ALA B N 1
ATOM 2573 C CA . ALA B 1 64 ? 75.031 24.234 104.561 1.00 104.42 62 ALA B CA 1
ATOM 2574 C C . ALA B 1 64 ? 74.581 24.146 103.103 1.00 103.61 62 ALA B C 1
ATOM 2575 O O . ALA B 1 64 ? 74.013 23.139 102.679 1.00 103.50 62 ALA B O 1
ATOM 2577 N N . TYR B 1 65 ? 74.848 25.203 102.340 1.00 102.65 63 TYR B N 1
ATOM 2578 C CA . TYR B 1 65 ? 74.468 25.253 100.931 1.00 101.27 63 TYR B CA 1
ATOM 2579 C C . TYR B 1 65 ? 75.461 24.532 100.023 1.00 100.32 63 TYR B C 1
ATOM 2580 O O . TYR B 1 65 ? 76.603 24.966 99.862 1.00 100.09 63 TYR B O 1
ATOM 2589 N N . ASP B 1 66 ? 75.010 23.431 99.430 1.00 99.31 64 ASP B N 1
ATOM 2590 C CA . ASP B 1 66 ? 75.832 22.640 98.524 1.00 97.85 64 ASP B CA 1
ATOM 2591 C C . ASP B 1 66 ? 75.402 22.922 97.085 1.00 96.48 64 ASP B C 1
ATOM 2592 O O . ASP B 1 66 ? 74.347 22.467 96.639 1.00 96.25 64 ASP B O 1
ATOM 2597 N N . LEU B 1 67 ? 76.226 23.679 96.368 1.00 94.90 65 LEU B N 1
ATOM 2598 C CA . LEU B 1 67 ? 75.946 24.040 94.980 1.00 93.26 65 LEU B CA 1
ATOM 2599 C C . LEU B 1 67 ? 75.524 22.847 94.133 1.00 91.87 65 LEU B C 1
ATOM 2600 O O . LEU B 1 67 ? 74.995 23.015 93.035 1.00 91.15 65 LEU B O 1
ATOM 2605 N N . ASN B 1 68 ? 75.755 21.644 94.645 1.00 90.86 66 ASN B N 1
ATOM 2606 C CA . ASN B 1 68 ? 75.405 20.436 93.913 1.00 89.62 66 ASN B CA 1
ATOM 2607 C C . ASN B 1 68 ? 73.958 19.987 94.075 1.00 87.46 66 ASN B C 1
ATOM 2608 O O . ASN B 1 68 ? 73.196 19.983 93.107 1.00 87.29 66 ASN B O 1
ATOM 2613 N N . ARG B 1 69 ? 73.575 19.610 95.292 1.00 84.17 67 ARG B N 1
ATOM 2614 C CA . ARG B 1 69 ? 72.217 19.129 95.518 1.00 80.48 67 ARG B CA 1
ATOM 2615 C C . ARG B 1 69 ? 71.129 20.148 95.234 1.00 77.68 67 ARG B C 1
ATOM 2616 O O . ARG B 1 69 ? 70.018 19.777 94.860 1.00 77.58 67 ARG B O 1
ATOM 2624 N N . TYR B 1 70 ? 71.443 21.428 95.393 1.00 74.88 68 TYR B N 1
ATOM 2625 C CA . TYR B 1 70 ? 70.452 22.471 95.151 1.00 72.84 68 TYR B CA 1
ATOM 2626 C C . TYR B 1 70 ? 70.532 23.052 93.744 1.00 72.60 68 TYR B C 1
ATOM 2627 O O . TYR B 1 70 ? 70.051 24.155 93.474 1.00 73.28 68 TYR B O 1
ATOM 2636 N N . GLN B 1 71 ? 71.137 22.279 92.848 1.00 72.52 69 GLN B N 1
ATOM 2637 C CA . GLN B 1 71 ? 71.285 22.656 91.448 1.00 71.52 69 GLN B CA 1
ATOM 2638 C C . GLN B 1 71 ? 70.023 22.194 90.732 1.00 69.53 69 GLN B C 1
ATOM 2639 O O . GLN B 1 71 ? 69.622 22.755 89.714 1.00 68.46 69 GLN B O 1
ATOM 2645 N N . THR B 1 72 ? 69.405 21.163 91.295 1.00 68.04 70 THR B N 1
ATOM 2646 C CA . THR B 1 72 ? 68.178 20.585 90.766 1.00 67.32 70 THR B CA 1
ATOM 2647 C C . THR B 1 72 ? 67.137 20.562 91.889 1.00 66.34 70 THR B C 1
ATOM 2648 O O . THR B 1 72 ? 67.489 20.594 93.070 1.00 66.75 70 THR B O 1
ATOM 2652 N N . LEU B 1 73 ? 65.861 20.513 91.527 1.00 64.55 71 LEU B N 1
ATOM 2653 C CA . LEU B 1 73 ? 64.803 20.476 92.527 1.00 64.23 71 LEU B CA 1
ATOM 2654 C C . LEU B 1 73 ? 64.876 19.226 93.404 1.00 65.03 71 LEU B C 1
ATOM 2655 O O . LEU B 1 73 ? 64.125 19.094 94.371 1.00 65.26 71 LEU B O 1
ATOM 2660 N N . ASP B 1 74 ? 65.774 18.308 93.064 1.00 65.38 72 ASP B N 1
ATOM 2661 C CA . ASP B 1 74 ? 65.936 17.081 93.836 1.00 65.33 72 ASP B CA 1
ATOM 2662 C C . ASP B 1 74 ? 66.361 17.435 95.255 1.00 63.78 72 ASP B C 1
ATOM 2663 O O . ASP B 1 74 ? 65.722 17.029 96.224 1.00 63.75 72 ASP B O 1
ATOM 2668 N N . GLY B 1 75 ? 67.443 18.201 95.364 1.00 61.83 73 GLY B N 1
ATOM 2669 C CA . GLY B 1 75 ? 67.956 18.600 96.663 1.00 59.94 73 GLY B CA 1
ATOM 2670 C C . GLY B 1 75 ? 66.909 19.186 97.591 1.00 58.15 73 GLY B C 1
ATOM 2671 O O . GLY B 1 75 ? 66.934 18.939 98.796 1.00 59.01 73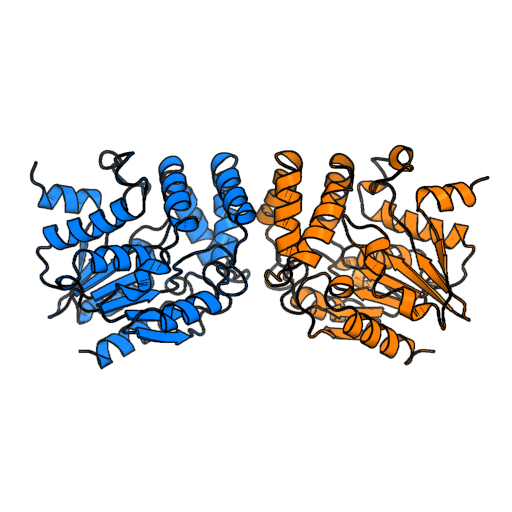 GLY B O 1
ATOM 2672 N N . TYR B 1 76 ? 65.993 19.969 97.030 1.00 55.67 74 TYR B N 1
ATOM 2673 C CA . TYR B 1 76 ? 64.932 20.588 97.814 1.00 53.48 74 TYR B CA 1
ATOM 2674 C C . TYR B 1 76 ? 63.954 19.517 98.273 1.00 51.86 74 TYR B C 1
ATOM 2675 O O . TYR B 1 76 ? 63.404 19.589 99.371 1.00 51.37 74 TYR B O 1
ATOM 2684 N N . ALA B 1 77 ? 63.748 18.515 97.427 1.00 50.83 75 ALA B N 1
ATOM 2685 C CA . ALA B 1 77 ? 62.853 17.419 97.759 1.00 50.03 75 ALA B CA 1
ATOM 2686 C C . ALA B 1 77 ? 63.501 16.666 98.915 1.00 49.36 75 ALA B C 1
ATOM 2687 O O . ALA B 1 77 ? 62.819 16.193 99.825 1.00 47.82 75 ALA B O 1
ATOM 2689 N N . GLN B 1 78 ? 64.829 16.581 98.873 1.00 50.06 76 GLN B N 1
ATOM 2690 C CA . GLN B 1 78 ? 65.593 15.908 99.913 1.00 51.30 76 GLN B CA 1
ATOM 2691 C C . GLN B 1 78 ? 65.404 16.637 101.240 1.00 52.10 76 GLN B C 1
ATOM 2692 O O . GLN B 1 78 ? 65.192 15.997 102.273 1.00 52.99 76 GLN B O 1
ATOM 2698 N N . ASP B 1 79 ? 65.479 17.969 101.216 1.00 51.81 77 ASP B N 1
ATOM 2699 C CA . ASP B 1 79 ? 65.280 18.760 102.432 1.00 51.02 77 ASP B CA 1
ATOM 2700 C C . ASP B 1 79 ? 63.955 18.380 103.093 1.00 50.17 77 ASP B C 1
ATOM 2701 O O . ASP B 1 79 ? 63.879 18.271 104.313 1.00 50.99 77 ASP B O 1
ATOM 2706 N N . VAL B 1 80 ? 62.918 18.183 102.283 1.00 48.65 78 VAL B N 1
ATOM 2707 C CA . VAL B 1 80 ? 61.601 17.806 102.790 1.00 48.81 78 VAL B CA 1
ATOM 2708 C C . VAL B 1 80 ? 61.642 16.424 103.440 1.00 50.19 78 VAL B C 1
ATOM 2709 O O . VAL B 1 80 ? 61.035 16.206 104.493 1.00 51.14 78 VAL B O 1
ATOM 2713 N N . LEU B 1 81 ? 62.344 15.488 102.806 1.00 50.38 79 LEU B N 1
ATOM 2714 C CA . LEU B 1 81 ? 62.471 14.143 103.351 1.00 49.94 79 LEU B CA 1
ATOM 2715 C C . LEU B 1 81 ? 63.263 14.219 104.656 1.00 49.69 79 LEU B C 1
ATOM 2716 O O . LEU B 1 81 ? 62.930 13.558 105.642 1.00 49.08 79 LEU B O 1
ATOM 2721 N N . ASP B 1 82 ? 64.307 15.042 104.664 1.00 49.58 80 ASP B N 1
ATOM 2722 C CA . ASP B 1 82 ? 65.127 15.209 105.860 1.00 49.90 80 ASP B CA 1
ATOM 2723 C C . ASP B 1 82 ? 64.291 15.667 107.046 1.00 48.70 80 ASP B C 1
ATOM 2724 O O . ASP B 1 82 ? 64.375 15.093 108.133 1.00 50.20 80 ASP B O 1
ATOM 2729 N N . VAL B 1 83 ? 63.489 16.707 106.834 1.00 47.28 81 VAL B N 1
ATOM 2730 C CA . VAL B 1 83 ? 62.640 17.250 107.887 1.00 45.10 81 VAL B CA 1
ATOM 2731 C C . VAL B 1 83 ? 61.656 16.201 108.393 1.00 44.91 81 VAL B C 1
ATOM 2732 O O . VAL B 1 83 ? 61.519 16.013 109.598 1.00 42.91 81 VAL B O 1
ATOM 2736 N N . CYS B 1 84 ? 60.974 15.520 107.476 1.00 46.34 82 CYS B N 1
ATOM 2737 C CA . CYS B 1 84 ? 60.017 14.481 107.856 1.00 49.21 82 CYS B CA 1
ATOM 2738 C C . CYS B 1 84 ? 60.716 13.434 108.703 1.00 49.78 82 CYS B C 1
ATOM 2739 O O . CYS B 1 84 ? 60.163 12.925 109.683 1.00 48.75 82 CYS B O 1
ATOM 2742 N N . GLU B 1 85 ? 61.942 13.115 108.309 1.00 51.04 83 GLU B N 1
ATOM 2743 C CA . GLU B 1 85 ? 62.737 12.125 109.014 1.00 52.59 83 GLU B CA 1
ATOM 2744 C C . GLU B 1 85 ? 63.139 12.630 110.398 1.00 50.71 83 GLU B C 1
ATOM 2745 O O . GLU B 1 85 ? 62.946 11.941 111.401 1.00 50.02 83 GLU B O 1
ATOM 2751 N N . ALA B 1 86 ? 63.686 13.839 110.453 1.00 48.10 84 ALA B N 1
ATOM 2752 C CA . ALA B 1 86 ? 64.102 14.412 111.723 1.00 46.24 84 ALA B CA 1
ATOM 2753 C C . ALA B 1 86 ? 62.927 14.502 112.695 1.00 45.32 84 ALA B C 1
ATOM 2754 O O . ALA B 1 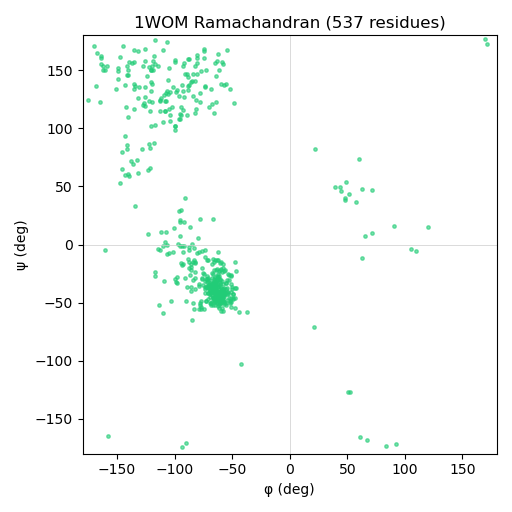86 ? 63.098 14.338 113.900 1.00 45.59 84 ALA B O 1
ATOM 2756 N N . LEU B 1 87 ? 61.731 14.755 112.170 1.00 44.80 85 LEU B N 1
ATOM 2757 C CA . LEU B 1 87 ? 60.547 14.864 113.014 1.00 43.53 85 LEU B CA 1
ATOM 2758 C C . LEU B 1 87 ? 59.947 13.491 113.272 1.00 45.17 85 LEU B C 1
ATOM 2759 O O . LEU B 1 87 ? 58.922 13.368 113.952 1.00 44.53 85 LEU B O 1
ATOM 2764 N N . ASP B 1 88 ? 60.587 12.465 112.716 1.00 47.34 86 ASP B N 1
ATOM 2765 C CA . ASP B 1 88 ? 60.145 11.081 112.878 1.00 50.01 86 ASP B CA 1
ATOM 2766 C C . ASP B 1 88 ? 58.666 10.877 112.537 1.00 50.36 86 ASP B C 1
ATOM 2767 O O . ASP B 1 88 ? 57.944 10.181 113.255 1.00 51.03 86 ASP B O 1
ATOM 2772 N N . LEU B 1 89 ? 58.223 11.479 11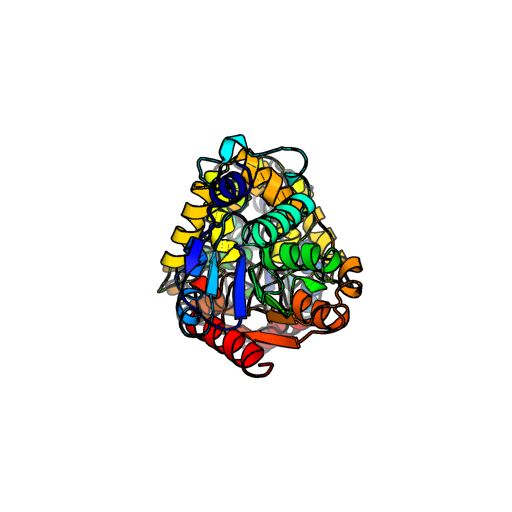1.439 1.00 50.02 87 LEU B N 1
ATOM 2773 C CA . LEU B 1 89 ? 56.836 11.360 111.011 1.00 50.45 87 LEU B CA 1
ATOM 2774 C C . LEU B 1 89 ? 56.570 10.047 110.277 1.00 52.53 87 LEU B C 1
ATOM 2775 O O . LEU B 1 89 ? 57.472 9.437 109.703 1.00 52.87 87 LEU B O 1
ATOM 2780 N N . LYS B 1 90 ? 55.314 9.630 110.292 1.00 54.12 88 LYS B N 1
ATOM 2781 C CA . LYS B 1 90 ? 54.898 8.420 109.609 1.00 56.75 88 LYS B CA 1
ATOM 2782 C C . LYS B 1 90 ? 54.193 8.873 108.331 1.00 56.59 88 LYS B C 1
ATOM 2783 O O . LYS B 1 90 ? 54.487 8.396 107.229 1.00 55.81 88 LYS B O 1
ATOM 2789 N N . GLU B 1 91 ? 53.271 9.816 108.496 1.00 55.17 89 GLU B N 1
ATOM 2790 C CA . GLU B 1 91 ? 52.504 10.359 107.387 1.00 55.65 89 GLU B CA 1
ATOM 2791 C C . GLU B 1 91 ? 52.160 11.818 107.687 1.00 55.20 89 GLU B C 1
ATOM 2792 O O . GLU B 1 91 ? 52.047 12.212 108.848 1.00 55.36 89 GLU B O 1
ATOM 2798 N N . THR B 1 92 ? 51.991 12.621 106.644 1.00 53.60 90 THR B N 1
ATOM 2799 C CA . THR B 1 92 ? 51.655 14.022 106.844 1.00 51.59 90 THR B CA 1
ATOM 2800 C C . THR B 1 92 ? 51.017 14.637 105.615 1.00 51.65 90 THR B C 1
ATOM 2801 O O . THR B 1 92 ? 51.227 14.175 104.495 1.00 51.85 90 THR B O 1
ATOM 2805 N N . VAL B 1 93 ? 50.213 15.669 105.833 1.0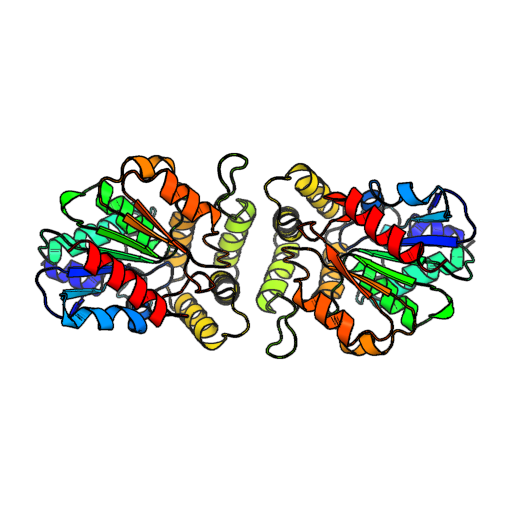0 51.60 91 VAL B N 1
ATOM 2806 C CA . VAL B 1 93 ? 49.598 16.389 104.728 1.00 51.20 91 VAL B CA 1
ATOM 2807 C C . VAL B 1 93 ? 50.703 17.360 104.280 1.00 51.39 91 VAL B C 1
ATOM 2808 O O . VAL B 1 93 ? 51.440 17.899 105.116 1.00 50.12 91 VAL B O 1
ATOM 2812 N N . PHE B 1 94 ? 50.842 17.562 102.974 1.00 51.08 92 PHE B N 1
ATOM 2813 C CA . PHE B 1 94 ? 51.869 18.468 102.459 1.00 49.94 92 PHE B CA 1
ATOM 2814 C C . PHE B 1 94 ? 51.257 19.591 101.631 1.00 48.93 92 PHE B C 1
ATOM 2815 O O . PHE B 1 94 ? 50.682 19.345 100.573 1.00 50.11 92 PHE B O 1
ATOM 2823 N N . VAL B 1 95 ? 51.383 20.821 102.115 1.00 47.13 93 VAL B N 1
ATOM 2824 C CA . VAL B 1 95 ? 50.867 21.983 101.401 1.00 44.82 93 VAL B CA 1
ATOM 2825 C C . VAL B 1 95 ? 52.061 22.739 100.840 1.00 45.18 93 VAL B C 1
ATOM 2826 O O . VAL B 1 95 ? 52.964 23.123 101.582 1.00 45.45 93 VAL B O 1
ATOM 2830 N N . GLY B 1 96 ? 52.071 22.947 99.529 1.00 44.86 94 GLY B N 1
ATOM 2831 C CA . GLY B 1 96 ? 53.182 23.650 98.918 1.00 44.25 94 GLY B CA 1
ATOM 2832 C C . GLY B 1 96 ? 52.746 24.769 97.995 1.00 44.04 94 GLY B C 1
ATOM 2833 O O . GLY B 1 96 ? 51.825 24.599 97.200 1.00 43.81 94 GLY B O 1
ATOM 2834 N N . HIS B 1 97 ? 53.405 25.919 98.109 1.00 43.56 95 HIS B N 1
ATOM 2835 C CA . HIS B 1 97 ? 53.091 27.062 97.265 1.00 42.87 95 HIS B CA 1
ATOM 2836 C C . HIS B 1 97 ? 54.045 27.163 96.093 1.00 43.36 95 HIS B C 1
ATOM 2837 O O . HIS B 1 97 ? 55.258 27.058 96.257 1.00 43.70 95 HIS B O 1
ATOM 2844 N N . SER B 1 98 ? 53.486 27.367 94.905 1.00 44.69 96 SER B N 1
ATOM 2845 C CA . SER B 1 98 ? 54.291 27.519 93.698 1.00 43.83 96 SER B CA 1
ATOM 2846 C C . SER B 1 98 ? 55.315 26.391 93.536 1.00 42.27 96 SER B C 1
ATOM 2847 O O . SER B 1 98 ? 54.951 25.218 93.577 1.00 42.15 96 SER B O 1
ATOM 2850 N N . VAL B 1 99 ? 56.588 26.735 93.355 1.00 42.11 97 VAL B N 1
ATOM 2851 C CA . VAL B 1 99 ? 57.615 25.709 93.185 1.00 43.74 97 VAL B CA 1
ATOM 2852 C C . VAL B 1 99 ? 57.635 24.736 94.370 1.00 44.61 97 VAL B C 1
ATOM 2853 O O . VAL B 1 99 ? 58.099 23.603 94.246 1.00 43.67 97 VAL B O 1
ATOM 2857 N N . GLY B 1 100 ? 57.111 25.183 95.510 1.00 46.72 98 GLY B N 1
ATOM 2858 C CA . GLY B 1 100 ? 57.062 24.342 96.695 1.00 46.82 98 GLY B CA 1
ATOM 2859 C C . GLY B 1 100 ? 56.173 23.123 96.505 1.00 47.43 98 GLY B C 1
ATOM 2860 O O . GLY B 1 100 ? 56.490 22.029 96.972 1.00 47.11 98 GLY B O 1
ATOM 2861 N N . ALA B 1 101 ? 55.053 23.308 95.819 1.00 48.43 99 ALA B N 1
ATOM 2862 C CA . ALA B 1 101 ? 54.134 22.202 95.566 1.00 50.47 99 ALA B CA 1
ATOM 2863 C C . ALA B 1 101 ? 54.841 21.112 94.764 1.00 50.63 99 ALA B C 1
ATOM 2864 O O . ALA B 1 101 ? 54.695 19.921 95.036 1.00 49.98 99 ALA B O 1
ATOM 2866 N N . LEU B 1 102 ? 55.616 21.540 93.779 1.00 51.01 100 LEU B N 1
ATOM 2867 C CA . LEU B 1 102 ? 56.347 20.627 92.916 1.00 52.14 100 LEU B CA 1
ATOM 2868 C C . LEU B 1 102 ? 57.406 19.852 93.693 1.00 52.26 100 LEU B C 1
ATOM 2869 O O . LEU B 1 102 ? 57.604 18.658 93.465 1.00 52.57 100 LEU B O 1
ATOM 2874 N N . ILE B 1 103 ? 58.096 20.538 94.600 1.00 51.45 101 ILE B N 1
ATOM 2875 C CA . ILE B 1 103 ? 59.130 19.902 95.408 1.00 50.33 101 ILE B CA 1
ATOM 2876 C C . ILE B 1 103 ? 58.491 18.786 96.243 1.00 51.33 101 ILE B C 1
ATOM 2877 O O . ILE B 1 103 ? 59.053 17.699 96.385 1.00 50.13 101 ILE B O 1
ATOM 2882 N N . GLY B 1 104 ? 57.305 19.055 96.779 1.00 51.70 102 GLY B N 1
ATOM 2883 C CA . GLY B 1 104 ? 56.611 18.052 97.561 1.00 53.01 102 GLY B CA 1
ATOM 2884 C C . GLY B 1 104 ? 56.258 16.863 96.688 1.00 54.75 102 GLY B C 1
ATOM 2885 O O . GLY B 1 104 ? 56.447 15.712 97.079 1.00 55.23 102 GLY B O 1
ATOM 2886 N N . MET B 1 105 ? 55.739 17.138 95.497 1.00 55.89 103 MET B N 1
ATOM 2887 C CA . MET B 1 105 ? 55.380 16.076 94.570 1.00 55.87 103 MET B CA 1
ATOM 2888 C C . MET B 1 105 ? 56.621 15.223 94.312 1.00 55.41 103 MET B C 1
ATOM 2889 O O . MET B 1 105 ? 56.547 13.997 94.286 1.00 54.34 103 MET B O 1
ATOM 2894 N N . LEU B 1 106 ? 57.763 15.878 94.129 1.00 56.28 104 LEU B N 1
ATOM 2895 C CA . LEU B 1 106 ? 59.009 15.165 93.885 1.00 57.40 104 LEU B CA 1
ATOM 2896 C C . LEU B 1 106 ? 59.348 14.241 95.047 1.00 59.02 104 LEU B C 1
ATOM 2897 O O . LEU B 1 106 ? 59.830 13.127 94.844 1.00 60.66 104 LEU B O 1
ATOM 2902 N N . ALA B 1 107 ? 59.100 14.704 96.267 1.00 59.49 105 ALA B N 1
ATOM 2903 C CA . ALA B 1 107 ? 59.376 13.893 97.447 1.00 59.64 105 ALA B CA 1
ATOM 2904 C C . ALA B 1 107 ? 58.368 12.747 97.547 1.00 60.35 105 ALA B C 1
ATOM 2905 O O . ALA B 1 107 ? 58.716 11.635 97.949 1.00 59.82 105 ALA B O 1
ATOM 2907 N N . SER B 1 108 ? 57.123 13.022 97.167 1.00 61.04 106 SER B N 1
ATOM 2908 C CA . SER B 1 108 ? 56.063 12.024 97.230 1.00 62.96 106 SER B CA 1
ATOM 2909 C C . SER B 1 108 ? 56.300 10.837 96.304 1.00 64.43 106 SER B C 1
ATOM 2910 O O . SER B 1 108 ? 55.921 9.714 96.630 1.00 65.17 106 SER B O 1
ATOM 2913 N N . ILE B 1 109 ? 56.909 11.067 95.146 1.00 65.57 107 ILE B N 1
ATOM 2914 C CA . ILE B 1 109 ? 57.150 9.949 94.244 1.00 67.17 107 ILE B CA 1
ATOM 2915 C C . ILE B 1 109 ? 58.175 9.002 94.875 1.00 67.06 107 ILE B C 1
ATOM 2916 O O . ILE B 1 109 ? 58.101 7.784 94.691 1.00 67.72 107 ILE B O 1
ATOM 2921 N N . ARG B 1 110 ? 59.108 9.561 95.641 1.00 65.51 108 ARG B N 1
ATOM 2922 C CA . ARG B 1 110 ? 60.135 8.760 96.305 1.00 65.32 108 ARG B CA 1
ATOM 2923 C C . ARG B 1 110 ? 59.646 8.055 97.578 1.00 64.75 108 ARG B C 1
ATOM 2924 O O . ARG B 1 110 ? 60.084 6.944 97.887 1.00 64.04 108 ARG B O 1
ATOM 2932 N N . ARG B 1 111 ? 58.743 8.698 98.314 1.00 63.35 109 ARG B N 1
ATOM 2933 C CA . ARG B 1 111 ? 58.238 8.133 99.563 1.00 61.83 109 ARG B CA 1
ATOM 2934 C C . ARG B 1 111 ? 56.750 8.395 99.703 1.00 60.46 109 ARG B C 1
ATOM 2935 O O . ARG B 1 111 ? 56.314 9.033 100.656 1.00 60.89 109 ARG B O 1
ATOM 2943 N N . PRO B 1 112 ? 55.945 7.893 98.762 1.00 59.08 110 PRO B N 1
ATOM 2944 C CA . PRO B 1 112 ? 54.494 8.099 98.811 1.00 58.61 110 PRO B CA 1
ATOM 2945 C C . PRO B 1 112 ? 53.819 7.748 100.137 1.00 58.52 110 PRO B C 1
ATOM 2946 O O . PRO B 1 112 ? 52.770 8.306 100.476 1.00 57.85 110 PRO B O 1
ATOM 2950 N N . GLU B 1 113 ? 54.422 6.834 100.889 1.00 59.05 111 GLU B N 1
ATOM 2951 C CA . GLU B 1 113 ? 53.851 6.417 102.168 1.00 59.93 111 GLU B CA 1
ATOM 2952 C C . GLU B 1 113 ? 54.021 7.495 103.234 1.00 58.40 111 GLU B C 1
ATOM 2953 O O . GLU B 1 113 ? 53.431 7.422 104.310 1.00 58.70 111 GLU B O 1
ATOM 2959 N N . LEU B 1 114 ? 54.829 8.497 102.919 1.00 57.15 112 LEU B N 1
ATOM 2960 C CA . LEU B 1 114 ? 55.100 9.588 103.842 1.00 56.45 112 LEU B CA 1
ATOM 2961 C C . LEU B 1 114 ? 54.046 10.695 103.757 1.00 55.61 112 LEU B C 1
ATOM 2962 O O . LEU B 1 114 ? 53.857 11.454 104.707 1.00 55.74 112 LEU B O 1
ATOM 2967 N N . PHE B 1 115 ? 53.343 10.770 102.629 1.00 54.38 113 PHE B N 1
ATOM 2968 C CA . PHE B 1 115 ? 52.330 11.802 102.440 1.00 53.05 113 PHE B CA 1
ATOM 2969 C C . PHE B 1 115 ? 50.941 11.242 102.196 1.00 54.40 113 PHE B C 1
ATOM 2970 O O . PHE B 1 115 ? 50.779 10.257 101.478 1.00 56.94 113 PHE B O 1
ATOM 2978 N N . SER B 1 116 ? 49.939 11.878 102.799 1.00 55.31 114 SER B N 1
ATOM 2979 C CA . SER B 1 116 ? 48.557 11.452 102.644 1.00 57.03 114 SER B CA 1
ATOM 2980 C C . SER B 1 116 ? 47.850 12.287 101.576 1.00 58.86 114 SER B C 1
ATOM 2981 O O . SER B 1 116 ? 46.971 11.790 100.873 1.00 60.35 114 SER B O 1
ATOM 2984 N N . HIS B 1 117 ? 48.230 13.559 101.465 1.00 59.60 115 HIS B N 1
ATOM 2985 C CA . HIS B 1 117 ? 47.645 14.466 100.478 1.00 59.46 115 HIS B CA 1
ATOM 2986 C C . HIS B 1 117 ? 48.662 15.500 100.031 1.00 58.77 115 HIS B C 1
ATOM 2987 O O . HIS B 1 117 ? 49.541 15.893 100.800 1.00 57.93 115 HIS B O 1
ATOM 2994 N N . LEU B 1 118 ? 48.535 15.943 98.785 1.00 57.97 116 LEU B N 1
ATOM 2995 C CA . LEU B 1 118 ? 49.419 16.969 98.241 1.00 56.00 116 LEU B CA 1
ATOM 2996 C C . LEU B 1 118 ? 48.571 18.188 97.890 1.00 55.10 116 LEU B C 1
ATOM 2997 O O . LEU B 1 118 ? 47.858 18.187 96.889 1.00 56.29 116 LEU B O 1
ATOM 3002 N N . VAL B 1 119 ? 48.623 19.217 98.730 1.00 53.28 117 VAL B N 1
ATOM 3003 C CA . VAL B 1 119 ? 47.867 20.435 98.470 1.00 52.65 117 VAL B CA 1
ATOM 3004 C C . VAL B 1 119 ? 48.809 21.400 97.760 1.00 52.30 117 VAL B C 1
ATOM 3005 O O . VAL B 1 119 ? 49.773 21.889 98.346 1.00 52.25 117 VAL B O 1
ATOM 3009 N N . MET B 1 120 ? 48.531 21.659 96.488 1.00 52.62 118 MET B N 1
ATOM 3010 C CA . MET B 1 120 ? 49.377 22.530 95.682 1.00 52.20 118 MET B CA 1
ATOM 3011 C C . MET B 1 120 ? 48.718 23.868 95.382 1.00 51.91 118 MET B C 1
ATOM 3012 O O . MET B 1 120 ? 47.699 23.927 94.699 1.00 52.19 118 MET B O 1
ATOM 3017 N N . VAL B 1 121 ? 49.305 24.940 95.903 1.00 51.65 119 VAL B N 1
ATOM 3018 C CA . VAL B 1 121 ? 48.787 26.288 95.685 1.00 51.21 119 VAL B CA 1
ATOM 3019 C C . VAL B 1 121 ? 49.550 26.929 94.521 1.00 51.06 119 VAL B C 1
ATOM 3020 O O . VAL B 1 121 ? 50.735 27.270 94.654 1.00 51.38 119 VAL B O 1
ATOM 3024 N N . GLY B 1 122 ? 48.870 27.072 93.382 1.00 48.89 120 GLY B N 1
ATOM 3025 C CA . GLY B 1 122 ? 49.483 27.666 92.204 1.00 46.28 120 GLY B CA 1
ATOM 3026 C C . GLY B 1 122 ? 50.661 26.888 91.640 1.00 45.08 120 GLY B C 1
ATOM 3027 O O . GLY B 1 122 ? 51.702 27.475 91.347 1.00 42.15 120 GLY B O 1
ATOM 3028 N N . PRO B 1 123 ? 50.525 25.564 91.456 1.00 45.57 121 PRO B N 1
ATOM 3029 C CA . PRO B 1 123 ? 51.607 24.729 90.922 1.00 47.14 121 PRO B CA 1
ATOM 3030 C C . PRO B 1 123 ? 51.861 24.863 89.424 1.00 49.82 121 PRO B C 1
ATOM 3031 O O . PRO B 1 123 ? 51.061 25.442 88.686 1.00 50.93 121 PRO B O 1
ATOM 3035 N N . SER B 1 124 ? 52.985 24.305 88.990 1.00 51.70 122 SER B N 1
ATOM 3036 C CA . SER B 1 124 ? 53.377 24.317 87.590 1.00 54.48 122 SER B CA 1
ATOM 3037 C C . SER B 1 124 ? 54.496 23.299 87.336 1.00 56.18 122 SER B C 1
ATOM 3038 O O . SER B 1 124 ? 55.555 23.346 87.970 1.00 54.97 122 SER B O 1
ATOM 3041 N N . PRO B 1 125 ? 54.264 22.353 86.411 1.00 57.32 123 PRO B N 1
ATOM 3042 C CA . PRO B 1 125 ? 55.258 21.330 86.082 1.00 58.66 123 PRO B CA 1
ATOM 3043 C C . PRO B 1 125 ? 56.313 21.825 85.098 1.00 59.79 123 PRO B C 1
ATOM 3044 O O . PRO B 1 125 ? 57.368 21.204 84.939 1.00 60.94 123 PRO B O 1
ATOM 3048 N N . CYS B 1 126 ? 56.019 22.948 84.445 1.00 59.74 124 CYS B N 1
ATOM 3049 C CA . CYS B 1 126 ? 56.919 23.547 83.459 1.00 58.99 124 CYS B CA 1
ATOM 3050 C C . CYS B 1 126 ? 56.409 24.946 83.134 1.00 58.30 124 CYS B C 1
ATOM 3051 O O . CYS B 1 126 ? 55.211 25.143 82.945 1.00 57.21 124 CYS B O 1
ATOM 3054 N N . TYR B 1 127 ? 57.312 25.916 83.067 1.00 58.26 125 TYR B N 1
ATOM 3055 C CA . TYR B 1 127 ? 56.914 27.292 82.786 1.00 59.61 125 TYR B CA 1
ATOM 3056 C C . TYR B 1 127 ? 56.974 27.678 81.310 1.00 61.23 125 TYR B C 1
ATOM 3057 O O . TYR B 1 127 ? 56.629 28.804 80.945 1.00 60.37 125 TYR B O 1
ATOM 3066 N N . LEU B 1 128 ? 57.394 26.743 80.463 1.00 62.70 126 LEU B N 1
ATOM 3067 C CA . LEU B 1 128 ? 57.513 27.011 79.037 1.00 64.93 126 LEU B CA 1
ATOM 3068 C C . LEU B 1 128 ? 56.248 26.838 78.200 1.00 66.31 126 LEU B C 1
ATOM 3069 O O . LEU B 1 128 ? 55.455 25.916 78.408 1.00 65.99 126 LEU B O 1
ATOM 3074 N N . ASN B 1 129 ? 56.074 27.756 77.253 1.00 67.50 127 ASN B N 1
ATOM 3075 C CA . ASN B 1 129 ? 54.954 27.735 76.324 1.00 69.58 127 ASN B CA 1
ATOM 3076 C C . ASN B 1 129 ? 55.311 26.675 75.290 1.00 71.80 127 ASN B C 1
ATOM 3077 O O . ASN B 1 129 ? 56.360 26.762 74.652 1.00 72.05 127 ASN B O 1
ATOM 3082 N N . ASP B 1 130 ? 54.458 25.670 75.133 1.00 74.43 128 ASP B N 1
ATOM 3083 C CA . ASP B 1 130 ? 54.722 24.609 74.166 1.00 77.89 128 ASP B CA 1
ATOM 3084 C C . ASP B 1 130 ? 53.452 24.222 73.404 1.00 79.66 128 ASP B C 1
ATOM 3085 O O . ASP B 1 130 ? 52.889 23.146 73.628 1.00 80.51 128 ASP B O 1
ATOM 3090 N N . PRO B 1 131 ? 52.985 25.097 72.491 1.00 80.13 129 PRO B N 1
ATOM 3091 C CA . PRO B 1 131 ? 51.776 24.816 71.712 1.00 79.86 129 PRO B CA 1
ATOM 3092 C C . PRO B 1 131 ? 51.951 23.616 70.784 1.00 79.74 129 PRO B C 1
ATOM 3093 O O . PRO B 1 131 ? 53.073 23.274 70.401 1.00 78.88 129 PRO B O 1
ATOM 3097 N N . PRO B 1 132 ? 50.838 22.962 70.412 1.00 79.74 130 PRO B N 1
ATOM 3098 C CA . PRO B 1 132 ? 49.474 23.308 70.827 1.00 80.21 130 PRO B CA 1
ATOM 3099 C C . PRO B 1 132 ? 49.018 22.503 72.041 1.00 81.26 130 PRO B C 1
ATOM 3100 O O . PRO B 1 132 ? 47.904 22.686 72.541 1.00 81.30 130 PRO B O 1
ATOM 3104 N N . GLU B 1 133 ? 49.890 21.614 72.506 1.00 82.24 131 GLU B N 1
ATOM 3105 C CA . GLU B 1 133 ? 49.593 20.750 73.644 1.00 83.61 131 GLU B CA 1
ATOM 3106 C C . GLU B 1 133 ? 49.713 21.399 75.024 1.00 83.41 131 GLU B C 1
ATOM 3107 O O . GLU B 1 133 ? 48.757 21.377 75.804 1.00 83.52 131 GLU B O 1
ATOM 3113 N N . TYR B 1 134 ? 50.877 21.972 75.328 1.00 82.63 132 TYR B N 1
ATOM 3114 C CA . TYR B 1 134 ? 51.098 22.594 76.634 1.00 81.27 132 TYR B CA 1
ATOM 3115 C C . TYR B 1 134 ? 51.450 24.083 76.595 1.00 80.57 132 TYR B C 1
ATOM 3116 O O . TYR B 1 134 ? 52.322 24.510 75.842 1.00 79.22 132 TYR B O 1
ATOM 3125 N N . TYR B 1 135 ? 50.777 24.866 77.432 1.00 80.34 133 TYR B N 1
ATOM 3126 C CA . TYR B 1 135 ? 51.019 26.302 77.499 1.00 80.35 133 TYR B CA 1
ATOM 3127 C C . TYR B 1 135 ? 51.529 26.723 78.877 1.00 78.84 133 TYR B C 1
ATOM 3128 O O . TYR B 1 135 ? 50.748 27.095 79.755 1.00 77.57 133 TYR B O 1
ATOM 3137 N N . GLY B 1 136 ? 52.847 26.660 79.053 1.00 77.66 134 GLY B N 1
ATOM 3138 C CA . GLY B 1 136 ? 53.457 27.033 80.320 1.00 75.98 134 GLY B CA 1
ATOM 3139 C C . GLY B 1 136 ? 53.283 28.498 80.680 1.00 74.75 134 GLY B C 1
ATOM 3140 O O . GLY B 1 136 ? 53.253 28.849 81.861 1.00 75.04 134 GLY B O 1
ATOM 3141 N N . GLY B 1 137 ? 53.188 29.352 79.661 1.00 73.54 135 GLY B N 1
ATOM 3142 C CA . GLY B 1 137 ? 52.996 30.775 79.885 1.00 70.13 135 GLY B CA 1
ATOM 3143 C C . GLY B 1 137 ? 54.204 31.662 79.655 1.00 68.81 135 GLY B C 1
ATOM 3144 O O . GLY B 1 137 ? 54.094 32.885 79.744 1.00 68.77 135 GLY B O 1
ATOM 3145 N N . PHE B 1 138 ? 55.351 31.058 79.352 1.00 68.22 136 PHE B N 1
ATOM 3146 C CA . PHE B 1 138 ? 56.587 31.809 79.131 1.00 68.33 136 PHE B CA 1
ATOM 3147 C C . PHE B 1 138 ? 57.378 31.350 77.915 1.00 68.46 136 PHE B C 1
ATOM 3148 O O . PHE B 1 138 ? 57.251 30.212 77.463 1.00 68.59 136 PHE B O 1
ATOM 3156 N N . GLU B 1 139 ? 58.208 32.250 77.397 1.00 67.85 137 GLU B N 1
ATOM 3157 C CA . GLU B 1 139 ? 59.060 31.950 76.257 1.00 66.64 137 GLU B CA 1
ATOM 3158 C C . GLU B 1 139 ? 60.478 31.797 76.783 1.00 66.40 137 GLU B C 1
ATOM 3159 O O . GLU B 1 139 ? 60.894 32.518 77.692 1.00 65.24 137 GLU B O 1
ATOM 3165 N N . GLU B 1 140 ? 61.206 30.846 76.216 1.00 66.59 138 GLU B N 1
ATOM 3166 C CA . GLU B 1 140 ? 62.588 30.600 76.599 1.00 67.19 138 GLU B CA 1
ATOM 3167 C C . GLU B 1 140 ? 63.271 31.938 76.886 1.00 66.81 138 GLU B C 1
ATOM 3168 O O . GLU B 1 140 ? 63.766 32.179 77.988 1.00 66.72 138 GLU B O 1
ATOM 3174 N N . GLU B 1 141 ? 63.271 32.811 75.882 1.00 66.24 139 GLU B N 1
ATOM 3175 C CA . GLU B 1 141 ? 63.897 34.125 75.984 1.00 65.27 139 GLU B CA 1
ATOM 3176 C C . GLU B 1 141 ? 63.391 34.949 77.162 1.00 63.69 139 GLU B C 1
ATOM 3177 O O . GLU B 1 141 ? 64.163 35.667 77.797 1.00 61.86 139 GLU B O 1
ATOM 3183 N N . GLN B 1 142 ? 62.095 34.856 77.443 1.00 62.60 140 GLN B N 1
ATOM 3184 C CA . GLN B 1 142 ? 61.511 35.601 78.551 1.00 62.25 140 GLN B CA 1
ATOM 3185 C C . GLN B 1 142 ? 62.107 35.150 79.877 1.00 61.93 140 GLN B C 1
ATOM 3186 O O . GLN B 1 142 ? 62.474 35.980 80.713 1.00 60.80 140 GLN B O 1
ATOM 3192 N N . LEU B 1 143 ? 62.214 33.836 80.063 1.00 61.53 141 LEU B N 1
ATOM 3193 C CA . LEU B 1 143 ? 62.787 33.291 81.286 1.00 61.18 141 LEU B CA 1
ATOM 3194 C C . LEU B 1 143 ? 64.279 33.597 81.324 1.00 61.64 141 LEU B C 1
ATOM 3195 O O . LEU B 1 143 ? 64.821 33.944 82.375 1.00 62.07 141 LEU B O 1
ATOM 3200 N N . LEU B 1 144 ? 64.939 33.474 80.174 1.00 61.31 142 LEU B N 1
ATOM 3201 C CA . LEU B 1 144 ? 66.360 33.778 80.079 1.00 62.02 142 LEU B CA 1
ATOM 3202 C C . LEU B 1 144 ? 66.546 35.256 80.427 1.00 62.57 142 LEU B C 1
ATOM 3203 O O . LEU B 1 144 ? 67.517 35.639 81.081 1.00 62.34 142 LEU B O 1
ATOM 3208 N N . GLY B 1 145 ? 65.603 36.080 79.978 1.00 62.95 143 GLY B N 1
ATOM 3209 C CA . GLY B 1 145 ? 65.666 37.506 80.240 1.00 63.92 143 GLY B CA 1
ATOM 3210 C C . GLY B 1 145 ? 65.670 37.803 81.725 1.00 64.76 143 GLY B C 1
ATOM 3211 O O . GLY B 1 145 ? 66.510 38.563 82.211 1.00 64.35 143 GLY B O 1
ATOM 3212 N N . LEU B 1 146 ? 64.723 37.209 82.446 1.00 65.14 144 LEU B N 1
ATOM 3213 C CA . LEU B 1 146 ? 64.638 37.401 83.887 1.00 65.68 144 LEU B CA 1
ATOM 3214 C C . LEU B 1 146 ? 65.894 36.837 84.539 1.00 66.66 144 LEU B C 1
ATOM 3215 O O . LEU B 1 146 ? 66.525 37.494 85.370 1.00 65.21 144 LEU B O 1
ATOM 3220 N N . LEU B 1 147 ? 66.256 35.617 84.151 1.00 68.13 145 LEU B N 1
ATOM 3221 C CA . LEU B 1 147 ? 67.444 34.972 84.693 1.00 70.56 145 LEU B CA 1
ATOM 3222 C C . LEU B 1 147 ? 68.616 35.939 84.559 1.00 71.37 145 LEU B C 1
ATOM 3223 O O . LEU B 1 147 ? 69.295 36.253 85.536 1.00 71.13 145 LEU B O 1
ATOM 3228 N N . GLU B 1 148 ? 68.833 36.412 83.337 1.00 72.57 146 GLU B N 1
ATOM 3229 C CA . GLU B 1 148 ? 69.902 37.356 83.040 1.00 73.74 146 GLU B CA 1
ATOM 3230 C C . GLU B 1 148 ? 69.872 38.565 83.978 1.00 72.18 146 GLU B C 1
ATOM 3231 O O . GLU B 1 148 ? 70.887 38.915 84.584 1.00 71.46 146 GLU B O 1
ATOM 3237 N N . MET B 1 149 ? 68.703 39.187 84.106 1.00 70.67 147 MET B N 1
ATOM 3238 C CA . MET B 1 149 ? 68.553 40.366 84.952 1.00 69.78 147 MET B CA 1
ATOM 3239 C C . MET B 1 149 ? 68.909 40.122 86.409 1.00 70.25 147 MET B C 1
ATOM 3240 O O . MET B 1 149 ? 69.370 41.034 87.091 1.00 69.46 147 MET B O 1
ATOM 3245 N N . MET B 1 150 ? 68.684 38.902 86.891 1.00 71.76 148 MET B N 1
ATOM 3246 C CA . MET B 1 150 ? 69.004 38.570 88.277 1.00 73.55 148 MET B CA 1
ATOM 3247 C C . MET B 1 150 ? 70.479 38.817 88.553 1.00 74.88 148 MET B C 1
ATOM 3248 O O . MET B 1 150 ? 70.844 39.330 89.615 1.00 75.32 148 MET B O 1
ATOM 3253 N N . GLU B 1 151 ? 71.323 38.450 87.591 1.00 76.03 149 GLU B N 1
ATOM 3254 C CA . GLU B 1 151 ? 72.763 38.627 87.728 1.00 77.29 149 GLU B CA 1
ATOM 3255 C C . GLU B 1 151 ? 73.208 40.071 87.514 1.00 76.34 149 GLU B C 1
ATOM 3256 O O . GLU B 1 151 ? 73.855 40.659 88.379 1.00 76.80 149 GLU B O 1
ATOM 3262 N N . LYS B 1 152 ? 72.859 40.638 86.364 1.00 74.92 150 LYS B N 1
ATOM 3263 C CA . LYS B 1 152 ? 73.244 42.010 86.044 1.00 73.80 150 LYS B CA 1
ATOM 3264 C C . LYS B 1 152 ? 72.730 43.020 87.070 1.00 73.17 150 LYS B C 1
ATOM 3265 O O . LYS B 1 152 ? 73.476 43.884 87.530 1.00 73.17 150 LYS B O 1
ATOM 3271 N N . ASN B 1 153 ? 71.453 42.906 87.425 1.00 72.50 151 ASN B N 1
ATOM 3272 C CA . ASN B 1 153 ? 70.831 43.812 88.386 1.00 70.98 151 ASN B CA 1
ATOM 3273 C C . ASN B 1 153 ? 69.828 43.064 89.263 1.00 70.36 151 ASN B C 1
ATOM 3274 O O . ASN B 1 153 ? 68.657 42.927 88.913 1.00 70.62 151 ASN B O 1
ATOM 3279 N N . TYR B 1 154 ? 70.295 42.594 90.414 1.00 69.19 152 TYR B N 1
ATOM 3280 C CA . TYR B 1 154 ? 69.456 41.832 91.330 1.00 68.30 152 TYR B CA 1
ATOM 3281 C C . TYR B 1 154 ? 68.307 42.596 91.994 1.00 67.69 152 TYR B C 1
ATOM 3282 O O . TYR B 1 154 ? 67.161 42.148 91.950 1.00 68.05 152 TYR B O 1
ATOM 3291 N N . ILE B 1 155 ? 68.607 43.733 92.613 1.00 66.33 153 ILE B N 1
ATOM 3292 C CA . ILE B 1 155 ? 67.577 44.527 93.286 1.00 65.39 153 ILE B CA 1
ATOM 3293 C C . ILE B 1 155 ? 66.412 44.898 92.363 1.00 64.19 153 ILE B C 1
ATOM 3294 O O . ILE B 1 155 ? 65.245 44.702 92.715 1.00 64.01 153 ILE B O 1
ATOM 3299 N N . GLY B 1 156 ? 66.733 45.442 91.191 1.00 62.29 154 GLY B N 1
ATOM 3300 C CA . GLY B 1 156 ? 65.700 45.823 90.243 1.00 59.65 154 GLY B CA 1
ATOM 3301 C C . GLY B 1 156 ? 64.875 44.616 89.843 1.00 57.82 154 GLY B C 1
ATOM 3302 O O . GLY B 1 156 ? 63.660 44.711 89.655 1.00 55.78 154 GLY B O 1
ATOM 3303 N N . TRP B 1 157 ? 65.545 43.476 89.706 1.00 56.56 155 TRP B N 1
ATOM 3304 C CA . TRP B 1 157 ? 64.876 42.231 89.348 1.00 56.27 155 TRP B CA 1
ATOM 3305 C C . TRP B 1 157 ? 63.865 41.880 90.428 1.00 55.43 155 TRP B C 1
ATOM 3306 O O . TRP B 1 157 ? 62.705 41.592 90.141 1.00 55.70 155 TRP B O 1
ATOM 3317 N N . ALA B 1 158 ? 64.328 41.898 91.674 1.00 54.24 156 ALA B N 1
ATOM 3318 C CA . ALA B 1 158 ? 63.489 41.574 92.818 1.00 53.29 156 ALA B CA 1
ATOM 3319 C C . ALA B 1 158 ? 62.178 42.346 92.785 1.00 52.21 156 ALA B C 1
ATOM 3320 O O . ALA B 1 158 ? 61.108 41.773 93.001 1.00 51.08 156 ALA B O 1
ATOM 3322 N N . THR B 1 159 ? 62.262 43.644 92.509 1.00 51.41 157 THR B N 1
ATOM 3323 C CA . THR B 1 159 ? 61.070 44.482 92.458 1.00 51.80 157 THR B CA 1
ATOM 3324 C C . THR B 1 159 ? 60.251 44.263 91.184 1.00 50.01 157 THR B C 1
ATOM 3325 O O . THR B 1 159 ? 59.023 44.311 91.216 1.00 49.78 157 THR B O 1
ATOM 3329 N N . VAL B 1 160 ? 60.922 44.003 90.068 1.00 48.26 158 VAL B N 1
ATOM 3330 C CA . VAL B 1 160 ? 60.211 43.760 88.817 1.00 47.64 158 VAL B CA 1
ATOM 3331 C C . VAL B 1 160 ? 59.476 42.423 88.885 1.00 47.68 158 VAL B C 1
ATOM 3332 O O . VAL B 1 160 ? 58.326 42.316 88.460 1.00 47.31 158 VAL B O 1
ATOM 3336 N N . PHE B 1 161 ? 60.148 41.408 89.424 1.00 48.00 159 PHE B N 1
ATOM 3337 C CA . PHE B 1 161 ? 59.573 40.069 89.533 1.00 48.13 159 PHE B CA 1
ATOM 3338 C C . PHE B 1 161 ? 58.473 39.989 90.596 1.00 48.52 159 PHE B C 1
ATOM 3339 O O . PHE B 1 161 ? 57.539 39.192 90.481 1.00 49.21 159 PHE B O 1
ATOM 3347 N N . ALA B 1 162 ? 58.584 40.816 91.629 1.00 47.93 160 ALA B N 1
ATOM 3348 C CA . ALA B 1 162 ? 57.583 40.827 92.688 1.00 47.51 160 ALA B CA 1
ATOM 3349 C C . ALA B 1 162 ? 56.253 41.352 92.142 1.00 47.04 160 ALA B C 1
ATOM 3350 O O . ALA B 1 162 ? 55.179 40.841 92.482 1.00 45.24 160 ALA B O 1
ATOM 3352 N N . ALA B 1 163 ? 56.329 42.374 91.295 1.00 46.64 161 ALA B N 1
ATOM 3353 C CA . ALA B 1 163 ? 55.129 42.955 90.710 1.00 45.98 161 ALA B CA 1
ATOM 3354 C C . ALA B 1 163 ? 54.470 41.931 89.800 1.00 46.54 161 ALA B C 1
ATOM 3355 O O . ALA B 1 163 ? 53.256 41.716 89.857 1.00 46.05 161 ALA B O 1
ATOM 3357 N N . THR B 1 164 ? 55.289 41.292 88.970 1.00 46.07 162 THR B N 1
ATOM 3358 C CA . THR B 1 164 ? 54.814 40.290 88.027 1.00 45.87 162 THR B CA 1
ATOM 3359 C C . THR B 1 164 ? 54.071 39.138 88.699 1.00 47.45 162 THR B C 1
ATOM 3360 O O . THR B 1 164 ? 52.969 38.787 88.286 1.00 46.15 162 THR B O 1
ATOM 3364 N N . VAL B 1 165 ? 54.665 38.557 89.740 1.00 48.70 163 VAL B N 1
ATOM 3365 C CA . VAL B 1 165 ? 54.025 37.436 90.416 1.00 50.18 163 VAL B CA 1
ATOM 3366 C C . VAL B 1 165 ? 52.745 37.844 91.140 1.00 50.78 163 VAL B C 1
ATOM 3367 O O . VAL B 1 165 ? 51.761 37.104 91.131 1.00 50.98 163 VAL B O 1
ATOM 3371 N N . LEU B 1 166 ? 52.755 39.021 91.759 1.00 51.25 164 LEU B N 1
ATOM 3372 C CA . LEU B 1 166 ? 51.586 39.504 92.484 1.00 51.55 164 LEU B CA 1
ATOM 3373 C C . LEU B 1 166 ? 50.446 39.865 91.543 1.00 52.27 164 LEU B C 1
ATOM 3374 O O . LEU B 1 166 ? 49.278 39.610 91.842 1.00 49.84 164 LEU B O 1
ATOM 3379 N N . ASN B 1 167 ? 50.802 40.466 90.409 1.00 54.48 165 ASN B N 1
ATOM 3380 C CA . ASN B 1 167 ? 49.840 40.875 89.388 1.00 55.14 165 ASN B CA 1
ATOM 3381 C C . ASN B 1 167 ? 48.655 41.627 89.993 1.00 55.37 165 ASN B C 1
ATOM 3382 O O . ASN B 1 167 ? 47.513 41.472 89.561 1.00 55.56 165 ASN B O 1
ATOM 3387 N N . GLN B 1 168 ? 48.948 42.449 90.997 1.00 56.05 166 GLN B N 1
ATOM 3388 C CA . GLN B 1 168 ? 47.937 43.239 91.694 1.00 56.74 166 GLN B CA 1
ATOM 3389 C C . GLN B 1 168 ? 48.509 44.585 92.126 1.00 57.47 166 GLN B C 1
ATOM 3390 O O . GLN B 1 168 ? 48.864 44.775 93.295 1.00 56.40 166 GLN B O 1
ATOM 3396 N N . PRO B 1 169 ? 48.598 45.541 91.190 1.00 57.59 167 PRO B N 1
ATOM 3397 C CA . PRO B 1 169 ? 49.132 46.871 91.496 1.00 58.35 167 PRO B CA 1
ATOM 3398 C C . PRO B 1 169 ? 48.335 47.623 92.564 1.00 59.25 167 PRO B C 1
ATOM 3399 O O . PRO B 1 169 ? 48.821 48.595 93.142 1.00 59.49 167 PRO B O 1
ATOM 3403 N N . ASP B 1 170 ? 47.117 47.158 92.827 1.00 61.41 168 ASP B N 1
ATOM 3404 C CA . ASP B 1 170 ? 46.238 47.765 93.826 1.00 63.47 168 ASP B CA 1
ATOM 3405 C C . ASP B 1 170 ? 46.513 47.197 95.221 1.00 64.04 168 ASP B C 1
ATOM 3406 O O . ASP B 1 170 ? 45.715 47.370 96.144 1.00 63.97 168 ASP B O 1
ATOM 3411 N N . ARG B 1 171 ? 47.647 46.518 95.367 1.00 64.61 169 ARG B N 1
ATOM 3412 C CA . ARG B 1 171 ? 48.032 45.918 96.641 1.00 63.12 169 ARG B CA 1
ATOM 3413 C C . ARG B 1 171 ? 49.547 45.996 96.791 1.00 62.87 169 ARG B C 1
ATOM 3414 O O . ARG B 1 171 ? 50.227 44.968 96.838 1.00 61.53 169 ARG B O 1
ATOM 3422 N N . PRO B 1 172 ? 50.095 47.220 96.878 1.00 62.31 170 PRO B N 1
ATOM 3423 C CA . PRO B 1 172 ? 51.535 47.452 97.017 1.00 62.52 170 PRO B CA 1
ATOM 3424 C C . PRO B 1 172 ? 52.139 46.888 98.293 1.00 62.59 170 PRO B C 1
ATOM 3425 O O . PRO B 1 172 ? 53.334 46.598 98.339 1.00 62.81 170 PRO B O 1
ATOM 3429 N N . GLU B 1 173 ? 51.319 46.738 99.329 1.00 62.81 171 GLU B N 1
ATOM 3430 C CA . GLU B 1 173 ? 51.820 46.216 100.590 1.00 63.09 171 GLU B CA 1
ATOM 3431 C C . GLU B 1 173 ? 52.318 44.787 100.428 1.00 62.30 171 GLU B C 1
ATOM 3432 O O . GLU B 1 173 ? 53.421 44.466 100.865 1.00 63.28 171 GLU B O 1
ATOM 3438 N N . ILE B 1 174 ? 51.522 43.929 99.796 1.00 61.65 172 ILE B N 1
ATOM 3439 C CA . ILE B 1 174 ? 51.943 42.548 99.585 1.00 62.37 172 ILE B CA 1
ATOM 3440 C C . ILE B 1 174 ? 53.132 42.528 98.627 1.00 62.62 172 ILE B C 1
ATOM 3441 O O . ILE B 1 174 ? 54.034 41.700 98.751 1.00 61.51 172 ILE B O 1
ATOM 3446 N N . LYS B 1 175 ? 53.122 43.455 97.678 1.00 63.69 173 LYS B N 1
ATOM 3447 C CA . LYS B 1 175 ? 54.184 43.576 96.685 1.00 66.10 173 LYS B CA 1
ATOM 3448 C C . LYS B 1 175 ? 55.557 43.823 97.322 1.00 66.73 173 LYS B C 1
ATOM 3449 O O . LYS B 1 175 ? 56.537 43.154 96.985 1.00 66.61 173 LYS B O 1
ATOM 3455 N N . GLU B 1 176 ? 55.630 44.783 98.238 1.00 67.67 174 GLU B N 1
ATOM 3456 C CA . GLU B 1 176 ? 56.894 45.086 98.894 1.00 68.91 174 GLU B CA 1
ATOM 3457 C C . GLU B 1 176 ? 57.341 43.969 99.828 1.00 68.43 174 GLU B C 1
ATOM 3458 O O . GLU B 1 176 ? 58.534 43.678 99.933 1.00 66.53 174 GLU B O 1
ATOM 3464 N N . GLU B 1 177 ? 56.382 43.338 100.499 1.00 68.71 175 GLU B N 1
ATOM 3465 C CA . GLU B 1 177 ? 56.694 42.240 101.405 1.00 69.55 175 GLU B CA 1
ATOM 3466 C C . GLU B 1 177 ? 57.437 41.153 100.629 1.00 69.12 175 GLU B C 1
ATOM 3467 O O . GLU B 1 177 ? 58.469 40.646 101.068 1.00 69.22 175 GLU B O 1
ATOM 3473 N N . LEU B 1 178 ? 56.903 40.810 99.463 1.00 68.78 176 LEU B N 1
ATOM 3474 C CA . LEU B 1 178 ? 57.496 39.792 98.613 1.00 67.64 176 LEU B CA 1
ATOM 3475 C C . LEU B 1 178 ? 58.799 40.323 98.030 1.00 67.06 176 LEU B C 1
ATOM 3476 O O . LEU B 1 178 ? 59.763 39.580 97.845 1.00 65.33 176 LEU B O 1
ATOM 3481 N N . GLU B 1 179 ? 58.816 41.620 97.742 1.00 67.55 177 GLU B N 1
ATOM 3482 C CA . GLU B 1 179 ? 59.990 42.267 97.176 1.00 68.38 177 GLU B CA 1
ATOM 3483 C C . GLU B 1 179 ? 61.164 42.174 98.143 1.00 69.03 177 GLU B C 1
ATOM 3484 O O . GLU B 1 179 ? 62.289 41.878 97.740 1.00 68.70 177 GLU B O 1
ATOM 3490 N N . SER B 1 180 ? 60.893 42.426 99.423 1.00 70.29 178 SER B N 1
ATOM 3491 C CA . SER B 1 180 ? 61.926 42.377 100.458 1.00 70.84 178 SER B CA 1
ATOM 3492 C C . SER B 1 180 ? 62.391 40.950 100.738 1.00 70.72 178 SER B C 1
ATOM 3493 O O . SER B 1 180 ? 63.544 40.734 101.108 1.00 70.95 178 SER B O 1
ATOM 3496 N N . ARG B 1 181 ? 61.497 39.981 100.571 1.00 69.90 179 ARG B N 1
ATOM 3497 C CA . ARG B 1 181 ? 61.859 38.589 100.791 1.00 70.07 179 ARG B CA 1
ATOM 3498 C C . ARG B 1 181 ? 62.937 38.203 99.789 1.00 70.53 179 ARG B C 1
ATOM 3499 O O . ARG B 1 181 ? 63.889 37.493 100.125 1.00 69.93 179 ARG B O 1
ATOM 3507 N N . PHE B 1 182 ? 62.782 38.672 98.555 1.00 70.73 180 PHE B N 1
ATOM 3508 C CA . PHE B 1 182 ? 63.765 38.391 97.521 1.00 71.40 180 PHE B CA 1
ATOM 3509 C C . PHE B 1 182 ? 65.066 39.093 97.894 1.00 72.38 180 PHE B C 1
ATOM 3510 O O . PHE B 1 182 ? 66.153 38.566 97.685 1.00 71.96 180 PHE B O 1
ATOM 3518 N N . CYS B 1 183 ? 64.948 40.293 98.448 1.00 74.38 181 CYS B N 1
ATOM 3519 C CA . CYS B 1 183 ? 66.123 41.048 98.850 1.00 76.68 181 CYS B CA 1
ATOM 3520 C C . CYS B 1 183 ? 66.693 40.474 100.141 1.00 78.49 181 CYS B C 1
ATOM 3521 O O . CYS B 1 183 ? 67.755 40.891 100.603 1.00 79.46 181 CYS B O 1
ATOM 3524 N N . SER B 1 184 ? 65.978 39.509 100.713 1.00 79.76 182 SER B N 1
ATOM 3525 C CA . SER B 1 184 ? 66.399 38.863 101.952 1.00 80.57 182 SER B CA 1
ATOM 3526 C C . SER B 1 184 ? 67.251 37.641 101.646 1.00 80.65 182 SER B C 1
ATOM 3527 O O . SER B 1 184 ? 68.113 37.260 102.440 1.00 81.20 182 SER B O 1
ATOM 3530 N N . THR B 1 185 ? 67.000 37.030 100.492 1.00 80.40 183 THR B N 1
ATOM 3531 C CA . THR B 1 185 ? 67.731 35.841 100.076 1.00 80.06 183 THR B CA 1
ATOM 3532 C C . THR B 1 185 ? 69.055 36.172 99.393 1.00 79.09 183 THR B C 1
ATOM 3533 O O . THR B 1 185 ? 69.181 37.195 98.718 1.00 79.10 183 THR B O 1
ATOM 3537 N N . ASP B 1 186 ? 70.041 35.301 99.585 1.00 77.99 184 ASP B N 1
ATOM 3538 C CA . ASP B 1 186 ? 71.361 35.483 98.991 1.00 76.80 184 ASP B CA 1
ATOM 3539 C C . ASP B 1 186 ? 71.255 35.422 97.471 1.00 75.39 184 ASP B C 1
ATOM 3540 O O . ASP B 1 186 ? 70.795 34.431 96.909 1.00 75.18 184 ASP B O 1
ATOM 3545 N N . PRO B 1 187 ? 71.694 36.485 96.785 1.00 74.88 185 PRO B N 1
ATOM 3546 C CA . PRO B 1 187 ? 71.640 36.546 95.322 1.00 73.91 185 PRO B CA 1
ATOM 3547 C C . PRO B 1 187 ? 72.186 35.342 94.554 1.00 73.53 185 PRO B C 1
ATOM 3548 O O . PRO B 1 187 ? 71.565 34.901 93.585 1.00 74.53 185 PRO B O 1
ATOM 3552 N N . VAL B 1 188 ? 73.328 34.798 94.971 1.00 72.11 186 VAL B N 1
ATOM 3553 C CA . VAL B 1 188 ? 73.904 33.663 94.251 1.00 70.00 186 VAL B CA 1
ATOM 3554 C C . VAL B 1 188 ? 73.128 32.361 94.452 1.00 69.23 186 VAL B C 1
ATOM 3555 O O . VAL B 1 188 ? 73.147 31.482 93.591 1.00 69.52 186 VAL B O 1
ATOM 3559 N N . ILE B 1 189 ? 72.445 32.236 95.585 1.00 68.11 187 ILE B N 1
ATOM 3560 C CA . ILE B 1 189 ? 71.655 31.039 95.853 1.00 67.12 187 ILE B CA 1
ATOM 3561 C C . ILE B 1 189 ? 70.288 31.196 95.197 1.00 66.61 187 ILE B C 1
ATOM 3562 O O . ILE B 1 189 ? 69.672 30.216 94.782 1.00 66.14 187 ILE B O 1
ATOM 3567 N N . ALA B 1 190 ? 69.825 32.439 95.103 1.00 67.06 188 ALA B N 1
ATOM 3568 C CA . ALA B 1 190 ? 68.532 32.741 94.499 1.00 67.64 188 ALA B CA 1
ATOM 3569 C C . ALA B 1 190 ? 68.562 32.472 93.003 1.00 67.96 188 ALA B C 1
ATOM 3570 O O . ALA B 1 190 ? 67.557 32.068 92.417 1.00 66.86 188 ALA B O 1
ATOM 3572 N N . ARG B 1 191 ? 69.719 32.701 92.389 1.00 69.23 189 ARG B N 1
ATOM 3573 C CA . ARG B 1 191 ? 69.873 32.470 90.960 1.00 71.01 189 ARG B CA 1
ATOM 3574 C C . ARG B 1 191 ? 69.822 30.978 90.680 1.00 70.24 189 ARG B C 1
ATOM 3575 O O . ARG B 1 191 ? 69.077 30.524 89.812 1.00 69.80 189 ARG B O 1
ATOM 3583 N N . GLN B 1 192 ? 70.620 30.215 91.420 1.00 69.77 190 GLN B N 1
ATOM 3584 C CA . GLN B 1 192 ? 70.654 28.771 91.234 1.00 69.62 190 GLN B CA 1
ATOM 3585 C C . GLN B 1 192 ? 69.268 28.188 91.460 1.00 67.50 190 GLN B C 1
ATOM 3586 O O . GLN B 1 192 ? 68.842 27.287 90.740 1.00 67.68 190 GLN B O 1
ATOM 3592 N N . PHE B 1 193 ? 68.566 28.723 92.455 1.00 65.63 191 PHE B N 1
ATOM 3593 C CA . PHE B 1 193 ? 67.224 28.264 92.800 1.00 62.84 191 PHE B CA 1
ATOM 3594 C C . PHE B 1 193 ? 66.265 28.569 91.650 1.00 61.70 191 PHE B C 1
ATOM 3595 O O . PHE B 1 193 ? 65.548 27.685 91.176 1.00 60.55 191 PHE B O 1
ATOM 3603 N N . ALA B 1 194 ? 66.259 29.821 91.203 1.00 61.22 192 ALA B N 1
ATOM 3604 C CA . ALA B 1 194 ? 65.395 30.238 90.099 1.00 61.30 192 ALA B CA 1
ATOM 3605 C C . ALA B 1 194 ? 65.665 29.382 88.862 1.00 61.10 192 ALA B C 1
ATOM 3606 O O . ALA B 1 194 ? 64.742 28.958 88.161 1.00 60.27 192 ALA B O 1
ATOM 3608 N N . LYS B 1 195 ? 66.945 29.133 88.611 1.00 60.71 193 LYS B N 1
ATOM 3609 C CA . LYS B 1 195 ? 67.370 28.341 87.472 1.00 60.96 193 LYS B CA 1
ATOM 3610 C C . LYS B 1 195 ? 66.809 26.928 87.547 1.00 60.50 193 LYS B C 1
ATOM 3611 O O . LYS B 1 195 ? 66.255 26.417 86.576 1.00 59.77 193 LYS B O 1
ATOM 3617 N N . ALA B 1 196 ? 66.940 26.304 88.710 1.00 60.13 194 ALA B N 1
ATOM 3618 C CA . ALA B 1 196 ? 66.461 24.944 88.890 1.00 60.35 194 ALA B CA 1
ATOM 3619 C C . ALA B 1 196 ? 64.943 24.827 88.841 1.00 61.13 194 ALA B C 1
ATOM 3620 O O . ALA B 1 196 ? 64.409 23.771 88.505 1.00 60.98 194 ALA B O 1
ATOM 3622 N N . ALA B 1 197 ? 64.247 25.914 89.154 1.00 63.06 195 ALA B N 1
ATOM 3623 C CA . ALA B 1 197 ? 62.787 25.897 89.179 1.00 64.74 195 ALA B CA 1
ATOM 3624 C C . ALA B 1 197 ? 62.078 26.253 87.873 1.00 66.35 195 ALA B C 1
ATOM 3625 O O . ALA B 1 197 ? 61.167 25.547 87.437 1.00 66.70 195 ALA B O 1
ATOM 3627 N N . PHE B 1 198 ? 62.493 27.348 87.250 1.00 68.14 196 PHE B N 1
ATOM 3628 C CA . PHE B 1 198 ? 61.851 27.802 86.025 1.00 69.94 196 PHE B CA 1
ATOM 3629 C C . PHE B 1 198 ? 62.333 27.111 84.757 1.00 70.59 196 PHE B C 1
ATOM 3630 O O . PHE B 1 198 ? 61.575 26.969 83.799 1.00 70.08 196 PHE B O 1
ATOM 3638 N N . PHE B 1 199 ? 63.584 26.664 84.755 1.00 70.99 197 PHE B N 1
ATOM 3639 C CA . PHE B 1 199 ? 64.137 25.977 83.595 1.00 71.58 197 PHE B CA 1
ATOM 3640 C C . PHE B 1 199 ? 64.040 24.460 83.746 1.00 70.91 197 PHE B C 1
ATOM 3641 O O . PHE B 1 199 ? 64.858 23.721 83.201 1.00 70.31 197 PHE B O 1
ATOM 3649 N N . SER B 1 200 ? 63.036 24.001 84.484 1.00 70.29 198 SER B N 1
ATOM 3650 C CA . SER B 1 200 ? 62.848 22.572 84.698 1.00 70.23 198 SER B CA 1
ATOM 3651 C C . SER B 1 200 ? 61.519 22.108 84.116 1.00 70.17 198 SER B C 1
ATOM 3652 O O . SER B 1 200 ? 60.576 22.889 83.977 1.00 70.01 198 SER B O 1
ATOM 3655 N N . ASP B 1 201 ? 61.448 20.824 83.790 1.00 69.96 199 ASP B N 1
ATOM 3656 C CA . ASP B 1 201 ? 60.236 20.249 83.228 1.00 70.80 199 ASP B CA 1
ATOM 3657 C C . ASP B 1 201 ? 59.914 18.963 83.980 1.00 71.13 199 ASP B C 1
ATOM 3658 O O . ASP B 1 201 ? 60.758 18.075 84.094 1.00 71.81 199 ASP B O 1
ATOM 3663 N N . HIS B 1 202 ? 58.697 18.870 84.503 1.00 71.51 200 HIS B N 1
ATOM 3664 C CA . HIS B 1 202 ? 58.280 17.689 85.249 1.00 72.94 200 HIS B CA 1
ATOM 3665 C C . HIS B 1 202 ? 56.894 17.239 84.817 1.00 73.75 200 HIS B C 1
ATOM 3666 O O . HIS B 1 202 ? 56.117 16.721 85.620 1.00 73.82 200 HIS B O 1
ATOM 3673 N N . ARG B 1 203 ? 56.588 17.443 83.541 1.00 74.87 201 ARG B N 1
ATOM 3674 C CA . ARG B 1 203 ? 55.296 17.045 83.003 1.00 75.71 201 ARG B CA 1
ATOM 3675 C C . ARG B 1 203 ? 55.154 15.527 82.970 1.00 76.77 201 ARG B C 1
ATOM 3676 O O . ARG B 1 203 ? 54.064 14.995 83.186 1.00 77.44 201 ARG B O 1
ATOM 3684 N N . GLU B 1 204 ? 56.256 14.831 82.706 1.00 77.86 202 GLU B N 1
ATOM 3685 C CA . GLU B 1 204 ? 56.235 13.374 82.647 1.00 79.19 202 GLU B CA 1
ATOM 3686 C C . GLU B 1 204 ? 55.934 12.751 84.002 1.00 78.92 202 GLU B C 1
ATOM 3687 O O . GLU B 1 204 ? 55.093 11.853 84.113 1.00 80.03 202 GLU B O 1
ATOM 3693 N N . ASP B 1 205 ? 56.624 13.240 85.028 1.00 77.20 203 ASP B N 1
ATOM 3694 C CA . ASP B 1 205 ? 56.468 12.741 86.388 1.00 75.27 203 ASP B CA 1
ATOM 3695 C C . ASP B 1 205 ? 55.044 12.832 86.930 1.00 73.94 203 ASP B C 1
ATOM 3696 O O . ASP B 1 205 ? 54.696 12.137 87.884 1.00 73.37 203 ASP B O 1
ATOM 3701 N N . LEU B 1 206 ? 54.222 13.683 86.327 1.00 72.90 204 LEU B N 1
ATOM 3702 C CA . LEU B 1 206 ? 52.847 13.843 86.785 1.00 73.01 204 LEU B CA 1
ATOM 3703 C C . LEU B 1 206 ? 52.117 12.511 86.866 1.00 72.96 204 LEU B C 1
ATOM 3704 O O . LEU B 1 206 ? 51.234 12.330 87.701 1.00 73.38 204 LEU B O 1
ATOM 3709 N N . SER B 1 207 ? 52.493 11.579 85.998 1.00 73.04 205 SER B N 1
ATOM 3710 C CA . SER B 1 207 ? 51.867 10.261 85.972 1.00 72.74 205 SER B CA 1
ATOM 3711 C C . SER B 1 207 ? 52.352 9.371 87.119 1.00 72.04 205 SER B C 1
ATOM 3712 O O . SER B 1 207 ? 51.682 8.405 87.489 1.00 70.79 205 SER B O 1
ATOM 3715 N N . LYS B 1 208 ? 53.509 9.719 87.682 1.00 71.00 206 LYS B N 1
ATOM 3716 C CA . LYS B 1 208 ? 54.130 8.955 88.762 1.00 69.39 206 LYS B CA 1
ATOM 3717 C C . LYS B 1 208 ? 53.641 9.214 90.188 1.00 69.28 206 LYS B C 1
ATOM 3718 O O . LYS B 1 208 ? 54.105 8.554 91.117 1.00 69.85 206 LYS B O 1
ATOM 3724 N N . VAL B 1 209 ? 52.724 10.158 90.382 1.00 68.72 207 VAL B N 1
ATOM 3725 C CA . VAL B 1 209 ? 52.251 10.430 91.737 1.00 68.84 207 VAL B CA 1
ATOM 3726 C C . VAL B 1 209 ? 51.133 9.483 92.150 1.00 68.24 207 VAL B C 1
ATOM 3727 O O . VAL B 1 209 ? 50.133 9.328 91.450 1.00 67.89 207 VAL B O 1
ATOM 3731 N N . THR B 1 210 ? 51.311 8.846 93.299 1.00 68.14 208 THR B N 1
ATOM 3732 C CA . THR B 1 210 ? 50.328 7.896 93.796 1.00 67.53 208 THR B CA 1
ATOM 3733 C C . THR B 1 210 ? 49.579 8.461 94.994 1.00 67.35 208 THR B C 1
ATOM 3734 O O . THR B 1 210 ? 48.735 7.783 95.582 1.00 68.43 208 THR B O 1
ATOM 3738 N N . VAL B 1 211 ? 49.894 9.702 95.352 1.00 65.84 209 VAL B N 1
ATOM 3739 C CA . VAL B 1 211 ? 49.263 10.362 96.488 1.00 64.89 209 VAL B CA 1
ATOM 3740 C C . VAL B 1 211 ? 48.185 11.331 96.019 1.00 64.05 209 VAL B C 1
ATOM 3741 O O . VAL B 1 211 ? 48.399 12.087 95.072 1.00 64.79 209 VAL B O 1
ATOM 3745 N N . PRO B 1 212 ? 47.008 11.319 96.670 1.00 62.76 210 PRO B N 1
ATOM 3746 C CA . PRO B 1 212 ? 45.911 12.219 96.297 1.00 63.30 210 PRO B CA 1
ATOM 3747 C C . PRO B 1 212 ? 46.421 13.659 96.302 1.00 63.94 210 PRO B C 1
ATOM 3748 O O . PRO B 1 212 ? 47.505 13.929 96.823 1.00 64.28 210 PRO B O 1
ATOM 3752 N N . SER B 1 213 ? 45.653 14.585 95.739 1.00 64.55 211 SER B N 1
ATOM 3753 C CA . SER B 1 213 ? 46.097 15.971 95.714 1.00 63.71 211 SER B CA 1
ATOM 3754 C C . SER B 1 213 ? 45.008 16.982 95.404 1.00 63.88 211 SER B C 1
ATOM 3755 O O . SER B 1 213 ? 43.959 16.647 94.853 1.00 64.14 211 SER B O 1
ATOM 3758 N N . LEU B 1 214 ? 45.281 18.229 95.776 1.00 63.70 212 LEU B N 1
ATOM 3759 C CA . LEU B 1 214 ? 44.374 19.340 95.542 1.00 62.46 212 LEU B CA 1
ATOM 3760 C C . LEU B 1 214 ? 45.150 20.420 94.808 1.00 62.83 212 LEU B C 1
ATOM 3761 O O . LEU B 1 214 ? 46.223 20.841 95.250 1.00 62.68 212 LEU B O 1
ATOM 3766 N N . ILE B 1 215 ? 44.611 20.858 93.679 1.00 62.89 213 ILE B N 1
ATOM 3767 C CA . ILE B 1 215 ? 45.255 21.895 92.890 1.00 62.51 213 ILE B CA 1
ATOM 3768 C C . ILE B 1 215 ? 44.462 23.184 93.012 1.00 62.50 213 ILE B C 1
ATOM 3769 O O . ILE B 1 215 ? 43.308 23.248 92.594 1.00 63.73 213 ILE B O 1
ATOM 3774 N N . LEU B 1 216 ? 45.074 24.202 93.606 1.00 61.11 214 LEU B N 1
ATOM 3775 C CA . LEU B 1 216 ? 44.422 25.494 93.749 1.00 60.83 214 LEU B CA 1
ATOM 3776 C C . LEU B 1 216 ? 44.967 26.399 92.646 1.00 60.72 214 LEU B C 1
ATOM 3777 O O . LEU B 1 216 ? 46.089 26.904 92.741 1.00 60.97 214 LEU B O 1
ATOM 3782 N N . GLN B 1 217 ? 44.179 26.575 91.589 1.00 59.42 215 GLN B N 1
ATOM 3783 C CA . GLN B 1 217 ? 44.577 27.418 90.470 1.00 58.13 215 GLN B CA 1
ATOM 3784 C C . GLN B 1 217 ? 44.133 28.850 90.747 1.00 58.52 215 GLN B C 1
ATOM 3785 O O . GLN B 1 217 ? 42.993 29.094 91.156 1.00 58.01 215 GLN B O 1
ATOM 3791 N N . CYS B 1 218 ? 45.037 29.796 90.528 1.00 58.71 216 CYS B N 1
ATOM 3792 C CA . CYS B 1 218 ? 44.728 31.199 90.756 1.00 59.57 216 CYS B CA 1
ATOM 3793 C C . CYS B 1 218 ? 44.209 31.866 89.488 1.00 59.41 216 CYS B C 1
ATOM 3794 O O . CYS B 1 218 ? 44.482 31.413 88.373 1.00 57.73 216 CYS B O 1
ATOM 3797 N N . ALA B 1 219 ? 43.456 32.945 89.674 1.00 60.17 217 ALA B N 1
ATOM 3798 C CA . ALA B 1 219 ? 42.904 33.707 88.560 1.00 60.34 217 ALA B CA 1
ATOM 3799 C C . ALA B 1 219 ? 43.930 34.759 88.139 1.00 60.39 217 ALA B C 1
ATOM 3800 O O . ALA B 1 219 ? 44.648 35.311 88.979 1.00 59.37 217 ALA B O 1
ATOM 3802 N N . ASP B 1 220 ? 44.001 35.026 86.839 1.00 60.66 218 ASP B N 1
ATOM 3803 C CA . ASP B 1 220 ? 44.940 36.007 86.308 1.00 61.46 218 ASP B CA 1
ATOM 3804 C C . ASP B 1 220 ? 46.349 35.777 86.855 1.00 60.25 218 ASP B C 1
ATOM 3805 O O . ASP B 1 220 ? 46.969 36.687 87.406 1.00 59.96 218 ASP B O 1
ATOM 3810 N N . ASP B 1 221 ? 46.851 34.555 86.697 1.00 58.26 219 ASP B N 1
ATOM 3811 C CA . ASP B 1 221 ? 48.182 34.210 87.179 1.00 55.83 219 ASP B CA 1
ATOM 3812 C C . ASP B 1 221 ? 49.182 34.179 86.028 1.00 54.11 219 ASP B C 1
ATOM 3813 O O . ASP B 1 221 ? 49.061 33.373 85.104 1.00 53.00 219 ASP B O 1
ATOM 3818 N N . ILE B 1 222 ? 50.179 35.055 86.107 1.00 53.25 220 ILE B N 1
ATOM 3819 C CA . ILE B 1 222 ? 51.217 35.171 85.084 1.00 53.13 220 ILE B CA 1
ATOM 3820 C C . ILE B 1 222 ? 52.345 34.148 85.237 1.00 52.74 220 ILE B C 1
ATOM 3821 O O . ILE B 1 222 ? 53.048 33.830 84.271 1.00 52.41 220 ILE B O 1
ATOM 3826 N N . ILE B 1 223 ? 52.532 33.645 86.450 1.00 51.33 221 ILE B N 1
ATOM 3827 C CA . ILE B 1 223 ? 53.593 32.681 86.684 1.00 49.72 221 ILE B CA 1
ATOM 3828 C C . ILE B 1 223 ? 53.117 31.266 86.365 1.00 48.93 221 ILE B C 1
ATOM 3829 O O . ILE B 1 223 ? 53.872 30.453 85.840 1.00 49.08 221 ILE B O 1
ATOM 3834 N N . ALA B 1 224 ? 51.855 30.987 86.667 1.00 48.85 222 ALA B N 1
ATOM 3835 C CA . ALA B 1 224 ? 51.262 29.682 86.400 1.00 49.55 222 ALA B CA 1
ATOM 3836 C C . ALA B 1 224 ? 49.824 29.893 85.939 1.00 50.98 222 ALA B C 1
ATOM 3837 O O . ALA B 1 224 ? 48.886 29.788 86.729 1.00 50.17 222 ALA B O 1
ATOM 3839 N N . PRO B 1 225 ? 49.635 30.206 84.645 1.00 52.96 223 PRO B N 1
ATOM 3840 C CA . PRO B 1 225 ? 48.302 30.437 84.076 1.00 52.75 223 PRO B CA 1
ATOM 3841 C C . PRO B 1 225 ? 47.344 29.255 84.225 1.00 53.74 223 PRO B C 1
ATOM 3842 O O . PRO B 1 225 ? 47.769 28.103 84.341 1.00 54.21 223 PRO B O 1
ATOM 3846 N N . ALA B 1 226 ? 46.050 29.562 84.211 1.00 53.99 224 ALA B N 1
ATOM 3847 C CA . ALA B 1 226 ? 44.988 28.570 84.355 1.00 55.74 224 ALA B CA 1
ATOM 3848 C C . ALA B 1 226 ? 45.137 27.316 83.494 1.00 57.42 224 ALA B C 1
ATOM 3849 O O . ALA B 1 226 ? 44.562 26.275 83.817 1.00 57.29 224 ALA B O 1
ATOM 3851 N N . THR B 1 227 ? 45.893 27.412 82.403 1.00 58.93 225 THR B N 1
ATOM 3852 C CA . THR B 1 227 ? 46.086 26.269 81.522 1.00 61.50 225 THR B CA 1
ATOM 3853 C C . THR B 1 227 ? 46.978 25.202 82.142 1.00 63.36 225 THR B C 1
ATOM 3854 O O . THR B 1 227 ? 46.800 24.017 81.872 1.00 63.64 225 THR B O 1
ATOM 3858 N N . VAL B 1 228 ? 47.937 25.613 82.969 1.00 65.61 226 VAL B N 1
ATOM 3859 C CA . VAL B 1 228 ? 48.823 24.641 83.601 1.00 67.11 226 VAL B CA 1
ATOM 3860 C C . VAL B 1 228 ? 48.072 23.901 84.705 1.00 67.57 226 VAL B C 1
ATOM 3861 O O . VAL B 1 228 ? 48.407 22.769 85.047 1.00 67.92 226 VAL B O 1
ATOM 3865 N N . GLY B 1 229 ? 47.047 24.544 85.251 1.00 68.60 227 GLY B N 1
ATOM 3866 C CA . GLY B 1 229 ? 46.264 23.919 86.300 1.00 69.71 227 GLY B CA 1
ATOM 3867 C C . GLY B 1 229 ? 45.351 22.836 85.762 1.00 71.02 227 GLY B C 1
ATOM 3868 O O . GLY B 1 229 ? 45.402 21.689 86.212 1.00 71.58 227 GLY B O 1
ATOM 3869 N N . LYS B 1 230 ? 44.514 23.192 84.791 1.00 72.11 228 LYS B N 1
ATOM 3870 C CA . LYS B 1 230 ? 43.589 22.232 84.201 1.00 73.07 228 LYS B CA 1
ATOM 3871 C C . LYS B 1 230 ? 44.336 21.125 83.455 1.00 72.11 228 LYS B C 1
ATOM 3872 O O . LYS B 1 230 ? 43.755 20.094 83.116 1.00 71.94 228 LYS B O 1
ATOM 3878 N N . TYR B 1 231 ? 45.627 21.339 83.213 1.00 70.50 229 TYR B N 1
ATOM 3879 C CA . TYR B 1 231 ? 46.447 20.355 82.522 1.00 70.09 229 TYR B CA 1
ATOM 3880 C C . TYR B 1 231 ? 46.987 19.341 83.513 1.00 71.31 229 TYR B C 1
ATOM 3881 O O . TYR B 1 231 ? 47.049 18.145 83.224 1.00 70.83 229 TYR B O 1
ATOM 3890 N N . MET B 1 232 ? 47.392 19.823 84.683 1.00 72.81 230 MET B N 1
ATOM 3891 C CA . MET B 1 232 ? 47.913 18.933 85.707 1.00 73.46 230 MET B CA 1
ATOM 3892 C C . MET B 1 232 ? 46.796 18.015 86.172 1.00 74.32 230 MET B C 1
ATOM 3893 O O . MET B 1 232 ? 47.025 16.843 86.461 1.00 74.22 230 MET B O 1
ATOM 3898 N N . HIS B 1 233 ? 45.581 18.550 86.235 1.00 75.11 231 HIS B N 1
ATOM 3899 C CA . HIS B 1 233 ? 44.439 17.759 86.670 1.00 76.55 231 HIS B CA 1
ATOM 3900 C C . HIS B 1 233 ? 44.216 16.567 85.744 1.00 77.72 231 HIS B C 1
ATOM 3901 O O . HIS B 1 233 ? 43.598 15.576 86.133 1.00 77.81 231 HIS B O 1
ATOM 3908 N N . GLN B 1 234 ? 44.728 16.671 84.520 1.00 78.43 232 GLN B N 1
ATOM 3909 C CA . GLN B 1 234 ? 44.586 15.613 83.526 1.00 78.76 232 GLN B CA 1
ATOM 3910 C C . GLN B 1 234 ? 45.620 14.502 83.658 1.00 78.76 232 GLN B C 1
ATOM 3911 O O . GLN B 1 234 ? 45.268 13.330 83.783 1.00 79.35 232 GLN B O 1
ATOM 3917 N N . HIS B 1 235 ? 46.895 14.878 83.627 1.00 78.48 233 HIS B N 1
ATOM 3918 C CA . HIS B 1 235 ? 47.998 13.923 83.703 1.00 79.46 233 HIS B CA 1
ATOM 3919 C C . HIS B 1 235 ? 48.379 13.458 85.107 1.00 78.74 233 HIS B C 1
ATOM 3920 O O . HIS B 1 235 ? 49.099 12.471 85.269 1.00 78.11 233 HIS B O 1
ATOM 3927 N N . LEU B 1 236 ? 47.900 14.175 86.116 1.00 77.97 234 LEU B N 1
ATOM 3928 C CA . LEU B 1 236 ? 48.173 13.824 87.504 1.00 76.94 234 LEU B CA 1
ATOM 3929 C C . LEU B 1 236 ? 47.050 12.871 87.898 1.00 77.57 234 LEU B C 1
ATOM 3930 O O . LEU B 1 236 ? 45.894 13.281 88.006 1.00 76.09 234 LEU B O 1
ATOM 3935 N N . PRO B 1 237 ? 47.377 11.585 88.114 1.00 79.16 235 PRO B N 1
ATOM 3936 C CA . PRO B 1 237 ? 46.364 10.594 88.488 1.00 80.54 235 PRO B CA 1
ATOM 3937 C C . PRO B 1 237 ? 45.353 11.070 89.525 1.00 81.38 235 PRO B C 1
ATOM 3938 O O . PRO B 1 237 ? 44.429 11.816 89.198 1.00 82.05 235 PRO B O 1
ATOM 3942 N N . TYR B 1 238 ? 45.517 10.645 90.769 1.00 82.20 236 TYR B N 1
ATOM 3943 C CA . TYR B 1 238 ? 44.580 11.049 91.808 1.00 83.23 236 TYR B CA 1
ATOM 3944 C C . TYR B 1 238 ? 44.769 12.531 92.109 1.00 82.92 236 TYR B C 1
ATOM 3945 O O . TYR B 1 238 ? 45.853 12.956 92.528 1.00 83.74 236 TYR B O 1
ATOM 3954 N N . SER B 1 239 ? 43.715 13.314 91.878 1.00 80.89 237 SER B N 1
ATOM 3955 C CA . SER B 1 239 ? 43.770 14.754 92.113 1.00 78.60 237 SER B CA 1
ATOM 3956 C C . SER B 1 239 ? 42.405 15.423 92.026 1.00 76.99 237 SER B C 1
ATOM 3957 O O . SER B 1 239 ? 41.424 14.811 91.614 1.00 76.94 237 SER B O 1
ATOM 3960 N N . SER B 1 240 ? 42.364 16.693 92.418 1.00 75.55 238 SER B N 1
ATOM 3961 C CA . SER B 1 240 ? 41.143 17.490 92.389 1.00 74.57 238 SER B CA 1
ATOM 3962 C C . SER B 1 240 ? 41.517 18.915 92.000 1.00 74.07 238 SER B C 1
ATOM 3963 O O . SER B 1 240 ? 42.509 19.457 92.491 1.00 74.22 238 SER B O 1
ATOM 3966 N N . LEU B 1 241 ? 40.730 19.526 91.121 1.00 72.68 239 LEU B N 1
ATOM 3967 C CA . LEU B 1 241 ? 41.027 20.884 90.685 1.00 70.84 239 LEU B CA 1
ATOM 3968 C C . LEU B 1 241 ? 40.103 21.911 91.323 1.00 69.83 239 LEU B C 1
ATOM 3969 O O . LEU B 1 241 ? 38.965 21.615 91.679 1.00 69.54 239 LEU B O 1
ATOM 3974 N N . LYS B 1 242 ? 40.613 23.125 91.465 1.00 69.13 240 LYS B N 1
ATOM 3975 C CA . LYS B 1 242 ? 39.855 24.216 92.044 1.00 68.87 240 LYS B CA 1
ATOM 3976 C C . LYS B 1 242 ? 40.301 25.540 91.441 1.00 69.03 240 LYS B C 1
ATOM 3977 O O . LYS B 1 242 ? 41.483 25.750 91.165 1.00 69.33 240 LYS B O 1
ATOM 3983 N N . GLN B 1 243 ? 39.337 26.426 91.227 1.00 68.39 241 GLN B N 1
ATOM 3984 C CA . GLN B 1 243 ? 39.606 27.736 90.669 1.00 67.57 241 GLN B CA 1
ATOM 3985 C C . GLN B 1 243 ? 39.316 28.731 91.771 1.00 66.93 241 GLN B C 1
ATOM 3986 O O . GLN B 1 243 ? 38.215 28.753 92.314 1.00 67.29 241 GLN B O 1
ATOM 3992 N N . MET B 1 244 ? 40.304 29.546 92.112 1.00 66.30 242 MET B N 1
ATOM 3993 C CA . MET B 1 244 ? 40.121 30.542 93.157 1.00 66.17 242 MET B CA 1
ATOM 3994 C C . MET B 1 244 ? 39.674 31.871 92.553 1.00 66.45 242 MET B C 1
ATOM 3995 O O . MET B 1 244 ? 39.941 32.152 91.386 1.00 66.79 242 MET B O 1
ATOM 4000 N N . GLU B 1 245 ? 38.975 32.677 93.347 1.00 67.23 243 GLU B N 1
ATOM 4001 C CA . GLU B 1 245 ? 38.552 33.998 92.900 1.00 67.13 243 GLU B CA 1
ATOM 4002 C C . GLU B 1 245 ? 39.816 34.842 92.979 1.00 66.97 243 GLU B C 1
ATOM 4003 O O . GLU B 1 245 ? 39.994 35.812 92.234 1.00 67.57 243 GLU B O 1
ATOM 4009 N N . ALA B 1 246 ? 40.687 34.445 93.904 1.00 65.28 244 ALA B N 1
ATOM 4010 C CA . ALA B 1 246 ? 41.950 35.120 94.162 1.00 63.38 244 ALA B CA 1
ATOM 4011 C C . ALA B 1 246 ? 42.804 35.336 92.920 1.00 61.40 244 ALA B C 1
ATOM 4012 O O . ALA B 1 246 ? 42.992 34.431 92.105 1.00 59.27 244 ALA B O 1
ATOM 4014 N N . ARG B 1 247 ? 43.319 36.554 92.796 1.00 59.85 245 ARG B N 1
ATOM 4015 C CA . ARG B 1 247 ? 44.168 36.938 91.677 1.00 60.23 245 ARG B CA 1
ATOM 4016 C C . ARG B 1 247 ? 45.635 36.884 92.098 1.00 59.11 245 ARG B C 1
ATOM 4017 O O . ARG B 1 247 ? 45.960 36.942 93.286 1.00 60.29 245 ARG B O 1
ATOM 4025 N N . GLY B 1 248 ? 46.524 36.781 91.121 1.00 56.58 246 GLY B N 1
ATOM 4026 C CA . GLY B 1 248 ? 47.933 36.738 91.438 1.00 53.46 246 GLY B CA 1
ATOM 4027 C C . GLY B 1 248 ? 48.425 35.320 91.590 1.00 52.39 246 GLY B C 1
ATOM 4028 O O . GLY B 1 248 ? 47.705 34.365 91.308 1.00 53.43 246 GLY B O 1
ATOM 4029 N N . HIS B 1 249 ? 49.659 35.183 92.055 1.00 50.23 247 HIS B N 1
ATOM 4030 C CA . HIS B 1 249 ? 50.267 33.877 92.221 1.00 47.19 247 HIS B CA 1
ATOM 4031 C C . HIS B 1 249 ? 50.487 33.535 93.690 1.00 46.19 247 HIS B C 1
ATOM 4032 O O . HIS B 1 249 ? 50.903 32.425 94.011 1.00 44.83 247 HIS B O 1
ATOM 4039 N N . CYS B 1 250 ? 50.190 34.485 94.574 1.00 45.21 248 CYS B N 1
ATOM 4040 C CA . CYS B 1 250 ? 50.383 34.293 96.012 1.00 44.11 248 CYS B CA 1
ATOM 4041 C C . CYS B 1 250 ? 49.110 34.497 96.828 1.00 43.31 248 CYS B C 1
ATOM 4042 O O . CYS B 1 250 ? 49.028 35.401 97.659 1.00 43.71 248 CYS B O 1
ATOM 4045 N N . PRO B 1 251 ? 48.105 33.641 96.614 1.00 43.09 249 PRO B N 1
ATOM 4046 C CA . PRO B 1 251 ? 46.835 33.745 97.342 1.00 43.12 249 PRO B CA 1
ATOM 4047 C C . PRO B 1 251 ? 46.977 33.577 98.853 1.00 44.59 249 PRO B C 1
ATOM 4048 O O . PRO B 1 251 ? 46.166 34.105 99.621 1.00 42.89 249 PRO B O 1
ATOM 4052 N N . HIS B 1 252 ? 48.007 32.847 99.278 1.00 45.44 250 HIS B N 1
ATOM 4053 C CA . HIS B 1 252 ? 48.229 32.624 100.702 1.00 46.09 250 HIS B CA 1
ATOM 4054 C C . HIS B 1 252 ? 48.575 33.912 101.419 1.00 46.31 250 HIS B C 1
ATOM 4055 O O . HIS B 1 252 ? 48.415 34.014 102.631 1.00 48.29 250 HIS B O 1
ATOM 4062 N N . MET B 1 253 ? 49.052 34.904 100.683 1.00 47.87 251 MET B N 1
ATOM 4063 C CA . MET B 1 253 ? 49.364 36.162 101.330 1.00 49.08 251 MET B CA 1
ATOM 4064 C C . MET B 1 253 ? 48.379 37.272 100.960 1.00 48.61 251 MET B C 1
ATOM 4065 O O . MET B 1 253 ? 48.093 38.141 101.782 1.00 48.41 251 MET B O 1
ATOM 4070 N N . SER B 1 254 ? 47.828 37.228 99.749 1.00 48.80 252 SER B N 1
ATOM 4071 C CA . SER B 1 254 ? 46.868 38.255 99.328 1.00 50.14 252 SER B CA 1
ATOM 4072 C C . SER B 1 254 ? 45.415 37.893 99.677 1.00 49.60 252 SER B C 1
ATOM 4073 O O . SER B 1 254 ? 44.628 38.766 100.036 1.00 48.43 252 SER B O 1
ATOM 4076 N N . HIS B 1 255 ? 45.069 36.612 99.580 1.00 50.27 253 HIS B N 1
ATOM 4077 C CA . HIS B 1 255 ? 43.711 36.148 99.891 1.00 50.89 253 HIS B CA 1
ATOM 4078 C C . HIS B 1 255 ? 43.744 34.924 100.808 1.00 51.22 253 HIS B C 1
ATOM 4079 O O . HIS B 1 255 ? 43.264 33.848 100.444 1.00 51.50 253 HIS B O 1
ATOM 4086 N N . PRO B 1 256 ? 44.299 35.073 102.018 1.00 51.25 254 PRO B N 1
ATOM 4087 C CA . PRO B 1 256 ? 44.363 33.931 102.934 1.00 50.79 254 PRO B CA 1
ATOM 4088 C C . PRO B 1 256 ? 43.015 33.288 103.268 1.00 50.85 254 PRO B C 1
ATOM 4089 O O . PRO B 1 256 ? 42.895 32.063 103.287 1.00 48.86 254 PRO B O 1
ATOM 4093 N N . ASP B 1 257 ? 42.004 34.111 103.523 1.00 51.97 255 ASP B N 1
ATOM 4094 C CA . ASP B 1 257 ? 40.682 33.597 103.872 1.00 53.79 255 ASP B CA 1
ATOM 4095 C C . ASP B 1 257 ? 40.169 32.524 102.912 1.00 52.79 255 ASP B C 1
ATOM 4096 O O . ASP B 1 257 ? 39.692 31.471 103.345 1.00 53.02 255 ASP B O 1
ATOM 4101 N N . GLU B 1 258 ? 40.280 32.777 101.614 1.00 52.45 256 GLU B N 1
ATOM 4102 C CA . GLU B 1 258 ? 39.820 31.810 100.627 1.00 52.23 256 GLU B CA 1
ATOM 4103 C C . GLU B 1 258 ? 40.757 30.603 100.624 1.00 51.20 256 GLU B C 1
ATOM 4104 O O . GLU B 1 258 ? 40.309 29.462 100.554 1.00 51.62 256 GLU B O 1
ATOM 4110 N N . THR B 1 259 ? 42.059 30.864 100.708 1.00 49.94 257 THR B N 1
ATOM 4111 C CA . THR B 1 259 ? 43.062 29.804 100.718 1.00 48.52 257 THR B CA 1
ATOM 4112 C C . THR B 1 259 ? 42.817 28.837 101.873 1.00 48.78 257 THR B C 1
ATOM 4113 O O . THR B 1 259 ? 42.917 27.616 101.710 1.00 48.19 257 THR B O 1
ATOM 4117 N N . ILE B 1 260 ? 42.500 29.390 103.041 1.00 47.80 258 ILE B N 1
ATOM 4118 C CA . ILE B 1 260 ? 42.227 28.585 104.225 1.00 48.73 258 ILE B CA 1
ATOM 4119 C C . ILE B 1 260 ? 40.955 27.771 104.029 1.00 49.62 258 ILE B C 1
ATOM 4120 O O . ILE B 1 260 ? 40.905 26.585 104.351 1.00 49.82 258 ILE B O 1
ATOM 4125 N N . GLN B 1 261 ? 39.923 28.420 103.503 1.00 51.33 259 GLN B N 1
ATOM 4126 C CA . GLN B 1 261 ? 38.644 27.760 103.279 1.00 52.17 259 GLN B CA 1
ATOM 4127 C C . GLN B 1 261 ? 38.756 26.551 102.352 1.00 51.11 259 GLN B C 1
ATOM 4128 O O . GLN B 1 261 ? 38.343 25.449 102.714 1.00 50.30 259 GLN B O 1
ATOM 4134 N N . LEU B 1 262 ? 39.321 26.755 101.166 1.00 49.84 260 LEU B N 1
ATOM 4135 C CA . LEU B 1 262 ? 39.457 25.674 100.200 1.00 50.91 260 LEU B CA 1
ATOM 4136 C C . LEU B 1 262 ? 40.292 24.506 100.712 1.00 50.86 260 LEU B C 1
ATOM 4137 O O . LEU B 1 262 ? 39.899 23.348 100.563 1.00 51.53 260 LEU B O 1
ATOM 4142 N N . ILE B 1 263 ? 41.440 24.807 101.312 1.00 51.06 261 ILE B N 1
ATOM 4143 C CA . ILE B 1 263 ? 42.312 23.767 101.843 1.00 51.46 261 ILE B CA 1
ATOM 4144 C C . ILE B 1 263 ? 41.581 22.989 102.938 1.00 51.23 261 ILE B C 1
ATOM 4145 O O . ILE B 1 263 ? 41.671 21.761 103.010 1.00 48.07 261 ILE B O 1
ATOM 4150 N N . GLY B 1 264 ? 40.845 23.710 103.778 1.00 52.26 262 GLY B N 1
ATOM 4151 C CA . GLY B 1 264 ? 40.093 23.064 104.842 1.00 54.39 262 GLY B CA 1
ATOM 4152 C C . GLY B 1 264 ? 39.020 22.106 104.335 1.00 55.81 262 GLY B C 1
ATOM 4153 O O . GLY B 1 264 ? 38.983 20.937 104.747 1.00 54.16 262 GLY B O 1
ATOM 4154 N N . ASP B 1 265 ? 38.151 22.592 103.443 1.00 56.25 263 ASP B N 1
ATOM 4155 C CA . ASP B 1 265 ? 37.072 21.772 102.884 1.00 56.76 263 ASP B CA 1
ATOM 4156 C C . ASP B 1 265 ? 37.608 20.480 102.274 1.00 56.69 263 ASP B C 1
ATOM 4157 O O . ASP B 1 265 ? 37.017 19.414 102.436 1.00 57.32 263 ASP B O 1
ATOM 4162 N N . TYR B 1 266 ? 38.720 20.582 101.557 1.00 55.78 264 TYR B N 1
ATOM 4163 C CA . TYR B 1 266 ? 39.315 19.417 100.922 1.00 56.46 264 TYR B CA 1
ATOM 4164 C C . TYR B 1 266 ? 39.650 18.351 101.953 1.00 58.64 264 TYR B C 1
ATOM 4165 O O . TYR B 1 266 ? 39.182 17.214 101.862 1.00 59.09 264 TYR B O 1
ATOM 4174 N N . LEU B 1 267 ? 40.469 18.727 102.932 1.00 59.85 265 LEU B N 1
ATOM 4175 C CA . LEU B 1 267 ? 40.876 17.807 103.983 1.00 60.73 265 LEU B CA 1
ATOM 4176 C C . LEU B 1 267 ? 39.661 17.330 104.774 1.00 61.85 265 LEU B C 1
ATOM 4177 O O . LEU B 1 267 ? 39.504 16.138 105.037 1.00 60.92 265 LEU B O 1
ATOM 4182 N N . LYS B 1 268 ? 38.803 18.274 105.144 1.00 64.42 266 LYS B N 1
ATOM 4183 C CA . LYS B 1 268 ? 37.596 17.970 105.904 1.00 67.28 266 LYS B CA 1
ATOM 4184 C C . LYS B 1 268 ? 36.834 16.839 105.223 1.00 68.86 266 LYS B C 1
ATOM 4185 O O . LYS B 1 268 ? 36.246 15.979 105.879 1.00 68.74 266 LYS B O 1
ATOM 4191 N N . ALA B 1 269 ? 36.853 16.849 103.896 1.00 71.29 267 ALA B N 1
ATOM 4192 C CA . ALA B 1 269 ? 36.168 15.837 103.107 1.00 73.96 267 ALA B CA 1
ATOM 4193 C C . ALA B 1 269 ? 37.091 14.658 102.807 1.00 75.84 267 ALA B C 1
ATOM 4194 O O . ALA B 1 269 ? 37.084 14.121 101.701 1.00 76.02 267 ALA B O 1
ATOM 4196 N N . HIS B 1 270 ? 37.886 14.263 103.796 1.00 78.12 268 HIS B N 1
ATOM 4197 C CA . HIS B 1 270 ? 38.811 13.143 103.641 1.00 80.78 268 HIS B CA 1
ATOM 4198 C C . HIS B 1 270 ? 39.240 12.575 104.989 1.00 82.31 268 HIS B C 1
ATOM 4199 O O . HIS B 1 270 ? 39.954 11.572 105.046 1.00 82.52 268 HIS B O 1
ATOM 4206 N N . VAL B 1 271 ? 38.803 13.222 106.067 1.00 83.92 269 VAL B N 1
ATOM 4207 C CA . VAL B 1 271 ? 39.136 12.801 107.427 1.00 85.18 269 VAL B CA 1
ATOM 4208 C C . VAL B 1 271 ? 38.899 11.309 107.676 1.00 86.43 269 VAL B C 1
ATOM 4209 O O . VAL B 1 271 ? 37.804 10.950 108.165 1.00 86.69 269 VAL B O 1
#

Radius of gyration: 26.98 Å; Cα contacts (8 Å, |Δi|>4): 1114; chains: 2; bounding box: 49×66×72 Å

Sequence (541 aa):
AGHMTSILSRNHVKVKGSGKASIMFAPGFGCDQSVWNAVAPAFEEDHRVILFDYVGSGHSDLRAYDLNRYQTLDGYAQDVLDVCEALDLKETVFVGHSVGALIGMLASIRRPELFSHLVMVGPSPCYLNDPPEYYGGFEEEQLLGLLEMMEKNYIGWATVFAATVLNQPDRPEIKEELESRFCSTDPVIARQFAKAAFFSDHREDLSKVTVPSLILQCADDIIAPATVGKYMHQHLPYSSLKQMEARGHCPHMSHPDETIQLIGDYLKAHVGHMTSILSRNHVKVKGSGKASIMFAPGFGCDQSVWNAVAPAFEEDHRVILFDYVGSGHSDLRAYDLNRYQTLDGYAQDVLDVCEALDLKETVFVGHSVGALIGMLASIRRPELFSHLVMVGPSPCYLNDPPEYYGGFEEEQLLGLLEMMEKNYIGWATVFAATVLNQPDRPEIKEELESRFCSTDPVIARQFAKAAFFSDHREDLSKVTVPSLILQCADDIIAPATVGKYMHQHLPYSSLKQMEARGHCPHMSHPDETIQLIGDYLKAHV

Organism: Bacillus subtilis (strain 168) (NCBI:txid224308)

CATH classification: 3.40.50.1820

Foldseek 3Di:
DPLLVVLCQQWVKDKAAAAPAEEEEAEAALDAQCLLVLAQVVCSPHHTYIGTGHHFFQVGPNVSDDDPLLLALQSVLVSVVSNLVSVVAQEHAYEYAELGLVSVQVNCLVPVRHYQEREYQQYFQALDCDPPPGGNQDHVVVLVVLLVCCVVPVLVSLLVVLCQQAVCPPCVVSSVVSSVSSVSGDSVSSSSNSCNRHHHHCLVVLLSGPHAYEYEAEPQENNRDPRRSVSSQVRRPHYDYHYFPHHGRSCCNVPVVSVNVVVVVVVVVVD/DVLVVLCQQFVKDKAAAAPAAEEEAEAALAAQCLLVLAQVVCSDHHTYIGTGARFFLDDSVVVDDLPLLLALNSVLVSVVSNCVSVPAQEHAYEYAELGLVSVQSNCLVPVRHYQEREYQQYFQALDQDPDQDGSQDHPVRLVVLLVCLVVPNLVSLLVVLCQQQVCPVCVPSSVVSSVSNVSTDSVSSSSNSCNRHVGGCLPCLQSHPHAYEYEHEDQGNRGDPRRQVSSVPNNPHYDYDYDPHHGRSCSNVPNVRVNVVVCVVVVVPD

Secondary structure (DSSP, 8-state):
--HHHHHHHHTT-EEEE--SSEEEEE--TT--GGGGTTTGGGGTTTSEEEE---S--SSS--TT--TTGGGSHHHHHHHHHHHHHHTT-S-EEEEEETHHHHHHHHHHHH-GGGEEEEEEES--S--BEETTTEE-SB-HHHHHHHHHHHHH-HHHHHHHHHHHHH--TT-HHHHHHHHHHHHHS-HHHHHHHHHHHHS---HHHHTT--S-EEEEEEET-SSS-HHHHHHHHHHSSSEEEEEEEEESS-HHHH-HHHHHHHHHHHHHHH-/--HHHHHHHTT-EEEE--SEEEEEE--TT--GGGGTTTGGGGTTTEEEEE---TTSSSSGGGG--TTGGGSHHHHHHHHHHHHHHTT-S-EEEEEETHHHHHHHHHHHH-GGGEEEEEEES--SB-BEETTTEE-SB-HHHHHHHHHHHHH-HHHHHHHHHHHHH--TT-HHHHHHHHHHHTTS-HHHHHHHHHHHHT-B-TGGGGG--S-EEEEEEET-SSS-HHHHHHHHHHSSS-EEEEEEEESS-HHHH-HHHHHHHHHHHHHTT-

B-factor: mean 51.11, std 16.3, range [19.9, 110.67]